Protein AF-0000000079763227 (afdb_homodimer)

Solvent-accessible surface area (backbone atoms only — not comparable to full-atom values): 21590 Å² total; per-residue (Å²): 124,82,73,79,66,69,48,73,65,49,37,42,51,54,31,38,52,52,41,32,70,74,60,30,62,89,70,47,50,62,67,58,30,31,57,68,37,72,52,47,73,67,59,47,52,72,77,31,91,42,64,63,56,58,48,50,49,55,60,50,53,54,25,50,50,51,52,55,45,66,73,66,54,68,85,81,54,50,58,71,56,46,52,52,52,52,50,46,54,51,35,42,47,43,65,75,71,46,59,48,68,58,52,17,48,41,62,21,45,52,36,68,54,89,62,88,42,70,93,70,46,63,82,40,60,55,46,47,51,48,48,53,47,45,40,50,24,40,76,71,60,64,25,35,77,76,54,53,51,68,56,52,48,51,52,53,53,44,50,55,50,29,54,52,49,50,38,28,57,54,67,54,75,61,60,57,35,63,51,46,67,66,48,49,59,64,58,50,47,34,42,47,73,36,122,124,79,75,77,67,70,50,73,65,50,38,41,52,54,29,38,52,53,42,32,70,74,58,31,63,90,72,48,50,63,68,58,30,32,60,68,36,71,53,47,72,68,60,47,53,71,77,32,91,42,64,66,55,57,50,48,47,55,61,51,53,56,27,51,51,50,53,54,45,66,74,67,54,68,86,83,55,50,58,70,55,47,54,52,52,52,48,45,54,52,36,42,48,43,65,75,70,46,58,48,67,57,52,18,49,41,63,22,45,51,38,68,54,88,64,86,44,70,94,68,46,64,82,40,60,53,45,47,52,47,47,53,47,46,41,50,25,40,73,71,60,64,25,34,78,76,52,52,50,68,56,52,48,50,51,53,53,44,50,54,49,28,54,50,48,51,38,26,57,54,66,55,76,61,61,57,35,61,51,46,66,66,49,49,58,63,59,50,47,35,42,46,73,35,121

Nearest PDB structures (foldseek):
  3anp-assembly2_B  TM=7.893E-01  e=2.719E-05  Thermus thermophilus
  5wm9-assembly1_A  TM=7.681E-01  e=1.173E-04  Mycobacterium tuberculosis H37Rv
  3dew-assembly1_A-2  TM=5.745E-01  e=7.986E-04  Geobacter sulfurreducens
  4xk4-assembly2_D  TM=5.635E-01  e=1.320E-03  Escherichia coli K-12
  7w2q-assembly1_B  TM=5.049E-01  e=1.817E-03  Pseudomonas aeruginosa PAO1

pLDDT: mean 93.31, std 8.92, range [34.44, 98.69]

Organism: NCBI:txid410072

Foldseek 3Di:
DPPPPQPLLRLLLVLLVVCCVVPNLVRDAPVSSCVSSVHDPVVCCVNDVTSLRSLLCVLLVLLVLVVVCVVPPDPPDALLVSLLVSLLSSLVCCLPPNQLRSLLVLLVCLVPPPDDRSLPPCPRNVNVVQLVSLQVCPVVLQFDPQDDSVVLSVLSSVVSVVLSNVCSVVRNPDRSNVVCSVPVSVSVVCRNVDD/DPPPPQPLLNLLLVLLVVCCVVPNLVRDAPVSSCVSSVHDPVVCCVNDVGSLRSLLCVLLVLLVLVVVCVVPPDPPDALLVSLLVSLLSSLVCCLPPNQLRSLLVLLVCLVPPPDDRSLPPCPRNVNVVQLVSLQVCPVVLQFDPQDDSVVLSVLSSVVSVVLSNVCSVVRNPDRSNVVCSVCVSVSVVCRNVDD

InterPro domains:
  IPR001647 DNA-binding HTH domain, TetR-type [PF00440] (12-56)
  IPR001647 DNA-binding HTH domain, TetR-type [PR00455] (12-25)
  IPR001647 DNA-binding HTH domain, TetR-type [PR00455] (33-56)
  IPR001647 DNA-binding HTH domain, TetR-type [PS50977] (6-66)
  IPR009057 Homedomain-like superfamily [SSF46689] (2-66)
  IPR036271 Tetracyclin repressor-like, C-terminal domain superfamily [SSF48498] (78-189)
  IPR050624 Nucleoid occlusion factor SlmA/HTH-type transcriptional regulator [PTHR43479] (3-144)

Sequence (390 aa):
MPKKRSSTKSRIIKAAWNLFYKHGYEQTTVDEIISASKTSKGTFYHYFKGKEALLNTLSYLFDEKYEELAGIVDPDLSAYDKLLFFNHELFHMIETSVDVGLLASLYSSQLITKDKRSLLENDRYYFVWLTETISTALKNGEFNGTSTADELLKIYAMYERAVLYDWALCKGKYSLTAYSDKLLPHVLDQFVEGFMPKKRSSTKSRIIKAAWNLFYKHGYEQTTVDEIISASKTSKGTFYHYFKGKEALLNTLSYLFDEKYEELAGIVDPDLSAYDKLLFFNHELFHMIETSVDVGLLASLYSSQLITKDKRSLLENDRYYFVWLTETISTALKNGEFNGTSTADELLKIYAMYERAVLYDWALCKGKYSLTAYSDKLLPHVLDQFVEGF

Structure (mmCIF, N/CA/C/O backbone):
data_AF-0000000079763227-model_v1
#
loop_
_entity.id
_entity.type
_entity.pdbx_description
1 polymer 'TetR/AcrR family transcriptional regulator'
#
loop_
_atom_site.group_PDB
_atom_site.id
_atom_site.type_symbol
_atom_site.label_atom_id
_atom_site.label_alt_id
_atom_site.label_comp_id
_atom_site.label_asym_id
_atom_site.label_entity_id
_atom_site.label_seq_id
_atom_site.pdbx_PDB_ins_code
_atom_site.Cartn_x
_atom_site.Cartn_y
_atom_site.Cartn_z
_atom_site.occupancy
_atom_site.B_iso_or_equiv
_atom_site.auth_seq_id
_atom_site.auth_comp_id
_atom_site.auth_asym_id
_atom_site.auth_atom_id
_atom_site.pdbx_PDB_model_num
ATOM 1 N N . MET A 1 1 ? 8.938 43.875 11.414 1 34.44 1 MET A N 1
ATOM 2 C CA . MET A 1 1 ? 8.617 42.594 12.023 1 34.44 1 MET A CA 1
ATOM 3 C C . MET A 1 1 ? 9.633 41.531 11.617 1 34.44 1 MET A C 1
ATOM 5 O O . MET A 1 1 ? 9.945 41.375 10.43 1 34.44 1 MET A O 1
ATOM 9 N N . PRO A 1 2 ? 10.633 41.125 12.391 1 41.38 2 PRO A N 1
ATOM 10 C CA . PRO A 1 2 ? 11.828 40.438 11.883 1 41.38 2 PRO A CA 1
ATOM 11 C C . PRO A 1 2 ? 11.492 39.281 10.961 1 41.38 2 PRO A C 1
ATOM 13 O O . PRO A 1 2 ? 10.43 38.656 11.094 1 41.38 2 PRO A O 1
ATOM 16 N N . LYS A 1 3 ? 11.625 39.406 9.742 1 45.09 3 LYS A N 1
ATOM 17 C CA . LYS A 1 3 ? 11.43 38.406 8.711 1 45.09 3 LYS A CA 1
ATOM 18 C C . LYS A 1 3 ? 11.719 37 9.25 1 45.09 3 LYS A C 1
ATOM 20 O O . LYS A 1 3 ? 12.836 36.719 9.695 1 45.09 3 LYS A O 1
ATOM 25 N N . LYS A 1 4 ? 10.852 36.344 9.953 1 49.44 4 LYS A N 1
ATOM 26 C CA . LYS A 1 4 ? 10.961 35.062 10.672 1 49.44 4 LYS A CA 1
ATOM 27 C C . LYS A 1 4 ? 11.93 34.125 9.977 1 49.44 4 LYS A C 1
ATOM 29 O O . LYS A 1 4 ? 11.688 33.719 8.836 1 49.44 4 LYS A O 1
ATOM 34 N N . ARG A 1 5 ? 13.18 34.281 10.055 1 51.94 5 ARG A N 1
ATOM 35 C CA . ARG A 1 5 ? 14.336 33.562 9.531 1 51.94 5 ARG A CA 1
ATOM 36 C C . ARG A 1 5 ? 14.078 32.031 9.492 1 51.94 5 ARG A C 1
ATOM 38 O O . ARG A 1 5 ? 13.68 31.453 10.492 1 51.94 5 ARG A O 1
ATOM 45 N N . SER A 1 6 ? 13.734 31.578 8.328 1 64.25 6 SER A N 1
ATOM 46 C CA . SER A 1 6 ? 13.516 30.125 8.219 1 64.25 6 SER A CA 1
ATOM 47 C C . SER A 1 6 ? 14.523 29.359 9.062 1 64.25 6 SER A C 1
ATOM 49 O O . SER A 1 6 ? 15.727 29.625 9 1 64.25 6 SER A O 1
ATOM 51 N N . SER A 1 7 ? 14.031 28.719 10.172 1 83.69 7 SER A N 1
ATOM 52 C CA . SER A 1 7 ? 14.891 27.891 11.023 1 83.69 7 SER A CA 1
ATOM 53 C C . SER A 1 7 ? 15.836 27.047 10.188 1 83.69 7 SER A C 1
ATOM 55 O O . SER A 1 7 ? 15.594 26.828 8.992 1 83.69 7 SER A O 1
ATOM 57 N N . THR A 1 8 ? 17.078 26.953 10.641 1 90.69 8 THR A N 1
ATOM 58 C CA . THR A 1 8 ? 18.047 26.078 10.008 1 90.69 8 THR A CA 1
ATOM 59 C C . THR A 1 8 ? 17.391 24.781 9.547 1 90.69 8 THR A C 1
ATOM 61 O O . THR A 1 8 ? 17.656 24.297 8.453 1 90.69 8 THR A O 1
ATOM 64 N N . LYS A 1 9 ? 16.516 24.406 10.305 1 90.69 9 LYS A N 1
ATOM 65 C CA . LYS A 1 9 ? 15.781 23.203 9.961 1 90.69 9 LYS A CA 1
ATOM 66 C C . LYS A 1 9 ? 14.984 23.391 8.68 1 90.69 9 LYS A C 1
ATOM 68 O O . LYS A 1 9 ? 15.016 22.547 7.785 1 90.69 9 LYS A O 1
ATOM 73 N N . SER A 1 10 ? 14.352 24.516 8.578 1 90 10 SER A N 1
ATOM 74 C CA . SER A 1 10 ? 13.531 24.812 7.41 1 90 10 SER A CA 1
ATOM 75 C C . SER A 1 10 ? 14.391 24.984 6.16 1 90 10 SER A C 1
ATOM 77 O O . SER A 1 10 ? 13.992 24.547 5.07 1 90 10 SER A O 1
ATOM 79 N N . ARG A 1 11 ? 15.461 25.484 6.312 1 91.62 11 ARG A N 1
ATOM 80 C CA . ARG A 1 11 ? 16.375 25.656 5.184 1 91.62 11 ARG A CA 1
ATOM 81 C C . ARG A 1 11 ? 16.844 24.312 4.645 1 91.62 11 ARG A C 1
ATOM 83 O O . ARG A 1 11 ? 16.922 24.125 3.43 1 91.62 11 ARG A O 1
ATOM 90 N N . ILE A 1 12 ? 17.125 23.453 5.559 1 93.81 12 ILE A N 1
ATOM 91 C CA . ILE A 1 12 ? 17.562 22.125 5.16 1 93.81 12 ILE A CA 1
ATOM 92 C C . ILE A 1 12 ? 16.438 21.422 4.402 1 93.81 12 ILE A C 1
ATOM 94 O O . ILE A 1 12 ? 16.656 20.859 3.334 1 93.81 12 ILE A O 1
ATOM 98 N N . ILE A 1 13 ? 15.266 21.562 4.91 1 91.69 13 ILE A N 1
ATOM 99 C CA . ILE A 1 13 ? 14.109 20.922 4.297 1 91.69 13 ILE A CA 1
ATOM 100 C C . ILE A 1 13 ? 13.875 21.5 2.902 1 91.69 13 ILE A C 1
ATOM 102 O O . ILE A 1 13 ? 13.719 20.75 1.933 1 91.69 13 ILE A O 1
ATOM 106 N N . LYS A 1 14 ? 13.898 22.781 2.771 1 90.69 14 LYS A N 1
ATOM 107 C CA . LYS A 1 14 ? 13.672 23.453 1.49 1 90.69 14 LYS A CA 1
ATOM 108 C C . LYS A 1 14 ? 14.734 23.047 0.469 1 90.69 14 LYS A C 1
ATOM 110 O O . LYS A 1 14 ? 14.414 22.75 -0.684 1 90.69 14 LYS A O 1
ATOM 115 N N . ALA A 1 15 ? 15.945 23.031 0.908 1 93.69 15 ALA A N 1
ATOM 116 C CA . ALA A 1 15 ? 17.031 22.641 0.024 1 93.69 15 ALA A CA 1
ATOM 117 C C . ALA A 1 15 ? 16.859 21.203 -0.453 1 93.69 15 ALA A C 1
ATOM 119 O O . ALA A 1 15 ? 17.031 20.906 -1.639 1 93.69 15 ALA A O 1
ATOM 120 N N . ALA A 1 16 ? 16.594 20.328 0.479 1 93.25 16 ALA A N 1
ATOM 121 C CA . ALA A 1 16 ? 16.391 18.922 0.148 1 93.25 16 ALA A CA 1
ATOM 122 C C . ALA A 1 16 ? 15.289 18.75 -0.884 1 93.25 16 ALA A C 1
ATOM 124 O O . ALA A 1 16 ? 15.477 18.094 -1.907 1 93.25 16 ALA A O 1
ATOM 125 N N . TRP A 1 17 ? 14.211 19.359 -0.686 1 90.12 17 TRP A N 1
ATOM 126 C CA . TRP A 1 17 ? 13.047 19.203 -1.557 1 90.12 17 TRP A CA 1
ATOM 127 C C . TRP A 1 17 ? 13.32 19.781 -2.938 1 90.12 17 TRP A C 1
ATOM 129 O O . TRP A 1 17 ? 12.898 19.219 -3.951 1 90.12 17 TRP A O 1
ATOM 139 N N . ASN A 1 18 ? 14.008 20.891 -2.967 1 91.69 18 ASN A N 1
ATOM 140 C CA . ASN A 1 18 ? 14.422 21.438 -4.254 1 91.69 18 ASN A CA 1
ATOM 141 C C . ASN A 1 18 ? 15.289 20.438 -5.031 1 91.69 18 ASN A C 1
ATOM 143 O O . ASN A 1 18 ? 15.094 20.25 -6.23 1 91.69 18 ASN A O 1
ATOM 147 N N . LEU A 1 19 ? 16.203 19.859 -4.359 1 94.38 19 LEU A N 1
ATOM 148 C CA . LEU A 1 19 ? 17.094 18.891 -4.984 1 94.38 19 LEU A CA 1
ATOM 149 C C . LEU A 1 19 ? 16.328 17.641 -5.395 1 94.38 19 LEU A C 1
ATOM 151 O O . LEU A 1 19 ? 16.562 17.094 -6.477 1 94.38 19 LEU A O 1
ATOM 155 N N . PHE A 1 20 ? 15.414 17.141 -4.469 1 92.81 20 PHE A N 1
ATOM 156 C CA . PHE A 1 20 ? 14.586 15.992 -4.801 1 92.81 20 PHE A CA 1
ATOM 157 C C . PHE A 1 20 ? 13.781 16.25 -6.07 1 92.81 20 PHE A C 1
ATOM 159 O O . PHE A 1 20 ? 13.664 15.367 -6.926 1 92.81 20 PHE A O 1
ATOM 166 N N . TYR A 1 21 ? 13.297 17.422 -6.164 1 89.06 21 TYR A N 1
ATOM 167 C CA . TYR A 1 21 ? 12.484 17.781 -7.32 1 89.06 21 TYR A CA 1
ATOM 168 C C . TYR A 1 21 ? 13.32 17.812 -8.594 1 89.06 21 TYR A C 1
ATOM 170 O O . TYR A 1 21 ? 12.891 17.328 -9.641 1 89.06 21 TYR A O 1
ATOM 178 N N . LYS A 1 22 ? 14.5 18.297 -8.508 1 90.94 22 LYS A N 1
ATOM 179 C CA . LYS A 1 22 ? 15.352 18.516 -9.68 1 90.94 22 LYS A CA 1
ATOM 180 C C . LYS A 1 22 ? 16.047 17.234 -10.102 1 90.94 22 LYS A C 1
ATOM 182 O O . LYS A 1 22 ? 16.125 16.922 -11.289 1 90.94 22 LYS A O 1
ATOM 187 N N . HIS A 1 23 ? 16.547 16.453 -9.133 1 91.69 23 HIS A N 1
ATOM 188 C CA . HIS A 1 23 ? 17.453 15.344 -9.453 1 91.69 23 HIS A CA 1
ATOM 189 C C . HIS A 1 23 ? 16.812 14 -9.094 1 91.69 23 HIS A C 1
ATOM 191 O O . HIS A 1 23 ? 17.344 12.945 -9.445 1 91.69 23 HIS A O 1
ATOM 197 N N . GLY A 1 24 ? 15.719 14.102 -8.398 1 88.81 24 GLY A N 1
ATOM 198 C CA . GLY A 1 24 ? 15.164 12.875 -7.859 1 88.81 24 GLY A CA 1
ATOM 199 C C . GLY A 1 24 ? 15.734 12.508 -6.496 1 88.81 24 GLY A C 1
ATOM 200 O O . GLY A 1 24 ? 16.812 12.961 -6.129 1 88.81 24 GLY A O 1
ATOM 201 N N . TYR A 1 25 ? 15.078 11.734 -5.793 1 91 25 TYR A N 1
ATOM 202 C CA . TYR A 1 25 ? 15.461 11.359 -4.438 1 91 25 TYR A CA 1
ATOM 203 C C . TYR A 1 25 ? 16.719 10.5 -4.445 1 91 25 TYR A C 1
ATOM 205 O O . TYR A 1 25 ? 17.672 10.789 -3.723 1 91 25 TYR A O 1
ATOM 213 N N . GLU A 1 26 ? 16.719 9.484 -5.289 1 86 26 GLU A N 1
ATOM 214 C CA . GLU A 1 26 ? 17.812 8.516 -5.297 1 86 26 GLU A CA 1
ATOM 215 C C . GLU A 1 26 ? 19.125 9.164 -5.715 1 86 26 GLU A C 1
ATOM 217 O O . GLU A 1 26 ? 20.188 8.828 -5.188 1 86 26 GLU A O 1
ATOM 222 N N . GLN A 1 27 ? 19.078 10.141 -6.496 1 90.19 27 GLN A N 1
ATOM 223 C CA . GLN A 1 27 ? 20.281 10.742 -7.062 1 90.19 27 GLN A CA 1
ATOM 224 C C . GLN A 1 27 ? 20.781 11.898 -6.199 1 90.19 27 GLN A C 1
ATOM 226 O O . GLN A 1 27 ? 21.859 12.438 -6.445 1 90.19 27 GLN A O 1
ATOM 231 N N . THR A 1 28 ? 20 12.273 -5.262 1 95.31 28 THR A N 1
ATOM 232 C CA . THR A 1 28 ? 20.391 13.367 -4.383 1 95.31 28 THR A CA 1
ATOM 233 C C . THR A 1 28 ? 21.141 12.836 -3.16 1 95.31 28 THR A C 1
ATOM 235 O O . THR A 1 28 ? 20.703 11.867 -2.533 1 95.31 28 THR A O 1
ATOM 238 N N . THR A 1 29 ? 22.266 13.469 -2.836 1 95.38 29 THR A N 1
ATOM 239 C CA . THR A 1 29 ? 23.047 13.008 -1.695 1 95.38 29 THR A CA 1
ATOM 240 C C . THR A 1 29 ? 22.922 13.984 -0.525 1 95.38 29 THR A C 1
ATOM 242 O O . THR A 1 29 ? 22.531 15.133 -0.709 1 95.38 29 THR A O 1
ATOM 245 N N . VAL A 1 30 ? 23.281 13.438 0.667 1 95.62 30 VAL A N 1
ATOM 246 C CA . VAL A 1 30 ? 23.281 14.266 1.869 1 95.62 30 VAL A CA 1
ATOM 247 C C . VAL A 1 30 ? 24.266 15.414 1.707 1 95.62 30 VAL A C 1
ATOM 249 O O . VAL A 1 30 ? 23.984 16.547 2.074 1 95.62 30 VAL A O 1
ATOM 252 N N . ASP A 1 31 ? 25.375 15.133 1.118 1 96.56 31 ASP A N 1
ATOM 253 C CA . ASP A 1 31 ? 26.391 16.156 0.915 1 96.56 31 ASP A CA 1
ATOM 254 C C . ASP A 1 31 ? 25.859 17.297 0.055 1 96.56 31 ASP A C 1
ATOM 256 O O . ASP A 1 31 ? 26.125 18.469 0.333 1 96.56 31 ASP A O 1
ATOM 260 N N . GLU A 1 32 ? 25.156 17 -0.952 1 97.19 32 GLU A N 1
ATOM 261 C CA . GLU A 1 32 ? 24.547 18.031 -1.806 1 97.19 32 GLU A CA 1
ATOM 262 C C . GLU A 1 32 ? 23.547 18.875 -1.024 1 97.19 32 GLU A C 1
ATOM 264 O O . GLU A 1 32 ? 23.469 20.094 -1.221 1 97.19 32 GLU A O 1
ATOM 269 N N . ILE A 1 33 ? 22.766 18.234 -0.193 1 96.75 33 ILE A N 1
ATOM 270 C CA . ILE A 1 33 ? 21.766 18.938 0.604 1 96.75 33 ILE A CA 1
ATOM 271 C C . ILE A 1 33 ? 22.453 19.891 1.581 1 96.75 33 ILE A C 1
ATOM 273 O O . ILE A 1 33 ? 22.047 21.047 1.729 1 96.75 33 ILE A O 1
ATOM 277 N N . ILE A 1 34 ? 23.469 19.375 2.229 1 96.81 34 ILE A N 1
ATOM 278 C CA . ILE A 1 34 ? 24.234 20.188 3.172 1 96.81 34 ILE A CA 1
ATOM 279 C C . ILE A 1 34 ? 24.797 21.406 2.459 1 96.81 34 ILE A C 1
ATOM 281 O O . ILE A 1 34 ? 24.672 22.531 2.951 1 96.81 34 ILE A O 1
ATOM 285 N N . SER A 1 35 ? 25.359 21.203 1.336 1 97.31 35 SER A N 1
ATOM 286 C CA . SER A 1 35 ? 25.922 22.297 0.547 1 97.31 35 SER A CA 1
ATOM 287 C C . SER A 1 35 ? 24.859 23.297 0.133 1 97.31 35 SER A C 1
ATOM 289 O O . SER A 1 35 ? 25.031 24.516 0.309 1 97.31 35 SER A O 1
ATOM 291 N N . ALA A 1 36 ? 23.812 22.891 -0.334 1 95.81 36 ALA A N 1
ATOM 292 C CA . ALA A 1 36 ? 22.75 23.75 -0.851 1 95.81 36 ALA A CA 1
ATOM 293 C C . ALA A 1 36 ? 22.078 24.531 0.275 1 95.81 36 ALA A C 1
ATOM 295 O O . ALA A 1 36 ? 21.594 25.641 0.063 1 95.81 36 ALA A O 1
ATOM 296 N N . SER A 1 37 ? 21.984 23.938 1.373 1 95.31 37 SER A N 1
ATOM 297 C CA . SER A 1 37 ? 21.344 24.594 2.51 1 95.31 37 SER A CA 1
ATOM 298 C C . SER A 1 37 ? 22.312 25.5 3.244 1 95.31 37 SER A C 1
ATOM 300 O O . SER A 1 37 ? 21.922 26.203 4.18 1 95.31 37 SER A O 1
ATOM 302 N N . LYS A 1 38 ? 23.516 25.469 2.873 1 95.25 38 LYS A N 1
ATOM 303 C CA . LYS A 1 38 ? 24.562 26.266 3.496 1 95.25 38 LYS A CA 1
ATOM 304 C C . LYS A 1 38 ? 24.656 25.984 4.992 1 95.25 38 LYS A C 1
ATOM 306 O O . LYS A 1 38 ? 24.688 26.906 5.805 1 95.25 38 LYS A O 1
ATOM 311 N N . THR A 1 39 ? 24.625 24.719 5.281 1 95 39 THR A N 1
ATOM 312 C CA . THR A 1 39 ? 24.781 24.266 6.66 1 95 39 THR A CA 1
ATOM 313 C C . THR A 1 39 ? 25.969 23.328 6.789 1 95 39 THR A C 1
ATOM 315 O O . THR A 1 39 ? 26.641 23.031 5.801 1 95 39 THR A O 1
ATOM 318 N N . SER A 1 40 ? 26.25 23 8.055 1 95.12 40 SER A N 1
ATOM 319 C CA . SER A 1 40 ? 27.344 22.078 8.297 1 95.12 40 SER A CA 1
ATOM 320 C C . SER A 1 40 ? 26.828 20.641 8.469 1 95.12 40 SER A C 1
ATOM 322 O O . SER A 1 40 ? 25.625 20.438 8.711 1 95.12 40 SER A O 1
ATOM 324 N N . LYS A 1 41 ? 27.781 19.672 8.289 1 95.38 41 LYS A N 1
ATOM 325 C CA . LYS A 1 41 ? 27.453 18.266 8.508 1 95.38 41 LYS A CA 1
ATOM 326 C C . LYS A 1 41 ? 26.906 18.047 9.914 1 95.38 41 LYS A C 1
ATOM 328 O O . LYS A 1 41 ? 25.891 17.375 10.094 1 95.38 41 LYS A O 1
ATOM 333 N N . GLY A 1 42 ? 27.531 18.641 10.898 1 95.44 42 GLY A N 1
ATOM 334 C CA . GLY A 1 42 ? 27.094 18.531 12.281 1 95.44 42 GLY A CA 1
ATOM 335 C C . GLY A 1 42 ? 25.688 19.062 12.5 1 95.44 42 GLY A C 1
ATOM 336 O O . GLY A 1 42 ? 24.875 18.391 13.141 1 95.44 42 GLY A O 1
ATOM 337 N N . THR A 1 43 ? 25.5 20.203 11.93 1 94.69 43 THR A N 1
ATOM 338 C CA . THR A 1 43 ? 24.172 20.812 12.047 1 94.69 43 THR A CA 1
ATOM 339 C C . THR A 1 43 ? 23.109 19.953 11.367 1 94.69 43 THR A C 1
ATOM 341 O O . THR A 1 43 ? 22.031 19.75 11.906 1 94.69 43 THR A O 1
ATOM 344 N N . PHE A 1 44 ? 23.406 19.5 10.148 1 95.81 44 PHE A N 1
ATOM 345 C CA . PHE A 1 44 ? 22.484 18.625 9.438 1 95.81 44 PHE A CA 1
ATOM 346 C C . PHE A 1 44 ? 22.078 17.438 10.297 1 95.81 44 PHE A C 1
ATOM 348 O O . PHE A 1 44 ? 20.891 17.172 10.477 1 95.81 44 PHE A O 1
ATOM 355 N N . TYR A 1 45 ? 23.047 16.797 10.875 1 94.69 45 TYR A N 1
ATOM 356 C CA . TYR A 1 45 ? 22.797 15.539 11.594 1 94.69 45 TYR A CA 1
ATOM 357 C C . TYR A 1 45 ? 22.188 15.812 12.961 1 94.69 45 TYR A C 1
ATOM 359 O O . TYR A 1 45 ? 21.688 14.891 13.609 1 94.69 45 TYR A O 1
ATOM 367 N N . HIS A 1 46 ? 22.328 17.016 13.383 1 94.19 46 HIS A N 1
ATOM 368 C CA . HIS A 1 46 ? 21.578 17.422 14.57 1 94.19 46 HIS A CA 1
ATOM 369 C C . HIS A 1 46 ? 20.078 17.344 14.328 1 94.19 46 HIS A C 1
ATOM 371 O O . HIS A 1 46 ? 19.312 16.922 15.211 1 94.19 46 HIS A O 1
ATOM 377 N N . TYR A 1 47 ? 19.688 17.656 13.078 1 91.31 47 TYR A N 1
ATOM 378 C CA . TYR A 1 47 ? 18.266 17.734 12.766 1 91.31 47 TYR A CA 1
ATOM 379 C C . TYR A 1 47 ? 17.797 16.453 12.078 1 91.31 47 TYR A C 1
ATOM 381 O O . TYR A 1 47 ? 16.672 16.016 12.273 1 91.31 47 TYR A O 1
ATOM 389 N N . PHE A 1 48 ? 18.625 15.875 11.227 1 92.62 48 PHE A N 1
ATOM 390 C CA . PHE A 1 48 ? 18.203 14.75 10.391 1 92.62 48 PHE A CA 1
ATOM 391 C C . PHE A 1 48 ? 19.266 13.656 10.391 1 92.62 48 PHE A C 1
ATOM 393 O O . PHE A 1 48 ? 20.438 13.922 10.109 1 92.62 48 PHE A O 1
ATOM 400 N N . LYS A 1 49 ? 18.828 12.438 10.609 1 89.25 49 LYS A N 1
ATOM 401 C CA . LYS A 1 49 ? 19.766 11.32 10.664 1 89.25 49 LYS A CA 1
ATOM 402 C C . LYS A 1 49 ? 20.109 10.82 9.258 1 89.25 49 LYS A C 1
ATOM 404 O O . LYS A 1 49 ? 20.922 9.906 9.102 1 89.25 49 LYS A O 1
ATOM 409 N N . GLY A 1 50 ? 19.562 11.531 8.211 1 89.75 50 GLY A N 1
ATOM 410 C CA . GLY A 1 50 ? 19.781 11.156 6.824 1 89.75 50 GLY A CA 1
ATOM 411 C C . GLY A 1 50 ? 18.719 11.688 5.883 1 89.75 50 GLY A C 1
ATOM 412 O O . GLY A 1 50 ? 17.781 12.359 6.316 1 89.75 50 GLY A O 1
ATOM 413 N N . LYS A 1 51 ? 18.953 11.352 4.625 1 90.19 51 LYS A N 1
ATOM 414 C CA . LYS A 1 51 ? 18.031 11.898 3.633 1 90.19 51 LYS A CA 1
ATOM 415 C C . LYS A 1 51 ? 16.641 11.305 3.795 1 90.19 51 LYS A C 1
ATOM 417 O O . LYS A 1 51 ? 15.641 11.938 3.434 1 90.19 51 LYS A O 1
ATOM 422 N N . GLU A 1 52 ? 16.562 10.109 4.379 1 89.31 52 GLU A N 1
ATOM 423 C CA . GLU A 1 52 ? 15.258 9.492 4.609 1 89.31 52 GLU A CA 1
ATOM 424 C C . GLU A 1 52 ? 14.406 10.336 5.555 1 89.31 52 GLU A C 1
ATOM 426 O O . GLU A 1 52 ? 13.195 10.461 5.359 1 89.31 52 GLU A O 1
ATOM 431 N N . ALA A 1 53 ? 15.023 10.828 6.523 1 89.25 53 ALA A N 1
ATOM 432 C CA . ALA A 1 53 ? 14.312 11.68 7.473 1 89.25 53 ALA A CA 1
ATOM 433 C C . ALA A 1 53 ? 13.703 12.891 6.773 1 89.25 53 ALA A C 1
ATOM 435 O O . ALA A 1 53 ? 12.633 13.367 7.156 1 89.25 53 ALA A O 1
ATOM 436 N N . LEU A 1 54 ? 14.414 13.336 5.766 1 91.12 54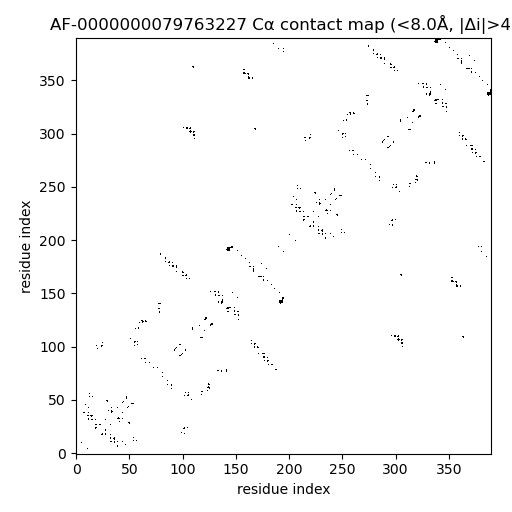 LEU A N 1
ATOM 437 C CA . LEU A 1 54 ? 13.906 14.461 4.984 1 91.12 54 LEU A CA 1
ATOM 438 C C . LEU A 1 54 ? 12.711 14.047 4.141 1 91.12 54 LEU A C 1
ATOM 440 O O . LEU A 1 54 ? 11.742 14.797 4.016 1 91.12 54 LEU A O 1
ATOM 444 N N . LEU A 1 55 ? 12.812 12.852 3.641 1 90.12 55 LEU A N 1
ATOM 445 C CA . LEU A 1 55 ? 11.703 12.32 2.865 1 90.12 55 LEU A CA 1
ATOM 446 C C . LEU A 1 55 ? 10.453 12.18 3.732 1 90.12 55 LEU A C 1
ATOM 448 O O . LEU A 1 55 ? 9.344 12.461 3.275 1 90.12 55 LEU A O 1
ATOM 452 N N . ASN A 1 56 ? 10.602 11.867 4.965 1 89.88 56 ASN A N 1
ATOM 453 C CA . ASN A 1 56 ? 9.508 11.703 5.918 1 89.88 56 ASN A CA 1
ATOM 454 C C . ASN A 1 56 ? 8.758 13.008 6.145 1 89.88 56 ASN A C 1
ATOM 456 O O . ASN A 1 56 ? 7.605 13 6.586 1 89.88 56 ASN A O 1
ATOM 460 N N . THR A 1 57 ? 9.375 14.062 5.832 1 87.88 57 THR A N 1
ATOM 461 C CA . THR A 1 57 ? 8.719 15.352 6.016 1 87.88 57 THR A CA 1
ATOM 462 C C . THR A 1 57 ? 7.52 15.492 5.074 1 87.88 57 THR A C 1
ATOM 464 O O . THR A 1 57 ? 6.645 16.328 5.293 1 87.88 57 THR A O 1
ATOM 467 N N . LEU A 1 58 ? 7.414 14.656 4.059 1 89.81 58 LEU A N 1
ATOM 468 C CA . LEU A 1 58 ? 6.254 14.648 3.176 1 89.81 58 LEU A CA 1
ATOM 469 C C . LEU A 1 58 ? 4.984 14.312 3.947 1 89.81 58 LEU A C 1
ATOM 471 O O . LEU A 1 58 ? 3.928 14.898 3.705 1 89.81 58 LEU A O 1
ATOM 475 N N . SER A 1 59 ? 5.059 13.391 4.887 1 90.94 59 SER A N 1
ATOM 476 C CA . SER A 1 59 ? 3.908 13.039 5.711 1 90.94 59 SER A CA 1
ATOM 477 C C . SER A 1 59 ? 3.416 14.234 6.52 1 90.94 59 SER A C 1
ATOM 479 O O . SER A 1 59 ? 2.217 14.375 6.762 1 90.94 59 SER A O 1
ATOM 481 N N . TYR A 1 60 ? 4.289 15.125 6.902 1 87.12 60 TYR A N 1
ATOM 482 C CA . TYR A 1 60 ? 3.904 16.312 7.664 1 87.12 60 TYR A CA 1
ATOM 483 C C . TYR A 1 60 ? 3.197 17.328 6.773 1 87.12 60 TYR A C 1
ATOM 485 O O . TYR A 1 60 ? 2.338 18.078 7.242 1 87.12 60 TYR A O 1
ATOM 493 N N . LEU A 1 61 ? 3.586 17.297 5.512 1 87.62 61 LEU A N 1
ATOM 494 C CA . LEU A 1 61 ? 2.842 18.109 4.562 1 87.62 61 LEU A CA 1
ATOM 495 C C . LEU A 1 61 ? 1.381 17.672 4.5 1 87.62 61 LEU A C 1
ATOM 497 O O . LEU A 1 61 ? 0.484 18.516 4.395 1 87.62 61 LEU A O 1
ATOM 501 N N . PHE A 1 62 ? 1.159 16.359 4.566 1 92.44 62 PHE A N 1
ATOM 502 C CA . PHE A 1 62 ? -0.203 15.844 4.59 1 92.44 62 PHE A CA 1
ATOM 503 C C . PHE A 1 62 ? -0.926 16.281 5.859 1 92.44 62 PHE A C 1
ATOM 505 O O . PHE A 1 62 ? -2.096 16.672 5.812 1 92.44 62 PHE A O 1
ATOM 512 N N . ASP A 1 63 ? -0.204 16.312 6.93 1 94.88 63 ASP A N 1
ATOM 513 C CA . ASP A 1 63 ? -0.763 16.766 8.195 1 94.88 63 ASP A CA 1
ATOM 514 C C . ASP A 1 63 ? -1.154 18.25 8.125 1 94.88 63 ASP A C 1
ATOM 516 O O . ASP A 1 63 ? -2.203 18.641 8.633 1 94.88 63 ASP A O 1
ATOM 520 N N . GLU A 1 64 ? -0.286 19.016 7.547 1 93.19 64 GLU A N 1
ATOM 521 C CA . GLU A 1 64 ? -0.565 20.438 7.406 1 93.19 64 GLU A CA 1
ATOM 522 C C . GLU A 1 64 ? -1.852 20.672 6.621 1 93.19 64 GLU A C 1
ATOM 524 O O . GLU A 1 64 ? -2.625 21.578 6.941 1 93.19 64 GLU A O 1
ATOM 529 N N . LYS A 1 65 ? -2.035 19.906 5.617 1 95.56 65 LYS A N 1
ATOM 530 C CA . LYS A 1 65 ? -3.268 20.047 4.844 1 95.56 65 LYS A CA 1
ATOM 531 C C . LYS A 1 65 ? -4.488 19.703 5.691 1 95.56 65 LYS A C 1
ATOM 533 O O . LYS A 1 65 ? -5.5 20.406 5.648 1 95.56 65 LYS A O 1
ATOM 538 N N . TYR A 1 66 ? -4.426 18.609 6.449 1 96.44 66 TYR A N 1
ATOM 539 C CA . TYR A 1 66 ? -5.516 18.25 7.352 1 96.44 66 TYR A CA 1
ATOM 540 C C . TYR A 1 66 ? -5.781 19.359 8.352 1 96.44 66 TYR A C 1
ATOM 542 O O . TYR A 1 66 ? -6.938 19.688 8.648 1 96.44 66 TYR A O 1
ATOM 550 N N . GLU A 1 67 ? -4.746 19.953 8.883 1 95.81 67 GLU A N 1
ATOM 551 C CA . GLU A 1 67 ? -4.883 21.047 9.836 1 95.81 67 GLU A CA 1
ATOM 552 C C . GLU A 1 67 ? -5.57 22.25 9.195 1 95.81 67 GLU A C 1
ATOM 554 O O . GLU A 1 67 ? -6.457 22.859 9.797 1 95.81 67 GLU A O 1
ATOM 559 N N . GLU A 1 68 ? -5.121 22.578 8.055 1 96.62 68 GLU A N 1
ATOM 560 C CA . GLU A 1 68 ? -5.746 23.656 7.301 1 96.62 68 GLU A CA 1
ATOM 561 C C . GLU A 1 68 ? -7.238 23.406 7.105 1 96.62 68 GLU A C 1
ATOM 563 O O . GLU A 1 68 ? -8.062 24.297 7.352 1 96.62 68 GLU A O 1
ATOM 568 N N . LEU A 1 69 ? -7.574 22.203 6.668 1 97.62 69 LEU A N 1
ATOM 569 C CA . LEU A 1 69 ? -8.961 21.844 6.391 1 97.62 69 LEU A CA 1
ATOM 570 C C . LEU A 1 69 ? -9.789 21.859 7.668 1 97.62 69 LEU A C 1
ATOM 572 O O . LEU A 1 69 ? -10.969 22.25 7.648 1 97.62 69 LEU A O 1
ATOM 576 N N . ALA A 1 70 ? -9.203 21.422 8.758 1 96.38 70 ALA A N 1
ATOM 577 C CA . ALA A 1 70 ? -9.891 21.406 10.047 1 96.3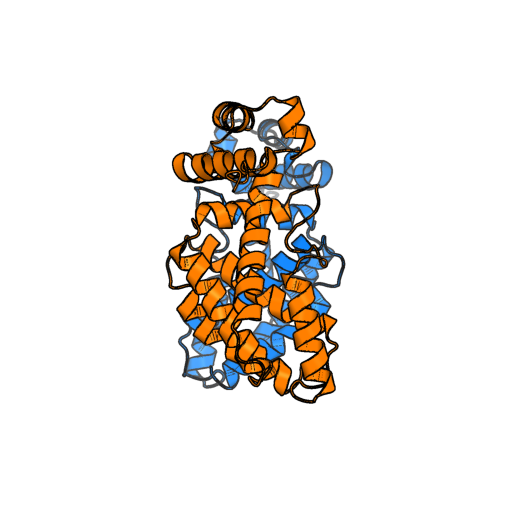8 70 ALA A CA 1
ATOM 578 C C . ALA A 1 70 ? -10.305 22.828 10.453 1 96.38 70 ALA A C 1
ATOM 580 O O . ALA A 1 70 ? -11.312 23.016 11.133 1 96.38 70 ALA A O 1
ATOM 581 N N . GLY A 1 71 ? -9.539 23.797 10.016 1 95.88 71 GLY A N 1
ATOM 582 C CA . GLY A 1 71 ? -9.805 25.172 10.352 1 95.88 71 GLY A CA 1
ATOM 583 C C . GLY A 1 71 ? -10.906 25.797 9.516 1 95.88 71 GLY A C 1
ATOM 584 O O . GLY A 1 71 ? -11.469 26.828 9.883 1 95.88 71 GLY A O 1
ATOM 585 N N . ILE A 1 72 ? -11.258 25.141 8.406 1 96.31 72 ILE A N 1
ATOM 586 C CA . ILE A 1 72 ? -12.195 25.812 7.508 1 96.31 72 ILE A CA 1
ATOM 587 C C . ILE A 1 72 ? -13.438 24.938 7.328 1 96.31 72 ILE A C 1
ATOM 589 O O . ILE A 1 72 ? -14.461 25.406 6.816 1 96.31 72 ILE A O 1
ATOM 593 N N . VAL A 1 73 ? -13.367 23.672 7.656 1 96.69 73 VAL A N 1
ATOM 594 C CA . VAL A 1 73 ? -14.469 22.75 7.426 1 96.69 73 VAL A CA 1
ATOM 595 C C . VAL A 1 73 ? -15.695 23.203 8.211 1 96.69 73 VAL A C 1
ATOM 597 O O . VAL A 1 73 ? -15.578 23.719 9.32 1 96.69 73 VAL A O 1
ATOM 600 N N . ASP A 1 74 ? -16.891 23.047 7.609 1 96 74 ASP A N 1
ATOM 601 C CA . ASP A 1 74 ? -18.172 23.281 8.297 1 96 74 ASP A CA 1
ATOM 602 C C . ASP A 1 74 ? -18.312 22.359 9.5 1 96 74 ASP A C 1
ATOM 604 O O . ASP A 1 74 ? -18.359 21.125 9.352 1 96 74 ASP A O 1
ATOM 608 N N . PRO A 1 75 ? -18.359 22.953 10.688 1 93.12 75 PRO A N 1
ATOM 609 C CA . PRO A 1 75 ? -18.422 22.109 11.891 1 93.12 75 PRO A CA 1
ATOM 610 C C . PRO A 1 75 ? -19.703 21.281 11.969 1 93.12 75 PRO A C 1
ATOM 612 O O . PRO A 1 75 ? -19.766 20.297 12.695 1 93.12 75 PRO A O 1
ATOM 615 N N . ASP A 1 76 ? -20.688 21.578 11.203 1 95.19 76 ASP A N 1
ATOM 616 C CA . ASP A 1 76 ? -21.969 20.906 11.289 1 95.19 76 ASP A CA 1
ATOM 617 C C . ASP A 1 76 ? -22.062 19.75 10.297 1 95.19 76 ASP A C 1
ATOM 619 O O . ASP A 1 76 ? -23.031 19 10.297 1 95.19 76 ASP A O 1
ATOM 623 N N . LEU A 1 77 ? -21.047 19.562 9.484 1 97.12 77 LEU A N 1
ATOM 624 C CA . LEU A 1 77 ? -21.031 18.438 8.578 1 97.12 77 LEU A CA 1
ATOM 625 C C . LEU A 1 77 ? -20.969 17.109 9.352 1 97.12 77 LEU A C 1
ATOM 627 O O . LEU A 1 77 ? -20.359 17.047 10.422 1 97.12 77 LEU A O 1
ATOM 631 N N . SER A 1 78 ? -21.562 16.094 8.812 1 98.06 78 SER A N 1
ATOM 632 C CA . SER A 1 78 ? -21.438 14.766 9.406 1 98.06 78 SER A CA 1
ATOM 633 C C . SER A 1 78 ? -20 14.258 9.328 1 98.06 78 SER A C 1
ATOM 635 O O . SER A 1 78 ? -19.219 14.719 8.492 1 98.06 78 SER A O 1
ATOM 637 N N . ALA A 1 79 ? -19.641 13.344 10.164 1 98.25 79 ALA A N 1
ATOM 638 C CA . ALA A 1 79 ? -18.328 12.719 10.094 1 98.25 79 ALA A CA 1
ATOM 639 C C . ALA A 1 79 ? -18.078 12.109 8.719 1 98.25 79 ALA A C 1
ATOM 641 O O . ALA A 1 79 ? -16.984 12.227 8.172 1 98.25 79 ALA A O 1
ATOM 642 N N . TYR A 1 80 ? -19.109 11.484 8.164 1 98.5 80 TYR A N 1
ATOM 643 C CA . TYR A 1 80 ? -19.062 10.914 6.824 1 98.5 80 TYR A CA 1
ATOM 644 C C . TYR A 1 80 ? -18.656 11.961 5.797 1 98.5 80 TYR A C 1
ATOM 646 O O . TYR A 1 80 ? -17.688 11.766 5.055 1 98.5 80 TYR A O 1
ATOM 654 N N . ASP A 1 81 ? -19.297 13.094 5.82 1 98.56 81 ASP A N 1
ATOM 655 C CA . ASP A 1 81 ? -19.047 14.148 4.844 1 98.56 81 ASP A CA 1
ATOM 656 C C . ASP A 1 81 ? -17.703 14.82 5.09 1 98.56 81 ASP A C 1
ATOM 658 O O . ASP A 1 81 ? -17.016 15.219 4.141 1 98.56 81 ASP A O 1
ATOM 662 N N . LYS A 1 82 ? -17.328 14.969 6.332 1 98.5 82 LYS A N 1
ATOM 663 C CA . LYS A 1 82 ? -16.016 15.516 6.648 1 98.5 82 LYS A CA 1
ATOM 664 C C . LYS A 1 82 ? -14.906 14.641 6.078 1 98.5 82 LYS A C 1
ATOM 666 O O . LYS A 1 82 ? -13.969 15.141 5.457 1 98.5 82 LYS A O 1
ATOM 671 N N . LEU A 1 83 ? -14.992 13.32 6.297 1 98.62 83 LEU A N 1
ATOM 672 C CA . LEU A 1 83 ? -13.977 12.406 5.809 1 98.62 83 LEU A CA 1
ATOM 673 C C . LEU A 1 83 ? -13.891 12.438 4.289 1 98.62 83 LEU A C 1
ATOM 675 O O . LEU A 1 83 ? -12.797 12.406 3.719 1 98.62 83 LEU A O 1
ATOM 679 N N . LEU A 1 84 ? -15.055 12.539 3.631 1 98.62 84 LEU A N 1
ATOM 680 C CA . LEU A 1 84 ? -15.07 12.664 2.178 1 98.62 84 LEU A CA 1
ATOM 681 C C . LEU A 1 84 ? -14.367 13.945 1.735 1 98.62 84 LEU A C 1
ATOM 683 O O . LEU A 1 84 ? -13.531 13.922 0.827 1 98.62 84 LEU A O 1
ATOM 687 N N . PHE A 1 85 ? -14.727 15.016 2.383 1 98.56 85 PHE A N 1
ATOM 688 C CA . PHE A 1 85 ? -14.195 16.328 2.031 1 98.56 85 PHE A CA 1
ATOM 689 C C . PHE A 1 85 ? -12.688 16.359 2.248 1 98.56 85 PHE A C 1
ATOM 691 O O . PHE A 1 85 ? -11.938 16.812 1.377 1 98.56 85 PHE A O 1
ATOM 698 N N . PHE A 1 86 ? -12.164 15.898 3.395 1 98.5 86 PHE A N 1
ATOM 699 C CA . PHE A 1 86 ? -10.742 15.883 3.717 1 98.5 86 PHE A CA 1
ATOM 700 C C . PHE A 1 86 ? -9.969 15.023 2.725 1 98.5 86 PHE A C 1
ATOM 702 O O . PHE A 1 86 ? -8.922 15.438 2.223 1 98.5 86 PHE A O 1
ATOM 709 N N . ASN A 1 87 ? -10.477 13.844 2.482 1 98.62 87 ASN A N 1
ATOM 710 C CA . ASN A 1 87 ? -9.828 12.953 1.529 1 98.62 87 ASN A CA 1
ATOM 711 C C . ASN A 1 87 ? -9.719 13.586 0.148 1 98.62 87 ASN A C 1
ATOM 713 O O . ASN A 1 87 ? -8.648 13.57 -0.467 1 98.62 87 ASN A O 1
ATOM 717 N N . HIS A 1 88 ? -10.836 14.164 -0.304 1 98.69 88 HIS A N 1
ATOM 718 C CA . HIS A 1 88 ? -10.859 14.805 -1.612 1 98.69 88 HIS A CA 1
ATOM 719 C C . HIS A 1 88 ? -9.797 15.898 -1.71 1 98.69 88 HIS A C 1
ATOM 721 O O . HIS A 1 88 ? -9.016 15.93 -2.662 1 98.69 88 HIS A O 1
ATOM 727 N N . GLU A 1 89 ? -9.742 16.766 -0.766 1 98.31 89 GLU A N 1
ATOM 728 C CA . GLU A 1 89 ? -8.82 17.906 -0.796 1 98.31 89 GLU A CA 1
ATOM 729 C C . GLU A 1 89 ? -7.371 17.438 -0.677 1 98.31 89 GLU A C 1
ATOM 731 O O . GLU A 1 89 ? -6.492 17.953 -1.371 1 98.31 89 GLU A O 1
ATOM 736 N N . LEU A 1 90 ? -7.129 16.516 0.199 1 97.94 90 LEU A N 1
ATOM 737 C CA . LEU A 1 90 ? -5.777 16 0.354 1 97.94 90 LEU A CA 1
ATOM 738 C C . LEU A 1 90 ? -5.305 15.32 -0.93 1 97.94 90 LEU A C 1
ATOM 740 O O . LEU A 1 90 ? -4.211 15.609 -1.421 1 97.94 90 LEU A O 1
ATOM 744 N N . PHE A 1 91 ? -6.133 14.406 -1.477 1 98.56 91 PHE A N 1
ATOM 745 C CA . PHE A 1 91 ? -5.754 13.656 -2.668 1 98.56 91 PHE A CA 1
ATOM 746 C C . PHE A 1 91 ? -5.59 14.586 -3.863 1 98.56 91 PHE A C 1
ATOM 748 O O . PHE A 1 91 ? -4.715 14.375 -4.707 1 98.56 91 PHE A O 1
ATOM 755 N N . HIS A 1 92 ? -6.438 15.617 -3.904 1 98.38 92 HIS A N 1
ATOM 756 C CA . HIS A 1 92 ? -6.27 16.625 -4.953 1 98.38 92 HIS A CA 1
ATOM 757 C C . HIS A 1 92 ? -4.926 17.328 -4.832 1 98.38 92 HIS A C 1
ATOM 759 O O . HIS A 1 92 ? -4.223 17.516 -5.828 1 98.38 92 HIS A O 1
ATOM 765 N N . MET A 1 93 ? -4.574 17.766 -3.695 1 97.19 93 MET A N 1
ATOM 766 C CA . MET A 1 93 ? -3.285 18.406 -3.467 1 97.19 93 MET A CA 1
ATOM 767 C C . MET A 1 93 ? -2.137 17.484 -3.844 1 97.19 93 MET A C 1
ATOM 769 O O . MET A 1 93 ? -1.193 17.891 -4.52 1 97.19 93 MET A O 1
ATOM 773 N N . ILE A 1 94 ? -2.207 16.203 -3.438 1 97 94 ILE A N 1
ATOM 774 C CA . ILE A 1 94 ? -1.16 15.234 -3.754 1 97 94 ILE A CA 1
ATOM 775 C C . ILE A 1 94 ? -1.063 15.055 -5.266 1 97 94 ILE A C 1
ATOM 777 O O . ILE A 1 94 ? 0.028 15.125 -5.836 1 97 94 ILE A O 1
ATOM 781 N N . GLU A 1 95 ? -2.164 14.891 -5.906 1 97.75 95 GLU A N 1
ATOM 782 C CA . GLU A 1 95 ? -2.242 14.672 -7.344 1 97.75 95 GLU A CA 1
ATOM 783 C C . GLU A 1 95 ? -1.621 15.836 -8.117 1 97.75 95 GLU A C 1
ATOM 785 O O . GLU A 1 95 ? -0.95 15.633 -9.125 1 97.75 95 GLU A O 1
ATOM 790 N N . THR A 1 96 ? -1.8 17.031 -7.621 1 96.31 96 THR A N 1
ATOM 791 C CA . THR A 1 96 ? -1.461 18.188 -8.422 1 96.31 96 THR A CA 1
ATOM 792 C C . THR A 1 96 ? -0.127 18.781 -7.98 1 96.31 96 THR A C 1
ATOM 794 O O . THR A 1 96 ? 0.509 19.531 -8.727 1 96.31 96 THR A O 1
ATOM 797 N N . SER A 1 97 ? 0.308 18.469 -6.738 1 92.44 97 SER A N 1
ATOM 798 C CA . SER A 1 97 ? 1.42 19.25 -6.211 1 92.44 97 SER A CA 1
ATOM 799 C C . SER A 1 97 ? 2.568 18.344 -5.762 1 92.44 97 SER A C 1
ATOM 801 O O . SER A 1 97 ? 3.676 18.828 -5.508 1 92.44 97 SER A O 1
ATOM 803 N N . VAL A 1 98 ? 2.301 17.094 -5.617 1 93.06 98 VAL A N 1
ATOM 804 C CA . VAL A 1 98 ? 3.346 16.203 -5.133 1 93.06 98 VAL A CA 1
ATOM 805 C C . VAL A 1 98 ? 3.879 15.359 -6.285 1 93.06 98 VAL A C 1
ATOM 807 O O . VAL A 1 98 ? 3.104 14.773 -7.047 1 93.06 98 VAL A O 1
ATOM 810 N N . ASP A 1 99 ? 5.188 15.32 -6.422 1 93.38 99 ASP A N 1
ATOM 811 C CA . ASP A 1 99 ? 5.809 14.453 -7.414 1 93.38 99 ASP A CA 1
ATOM 812 C C . ASP A 1 99 ? 5.551 12.984 -7.094 1 93.38 99 ASP A C 1
ATOM 814 O O . ASP A 1 99 ? 5.785 12.539 -5.969 1 93.38 99 ASP A O 1
ATOM 818 N N . VAL A 1 100 ? 5.137 12.258 -8.078 1 95.25 100 VAL A N 1
ATOM 819 C CA . VAL A 1 100 ? 4.742 10.875 -7.867 1 95.25 100 VAL A CA 1
ATOM 820 C C . VAL A 1 100 ? 5.961 10.039 -7.488 1 95.25 100 VAL A C 1
ATOM 822 O O . VAL A 1 100 ? 5.859 9.094 -6.699 1 95.25 100 VAL A O 1
ATOM 825 N N . GLY A 1 101 ? 7.109 10.352 -8.023 1 94.06 101 GLY A N 1
ATOM 826 C CA . GLY A 1 101 ? 8.336 9.656 -7.664 1 94.06 101 GLY A CA 1
ATOM 827 C C . GLY A 1 101 ? 8.734 9.852 -6.215 1 94.06 101 GLY A C 1
ATOM 828 O O . GLY A 1 101 ? 9.242 8.938 -5.574 1 94.06 101 GLY A O 1
ATOM 829 N N . LEU A 1 102 ? 8.531 11.039 -5.715 1 93.69 102 LEU A N 1
ATOM 830 C CA . LEU A 1 102 ? 8.836 11.32 -4.312 1 93.69 102 LEU A CA 1
ATOM 831 C C . LEU A 1 102 ? 7.867 10.586 -3.389 1 93.69 102 LEU A C 1
ATOM 833 O O . LEU A 1 102 ? 8.273 10.07 -2.348 1 93.69 102 LEU A O 1
ATOM 837 N N . LEU A 1 103 ? 6.605 10.562 -3.812 1 96 103 LEU A N 1
ATOM 838 C CA . LEU A 1 103 ? 5.641 9.773 -3.053 1 96 103 LEU A CA 1
ATOM 839 C C . LEU A 1 103 ? 6.035 8.305 -3.025 1 96 103 LEU A C 1
ATOM 841 O O . LEU A 1 103 ? 6.016 7.672 -1.966 1 96 103 LEU A O 1
ATOM 845 N N . ALA A 1 104 ? 6.391 7.781 -4.195 1 96.12 104 ALA A N 1
ATOM 846 C CA . ALA A 1 104 ? 6.836 6.391 -4.293 1 96.12 104 ALA A CA 1
ATOM 847 C C . ALA A 1 104 ? 8.016 6.129 -3.365 1 96.12 104 ALA A C 1
ATOM 849 O O . ALA A 1 104 ? 8.055 5.109 -2.674 1 96.12 104 ALA A O 1
ATOM 850 N N . SER A 1 105 ? 8.945 7.059 -3.314 1 94.69 105 SER A N 1
ATOM 851 C CA . SER A 1 105 ? 10.125 6.918 -2.463 1 94.69 105 SER A CA 1
ATOM 852 C C . SER A 1 105 ? 9.742 6.91 -0.987 1 94.69 105 SER A C 1
ATOM 854 O O . SER A 1 105 ? 10.281 6.129 -0.204 1 94.69 105 SER A O 1
ATOM 856 N N . LEU A 1 106 ? 8.852 7.758 -0.633 1 94.44 106 LEU A N 1
ATOM 857 C CA . LEU A 1 106 ? 8.391 7.777 0.751 1 94.44 106 LEU A CA 1
ATOM 858 C C . LEU A 1 106 ? 7.781 6.434 1.139 1 94.44 106 LEU A C 1
ATOM 860 O O . LEU A 1 106 ? 8.211 5.809 2.109 1 94.44 106 LEU A O 1
ATOM 864 N N . TYR A 1 107 ? 6.824 5.953 0.353 1 96.75 107 TYR A N 1
ATOM 865 C CA . TYR A 1 107 ? 6.129 4.707 0.659 1 96.75 107 TYR A CA 1
ATOM 866 C C . TYR A 1 107 ? 7.09 3.527 0.641 1 96.75 107 TYR A C 1
ATOM 868 O O . TYR A 1 107 ? 6.965 2.604 1.448 1 96.75 107 TYR A O 1
ATOM 876 N N . SER A 1 108 ? 8.008 3.592 -0.254 1 95.5 108 SER A N 1
ATOM 877 C CA . SER A 1 108 ? 9.023 2.553 -0.311 1 95.5 108 SER A CA 1
ATOM 878 C C . SER A 1 108 ? 9.883 2.547 0.954 1 95.5 108 SER A C 1
ATOM 880 O O . SER A 1 108 ? 10.055 1.504 1.587 1 95.5 108 SER A O 1
ATOM 882 N N . SER A 1 109 ? 10.336 3.68 1.402 1 93.69 109 SER A N 1
ATOM 883 C CA . SER A 1 109 ? 11.258 3.793 2.527 1 93.69 109 SER A CA 1
ATOM 884 C C . SER A 1 109 ? 10.609 3.326 3.824 1 93.69 109 SER A C 1
ATOM 886 O O . SER A 1 109 ? 11.281 2.752 4.688 1 93.69 109 SER A O 1
ATOM 888 N N . GLN A 1 110 ? 9.328 3.521 3.936 1 95.06 110 GLN A N 1
ATOM 889 C CA . GLN A 1 110 ? 8.625 3.201 5.172 1 95.06 110 GLN A CA 1
ATOM 890 C C . GLN A 1 110 ? 8.594 1.694 5.414 1 95.06 110 GLN A C 1
ATOM 892 O O . GLN A 1 110 ? 8.383 1.244 6.543 1 95.06 110 GLN A O 1
ATOM 897 N N . LEU A 1 111 ? 8.797 0.904 4.414 1 95.19 111 LEU A N 1
ATOM 898 C CA . LEU A 1 111 ? 8.734 -0.55 4.516 1 95.19 111 LEU A CA 1
ATOM 899 C C . LEU A 1 111 ? 10.086 -1.122 4.938 1 95.19 111 LEU A C 1
ATOM 901 O O . LEU A 1 111 ? 10.156 -2.219 5.496 1 95.19 111 LEU A O 1
ATOM 905 N N . ILE A 1 112 ? 11.164 -0.363 4.699 1 90.12 112 ILE A N 1
ATOM 906 C CA . ILE A 1 112 ? 12.469 -0.982 4.891 1 90.12 112 ILE A CA 1
ATOM 907 C C . ILE A 1 112 ? 13.273 -0.182 5.91 1 90.12 112 ILE A C 1
ATOM 909 O O . ILE A 1 112 ? 14.312 -0.643 6.391 1 90.12 112 ILE A O 1
ATOM 913 N N . THR A 1 113 ? 12.805 0.942 6.328 1 86.44 113 THR A N 1
ATOM 914 C CA . THR A 1 113 ? 13.531 1.786 7.27 1 86.44 113 THR A CA 1
ATOM 915 C C . THR A 1 113 ? 13.68 1.091 8.617 1 86.44 113 THR A C 1
ATOM 917 O O . THR A 1 113 ? 12.812 0.31 9.016 1 86.44 113 THR A O 1
ATOM 920 N N . LYS A 1 114 ? 14.781 1.372 9.188 1 82.06 114 LYS A N 1
ATOM 921 C CA . LYS A 1 114 ? 15 0.897 10.555 1 82.06 114 LYS A CA 1
ATOM 922 C C . LYS A 1 114 ? 14.578 1.95 11.578 1 82.06 114 LYS A C 1
ATOM 924 O O . LYS A 1 114 ? 14.547 1.676 12.773 1 82.06 114 LYS A O 1
ATOM 929 N N . ASP A 1 115 ? 14.242 3.119 11.117 1 80.88 115 ASP A N 1
ATOM 930 C CA . ASP A 1 115 ? 13.82 4.234 11.961 1 80.88 115 ASP A CA 1
ATOM 931 C C . ASP A 1 115 ? 12.305 4.25 12.141 1 80.88 115 ASP A C 1
ATOM 933 O O . ASP A 1 115 ? 11.633 3.266 11.844 1 80.88 115 ASP A O 1
ATOM 937 N N . LYS A 1 116 ? 11.898 5.312 12.797 1 82.38 116 LYS A N 1
ATOM 938 C CA . LYS A 1 116 ? 10.461 5.488 12.961 1 82.38 116 LYS A CA 1
ATOM 939 C C . LYS A 1 116 ? 9.758 5.625 11.617 1 82.38 116 LYS A C 1
ATOM 941 O O . LYS A 1 116 ? 10.273 6.285 10.703 1 82.38 116 LYS A O 1
ATOM 946 N N . ARG A 1 117 ? 8.641 4.961 11.602 1 88.88 117 ARG A N 1
ATOM 947 C CA . ARG A 1 117 ? 7.816 5.039 10.398 1 88.88 117 ARG A CA 1
ATOM 948 C C . ARG A 1 117 ? 6.762 6.133 10.523 1 88.88 117 ARG A C 1
ATOM 950 O O . ARG A 1 117 ? 5.812 6.004 11.297 1 88.88 117 ARG A O 1
ATOM 957 N N . SER A 1 118 ? 6.977 7.129 9.742 1 89.12 118 SER A N 1
ATOM 958 C CA . SER A 1 118 ? 6.098 8.289 9.844 1 89.12 118 SER A CA 1
ATOM 959 C C . SER A 1 118 ? 4.652 7.918 9.531 1 89.12 118 SER A C 1
ATOM 961 O O . SER A 1 118 ? 3.721 8.508 10.086 1 89.12 118 SER A O 1
ATOM 963 N N . LEU A 1 119 ? 4.391 6.883 8.719 1 92.62 119 LEU A N 1
ATOM 964 C CA . LEU A 1 119 ? 3.049 6.492 8.305 1 92.62 119 LEU A CA 1
ATOM 965 C C . LEU A 1 119 ? 2.305 5.809 9.445 1 92.62 119 LEU A C 1
ATOM 967 O O . LEU A 1 119 ? 1.09 5.613 9.367 1 92.62 119 LEU A O 1
ATOM 971 N N . LEU A 1 120 ? 3.02 5.523 10.523 1 92.62 120 LEU A N 1
ATOM 972 C CA . LEU A 1 120 ? 2.391 4.852 11.656 1 92.62 120 LEU A CA 1
ATOM 973 C C . LEU A 1 120 ? 2.479 5.711 12.914 1 92.62 120 LEU A C 1
ATOM 975 O O . LEU A 1 120 ? 2.021 5.305 13.984 1 92.62 120 LEU A O 1
ATOM 979 N N . GLU A 1 121 ? 3.102 6.836 12.836 1 91.62 121 GLU A N 1
ATOM 980 C CA . GLU A 1 121 ? 3.264 7.691 14.008 1 91.62 121 GLU A CA 1
ATOM 981 C C . GLU A 1 121 ? 1.927 8.273 14.461 1 91.62 121 GLU A C 1
ATOM 983 O O . GLU A 1 121 ? 1.448 9.25 13.883 1 91.62 121 GLU A O 1
ATOM 988 N N . ASN A 1 122 ? 1.449 7.766 15.508 1 91.5 122 ASN A N 1
ATOM 989 C CA . ASN A 1 122 ? 0.064 8.008 15.898 1 91.5 122 ASN A CA 1
ATOM 990 C C . ASN A 1 122 ? -0.108 9.375 16.547 1 91.5 122 ASN A C 1
ATOM 992 O O . ASN A 1 122 ? -1.232 9.82 16.797 1 91.5 122 ASN A O 1
ATOM 996 N N . ASP A 1 123 ? 0.984 10.086 16.797 1 92 123 ASP A N 1
ATOM 997 C CA . ASP A 1 123 ? 0.873 11.414 17.406 1 92 123 ASP A CA 1
ATOM 998 C C . ASP A 1 123 ? 0.833 12.5 16.344 1 92 123 ASP A C 1
ATOM 1000 O O . ASP A 1 123 ? 0.669 13.68 16.656 1 92 123 ASP A O 1
ATOM 1004 N N . ARG A 1 124 ? 0.976 12.125 15.156 1 92.62 124 ARG A N 1
ATOM 1005 C CA . ARG A 1 124 ? 0.799 13.086 14.078 1 92.62 124 ARG A CA 1
ATOM 1006 C C . ARG A 1 124 ? -0.617 13.648 14.07 1 92.62 124 ARG A C 1
ATOM 1008 O O . ARG A 1 124 ? -1.564 12.969 14.469 1 92.62 124 ARG A O 1
ATOM 1015 N N . TYR A 1 125 ? -0.74 14.844 13.562 1 95.12 125 TYR A N 1
ATOM 1016 C CA . TYR A 1 125 ? -2.033 15.516 13.531 1 95.12 125 TYR A CA 1
ATOM 1017 C C . TYR A 1 125 ? -3.061 14.688 12.773 1 95.12 125 TYR A C 1
ATOM 1019 O O . TYR A 1 125 ? -4.227 14.625 13.164 1 95.12 125 TYR A O 1
ATOM 1027 N N . TYR A 1 126 ? -2.717 14.086 11.734 1 95.75 126 TYR A N 1
ATOM 1028 C CA . TYR A 1 126 ? -3.553 13.219 10.914 1 95.75 126 TYR A CA 1
ATOM 1029 C C . TYR A 1 126 ? -4.266 12.18 11.781 1 95.75 126 TYR A C 1
ATOM 1031 O O . TYR A 1 126 ? -5.496 12.102 11.773 1 95.75 126 TYR A O 1
ATOM 1039 N N . PHE A 1 127 ? -3.578 11.492 12.547 1 96.19 127 PHE A N 1
ATOM 1040 C CA . PHE A 1 127 ? -4.141 10.422 13.367 1 96.19 127 PHE A CA 1
ATOM 1041 C C . PHE A 1 127 ? -4.965 11 14.508 1 96.19 127 PHE A C 1
ATOM 1043 O O . PHE A 1 127 ? -6.02 10.461 14.859 1 96.19 127 PHE A O 1
ATOM 1050 N N . VAL A 1 128 ? -4.488 12.039 15.094 1 96.56 128 VAL A N 1
ATOM 1051 C CA . VAL A 1 128 ? -5.207 12.664 16.203 1 96.56 128 VAL A CA 1
ATOM 1052 C C . VAL A 1 128 ? -6.57 13.156 15.727 1 96.56 128 VAL A C 1
ATOM 1054 O O . VAL A 1 128 ? -7.594 12.875 16.359 1 96.56 128 VAL A O 1
ATOM 1057 N N . TRP A 1 129 ? -6.547 13.828 14.617 1 97 129 TRP A N 1
ATOM 1058 C CA . TRP A 1 129 ? -7.789 14.352 14.07 1 97 129 TRP A CA 1
ATOM 1059 C C . TRP A 1 129 ? -8.75 13.227 13.711 1 97 129 TRP A C 1
ATOM 1061 O O . TRP A 1 129 ? -9.945 13.297 14.023 1 97 129 TRP A O 1
ATOM 1071 N N . LEU A 1 130 ? -8.273 12.203 13.031 1 97.31 130 LEU A N 1
ATOM 1072 C CA . LEU A 1 130 ? -9.094 11.062 12.648 1 97.31 130 LEU A CA 1
ATOM 1073 C C . LEU A 1 130 ? -9.695 10.391 13.883 1 97.31 130 LEU A C 1
ATOM 1075 O O . LEU A 1 130 ? -10.883 10.047 13.898 1 97.31 130 LEU A O 1
ATOM 1079 N N . THR A 1 131 ? -8.844 10.164 14.875 1 97.44 131 THR A N 1
ATOM 1080 C CA . THR A 1 131 ? -9.312 9.531 16.109 1 97.44 131 THR A CA 1
ATOM 1081 C C . THR A 1 131 ? -10.453 10.328 16.734 1 97.44 131 THR A C 1
ATOM 1083 O O . THR A 1 131 ? -11.484 9.766 17.094 1 97.44 131 THR A O 1
ATOM 1086 N N . GLU A 1 132 ? -10.266 11.586 16.844 1 97.12 132 GLU A N 1
ATOM 1087 C CA . GLU A 1 132 ? -11.289 12.445 17.438 1 97.12 132 GLU A CA 1
ATOM 1088 C C . GLU A 1 132 ? -12.578 12.414 16.609 1 97.12 132 GLU A C 1
ATOM 1090 O O . GLU A 1 132 ? -13.672 12.266 17.172 1 97.12 132 GLU A O 1
ATOM 1095 N N . THR A 1 133 ? -12.461 12.562 15.297 1 97.94 133 THR A N 1
ATOM 1096 C CA . THR A 1 133 ? -13.602 12.609 14.391 1 97.94 133 THR A CA 1
ATOM 1097 C C . THR A 1 133 ? -14.383 11.297 14.438 1 97.94 133 THR A C 1
ATOM 1099 O O . THR A 1 133 ? -15.602 11.297 14.594 1 97.94 133 THR A O 1
ATOM 1102 N N . ILE A 1 134 ? -13.695 10.164 14.406 1 98.31 134 ILE A N 1
ATOM 1103 C CA . ILE A 1 134 ? -14.32 8.844 14.367 1 98.31 134 ILE A CA 1
ATOM 1104 C C . ILE A 1 134 ? -14.922 8.516 15.734 1 98.31 134 ILE A C 1
ATOM 1106 O O . ILE A 1 134 ? -16.031 8 15.82 1 98.31 134 ILE A O 1
ATOM 1110 N N . SER A 1 135 ? -14.18 8.828 16.812 1 98.25 135 SER A N 1
ATOM 1111 C CA . SER A 1 135 ? -14.688 8.594 18.156 1 98.25 135 SER A CA 1
ATOM 1112 C C . SER A 1 135 ? -15.977 9.367 18.406 1 98.25 135 SER A C 1
ATOM 1114 O O . SER A 1 135 ? -16.938 8.828 18.969 1 98.25 135 SER A O 1
ATOM 1116 N N . THR A 1 136 ? -16 10.609 18.016 1 97.81 136 THR A N 1
ATOM 1117 C CA . THR A 1 136 ? -17.203 11.438 18.172 1 97.81 136 THR A CA 1
ATOM 1118 C C . THR A 1 136 ? -18.359 10.875 17.359 1 97.81 136 THR A C 1
ATOM 1120 O O . THR A 1 136 ? -19.5 10.828 17.828 1 97.81 136 THR A O 1
ATOM 1123 N N . ALA A 1 137 ? -18.109 10.438 16.125 1 98.31 137 ALA A N 1
ATOM 1124 C CA . ALA A 1 137 ? -19.125 9.859 15.258 1 98.31 137 ALA A CA 1
ATOM 1125 C C . ALA A 1 137 ? -19.734 8.602 15.883 1 98.31 137 ALA A C 1
ATOM 1127 O O . ALA A 1 137 ? -20.938 8.367 15.766 1 98.31 137 ALA A O 1
ATOM 1128 N N . LEU A 1 138 ? -18.891 7.805 16.516 1 98.19 138 LEU A N 1
ATOM 1129 C CA . LEU A 1 138 ? -19.375 6.609 17.203 1 98.19 138 LEU A CA 1
ATOM 1130 C C . LEU A 1 138 ? -20.234 6.984 18.406 1 98.19 138 LEU A C 1
ATOM 1132 O O . LEU A 1 138 ? -21.312 6.418 18.594 1 98.19 138 LEU A O 1
ATOM 1136 N N . LYS A 1 139 ? -19.766 7.918 19.156 1 97.5 139 LYS A N 1
ATOM 1137 C CA . LYS A 1 139 ? -20.484 8.375 20.344 1 97.5 139 LYS A CA 1
ATOM 1138 C C . LYS A 1 139 ? -21.859 8.93 19.969 1 97.5 139 LYS A C 1
ATOM 1140 O O . LYS A 1 139 ? -22.844 8.695 20.672 1 97.5 139 LYS A O 1
ATOM 1145 N N . ASN A 1 140 ? -21.953 9.641 18.844 1 97 140 ASN A N 1
ATOM 1146 C CA . ASN A 1 140 ? -23.172 10.305 18.422 1 97 140 ASN A CA 1
ATOM 1147 C C . ASN A 1 140 ? -24.062 9.367 17.594 1 97 140 ASN A C 1
ATOM 1149 O O . ASN A 1 140 ? -25.141 9.758 17.156 1 97 140 ASN A O 1
ATOM 1153 N N . GLY A 1 141 ? -23.578 8.25 17.281 1 97.12 141 GLY A N 1
ATOM 1154 C CA . GLY A 1 141 ? -24.375 7.258 16.578 1 97.12 141 GLY A CA 1
ATOM 1155 C C . GLY A 1 141 ? -24.344 7.43 15.062 1 97.12 141 GLY A C 1
ATOM 1156 O O . GLY A 1 141 ? -25.125 6.812 14.344 1 97.12 141 GLY A O 1
ATOM 1157 N N . GLU A 1 142 ? -23.469 8.281 14.578 1 98 142 GLU A N 1
ATOM 1158 C CA . GLU A 1 142 ? -23.297 8.43 13.133 1 98 142 GLU A CA 1
ATOM 1159 C C . GLU A 1 142 ? -22.672 7.176 12.523 1 98 142 GLU A C 1
ATOM 1161 O O . GLU A 1 142 ? -22.984 6.812 11.391 1 98 142 GLU A O 1
ATOM 1166 N N . PHE A 1 143 ? -21.672 6.594 13.164 1 98.19 143 PHE A N 1
ATOM 1167 C CA . PHE A 1 143 ? -21.062 5.332 12.773 1 98.19 143 PHE A CA 1
ATOM 1168 C C . PHE A 1 143 ? -21.516 4.199 13.68 1 98.19 143 PHE A C 1
ATOM 1170 O O . PHE A 1 143 ? -21.797 4.414 14.859 1 98.19 143 PHE A O 1
ATOM 1177 N N . ASN A 1 144 ? -21.531 3.041 13.102 1 96.31 144 ASN A N 1
ATOM 1178 C CA . ASN A 1 144 ? -22.047 1.873 13.805 1 96.31 144 ASN A CA 1
ATOM 1179 C C . ASN A 1 144 ? -21.078 1.377 14.875 1 96.31 144 ASN A C 1
ATOM 1181 O O . ASN A 1 144 ? -19.875 1.296 14.633 1 96.31 144 ASN A O 1
ATOM 1185 N N . GLY A 1 145 ? -21.562 0.935 16.016 1 91.94 145 GLY A N 1
ATOM 1186 C CA . GLY A 1 145 ? -20.766 0.59 17.172 1 91.94 145 GLY A CA 1
ATOM 1187 C C . GLY A 1 145 ? -20.203 -0.82 17.125 1 91.94 145 GLY A C 1
ATOM 1188 O O . GLY A 1 145 ? -19.672 -1.318 18.109 1 91.94 145 GLY A O 1
ATOM 1189 N N . THR A 1 146 ? -20.266 -1.455 16.047 1 93.88 146 THR A N 1
ATOM 1190 C CA . THR A 1 146 ? -19.766 -2.82 15.93 1 93.88 146 THR A CA 1
ATOM 1191 C C . THR A 1 146 ? -18.25 -2.83 15.867 1 93.88 146 THR A C 1
ATOM 1193 O O . THR A 1 146 ? -17.625 -3.891 15.961 1 93.88 146 THR A O 1
ATOM 1196 N N . SER A 1 147 ? -17.656 -1.664 15.688 1 94.81 147 SER A N 1
ATOM 1197 C CA . SER A 1 147 ? -16.203 -1.522 15.648 1 94.81 147 SER A CA 1
ATOM 1198 C C . SER A 1 147 ? -15.727 -0.421 16.594 1 94.81 147 SER A C 1
ATOM 1200 O O . SER A 1 147 ? -16.484 0.507 16.906 1 94.81 147 SER A O 1
ATOM 1202 N N . THR A 1 148 ? -14.547 -0.583 16.984 1 96.44 148 THR A N 1
ATOM 1203 C CA . THR A 1 148 ? -13.945 0.455 17.812 1 96.44 148 THR A CA 1
ATOM 1204 C C . THR A 1 148 ? -13.422 1.602 16.953 1 96.44 148 THR A C 1
ATOM 1206 O O . THR A 1 148 ? -13.281 1.459 15.742 1 96.44 148 THR A O 1
ATOM 1209 N N . ALA A 1 149 ? -13.141 2.715 17.594 1 97.19 149 ALA A N 1
ATOM 1210 C CA . ALA A 1 149 ? -12.547 3.854 16.891 1 97.19 149 ALA A CA 1
ATOM 1211 C C . ALA A 1 149 ? -11.211 3.482 16.266 1 97.19 149 ALA A C 1
ATOM 1213 O O . ALA A 1 149 ? -10.914 3.871 15.133 1 97.19 149 ALA A O 1
ATOM 1214 N N . ASP A 1 150 ? -10.438 2.703 17 1 96.62 150 ASP A N 1
ATOM 1215 C CA . ASP A 1 150 ? -9.125 2.279 16.516 1 96.62 150 ASP A CA 1
ATOM 1216 C C . ASP A 1 150 ? -9.25 1.416 15.258 1 96.62 150 ASP A C 1
ATOM 1218 O O . ASP A 1 150 ? -8.469 1.552 14.32 1 96.62 150 ASP A O 1
ATOM 1222 N N . GLU A 1 151 ? -10.219 0.597 15.25 1 96.12 151 GLU A N 1
ATOM 1223 C CA . GLU A 1 151 ? -10.438 -0.266 14.094 1 96.12 151 GLU A CA 1
ATOM 1224 C C . GLU A 1 151 ? -10.844 0.547 12.867 1 96.12 151 GLU A C 1
ATOM 1226 O O . GLU A 1 151 ? -10.328 0.325 11.773 1 96.12 151 GLU A O 1
ATOM 1231 N N . LEU A 1 152 ? -11.742 1.459 13.078 1 97.88 152 LEU A N 1
ATOM 1232 C CA . LEU A 1 152 ? -12.203 2.281 11.969 1 97.88 152 LEU A CA 1
ATOM 1233 C C . LEU A 1 152 ? -11.094 3.189 11.461 1 97.88 152 LEU A C 1
ATOM 1235 O O . LEU A 1 152 ? -10.953 3.398 10.25 1 97.88 152 LEU A O 1
ATOM 1239 N N . LEU A 1 153 ? -10.305 3.717 12.383 1 97.62 153 LEU A N 1
ATOM 1240 C CA . LEU A 1 153 ? -9.141 4.516 12 1 97.62 153 LEU A CA 1
ATOM 1241 C C . LEU A 1 153 ? -8.188 3.707 11.133 1 97.62 153 LEU A C 1
ATOM 1243 O O . LEU A 1 153 ? -7.715 4.191 10.102 1 97.62 153 LEU A O 1
ATOM 1247 N N . LYS A 1 154 ? -7.902 2.518 11.508 1 96.56 154 LYS A N 1
ATOM 1248 C CA . LYS A 1 154 ? -6.996 1.647 10.766 1 96.56 154 LYS A CA 1
ATOM 1249 C C . LYS A 1 154 ? -7.52 1.377 9.359 1 96.56 154 LYS A C 1
ATOM 1251 O O . LYS A 1 154 ? -6.758 1.399 8.391 1 96.56 154 LYS A O 1
ATOM 1256 N N . ILE A 1 155 ? -8.781 1.13 9.297 1 97.25 155 ILE A N 1
ATOM 1257 C CA . ILE A 1 155 ? -9.391 0.845 8 1 97.25 155 ILE A CA 1
ATOM 1258 C C . ILE A 1 155 ? -9.289 2.076 7.098 1 97.25 155 ILE A C 1
ATOM 1260 O O . ILE A 1 155 ? -8.898 1.971 5.934 1 97.25 155 ILE A O 1
ATOM 1264 N N . TYR A 1 156 ? -9.602 3.262 7.629 1 98.12 156 TYR A N 1
ATOM 1265 C CA . TYR A 1 156 ? -9.539 4.488 6.844 1 98.12 156 TYR A CA 1
ATOM 1266 C C . TYR A 1 156 ? -8.109 4.781 6.398 1 98.12 156 TYR A C 1
ATOM 1268 O O . TYR A 1 156 ? -7.871 5.102 5.234 1 98.12 156 TYR A O 1
ATOM 1276 N N . ALA A 1 157 ? -7.215 4.668 7.293 1 97.44 157 ALA A N 1
ATOM 1277 C CA . ALA A 1 157 ? -5.812 4.918 6.984 1 97.44 157 ALA A CA 1
ATOM 1278 C C . ALA A 1 157 ? -5.285 3.914 5.961 1 97.44 157 ALA A C 1
ATOM 1280 O O . ALA A 1 157 ? -4.535 4.277 5.055 1 97.44 157 ALA A O 1
ATOM 1281 N N . MET A 1 158 ? -5.641 2.668 6.121 1 97.25 158 MET A N 1
ATOM 1282 C CA . MET A 1 158 ? -5.23 1.637 5.172 1 97.25 158 MET A CA 1
ATOM 1283 C C . MET A 1 158 ? -5.797 1.92 3.785 1 97.25 158 MET A C 1
ATOM 1285 O O . MET A 1 158 ? -5.113 1.732 2.779 1 97.25 158 MET A O 1
ATOM 1289 N N . TYR A 1 159 ? -7.039 2.354 3.746 1 97.38 159 TYR A N 1
ATOM 1290 C CA . TYR A 1 159 ? -7.645 2.723 2.471 1 97.38 159 TYR A CA 1
ATOM 1291 C C . TYR A 1 159 ? -6.836 3.814 1.778 1 97.38 159 TYR A C 1
ATOM 1293 O O . TYR A 1 159 ? -6.516 3.699 0.594 1 97.38 159 TYR A O 1
ATOM 1301 N N . GLU A 1 160 ? -6.555 4.891 2.492 1 98 160 GLU A N 1
ATOM 1302 C CA . GLU A 1 160 ? -5.809 5.988 1.888 1 98 160 GLU A CA 1
ATOM 1303 C C . GLU A 1 160 ? -4.438 5.523 1.405 1 98 160 GLU A C 1
ATOM 1305 O O . GLU A 1 160 ? -4.012 5.867 0.3 1 98 160 GLU A O 1
ATOM 1310 N N . ARG A 1 161 ? -3.805 4.762 2.246 1 97.12 161 ARG A N 1
ATOM 1311 C CA . ARG A 1 161 ? -2.488 4.258 1.87 1 97.12 161 ARG A CA 1
ATOM 1312 C C . ARG A 1 161 ? -2.576 3.357 0.643 1 97.12 161 ARG A C 1
ATOM 1314 O O . ARG A 1 161 ? -1.675 3.355 -0.198 1 97.12 161 ARG A O 1
ATOM 1321 N N . ALA A 1 162 ? -3.625 2.58 0.545 1 97.56 162 ALA A N 1
ATOM 1322 C CA . ALA A 1 162 ? -3.818 1.666 -0.577 1 97.56 162 ALA A CA 1
ATOM 1323 C C . ALA A 1 162 ? -3.9 2.428 -1.897 1 97.56 162 ALA A C 1
ATOM 1325 O O . ALA A 1 162 ? -3.217 2.08 -2.863 1 97.56 162 ALA A O 1
ATOM 1326 N N . VAL A 1 163 ? -4.703 3.445 -1.906 1 98.44 163 VAL A N 1
ATOM 1327 C CA . VAL A 1 163 ? -4.926 4.199 -3.135 1 98.44 163 VAL A CA 1
ATOM 1328 C C . VAL A 1 163 ? -3.656 4.961 -3.512 1 98.44 163 VAL A C 1
ATOM 1330 O O . VAL A 1 163 ? -3.273 5 -4.684 1 98.44 163 VAL A O 1
ATOM 1333 N N . LEU A 1 164 ? -2.986 5.473 -2.535 1 98.44 164 LEU A N 1
ATOM 1334 C CA . LEU A 1 164 ? -1.75 6.203 -2.797 1 98.44 164 LEU A CA 1
ATOM 1335 C C . LEU A 1 164 ? -0.658 5.262 -3.291 1 98.44 164 LEU A C 1
ATOM 1337 O O . LEU A 1 164 ? 0.093 5.602 -4.207 1 98.44 164 LEU A O 1
ATOM 1341 N N . TYR A 1 165 ? -0.539 4.133 -2.662 1 98.31 165 TYR A N 1
ATOM 1342 C CA . TYR A 1 165 ? 0.431 3.143 -3.119 1 98.31 165 TYR A CA 1
ATOM 1343 C C . TYR A 1 165 ? 0.164 2.746 -4.566 1 98.31 165 TYR A C 1
ATOM 1345 O O . TYR A 1 165 ? 1.082 2.721 -5.387 1 98.31 165 TYR A O 1
ATOM 1353 N N . ASP A 1 166 ? -1.056 2.426 -4.82 1 98.06 166 ASP A N 1
ATOM 1354 C CA . ASP A 1 166 ? -1.424 2.006 -6.172 1 98.06 166 ASP A CA 1
ATOM 1355 C C . ASP A 1 166 ? -1.146 3.113 -7.184 1 98.06 166 ASP A C 1
ATOM 1357 O O . ASP A 1 166 ? -0.667 2.846 -8.289 1 98.06 166 ASP A O 1
ATOM 1361 N N . TRP A 1 167 ? -1.493 4.328 -6.824 1 98.31 167 TRP A N 1
ATOM 1362 C CA . TRP A 1 167 ? -1.264 5.473 -7.699 1 98.31 167 TRP A CA 1
ATOM 1363 C C . TRP A 1 167 ? 0.222 5.641 -8 1 98.31 167 TRP A C 1
ATOM 1365 O O . TRP A 1 167 ? 0.606 5.871 -9.148 1 98.31 167 TRP A O 1
ATOM 1375 N N . ALA A 1 168 ? 1.039 5.492 -7.016 1 97.44 168 ALA A N 1
ATOM 1376 C CA . ALA A 1 168 ? 2.488 5.559 -7.191 1 97.44 168 ALA A CA 1
ATOM 1377 C C . ALA A 1 168 ? 2.992 4.383 -8.023 1 97.44 168 ALA A C 1
ATOM 1379 O O . ALA A 1 168 ? 3.852 4.555 -8.891 1 97.44 168 ALA A O 1
ATOM 1380 N N . LEU A 1 169 ? 2.469 3.227 -7.703 1 97 169 LEU A N 1
ATOM 1381 C CA . LEU A 1 169 ? 2.836 2.016 -8.422 1 97 169 LEU A CA 1
ATOM 1382 C C . LEU A 1 169 ? 2.568 2.17 -9.914 1 97 169 LEU A C 1
ATOM 1384 O O . LEU A 1 169 ? 3.365 1.72 -10.742 1 97 169 LEU A O 1
ATOM 1388 N N . CYS A 1 170 ? 1.498 2.889 -10.203 1 96.69 170 CYS A N 1
ATOM 1389 C CA . CYS A 1 170 ? 1.077 3.094 -11.586 1 96.69 170 CYS A CA 1
ATOM 1390 C C . CYS A 1 170 ? 1.663 4.383 -12.148 1 96.69 170 CYS A C 1
ATOM 1392 O O . CYS A 1 170 ? 1.235 4.859 -13.203 1 96.69 170 CYS A O 1
ATOM 1394 N N . LYS A 1 171 ? 2.471 5.086 -11.477 1 95.56 171 LYS A N 1
ATOM 1395 C CA . LYS A 1 171 ? 3.197 6.277 -11.906 1 95.56 171 LYS A CA 1
ATOM 1396 C C . LYS A 1 171 ? 2.238 7.422 -12.219 1 95.56 171 LYS A C 1
ATOM 1398 O O . LYS A 1 171 ? 2.445 8.164 -13.18 1 95.56 171 LYS A O 1
ATOM 1403 N N . GLY A 1 172 ? 1.168 7.43 -11.477 1 96.81 172 GLY A N 1
ATOM 1404 C CA . GLY A 1 172 ? 0.248 8.547 -11.586 1 96.81 172 GLY A CA 1
ATOM 1405 C C . GLY A 1 172 ? -0.565 8.523 -12.867 1 96.81 172 GLY A C 1
ATOM 1406 O O . GLY A 1 172 ? -0.987 9.578 -13.359 1 96.81 172 GLY A O 1
ATOM 1407 N N . LYS A 1 173 ? -0.859 7.371 -13.383 1 96.31 173 LYS A N 1
ATOM 1408 C CA . LYS A 1 173 ? -1.431 7.23 -14.719 1 96.31 173 LYS A CA 1
ATOM 1409 C C . LYS A 1 173 ? -2.932 7.504 -14.703 1 96.31 173 LYS A C 1
ATOM 1411 O O . LYS A 1 173 ? -3.564 7.578 -15.766 1 96.31 173 LYS A O 1
ATOM 1416 N N . TYR A 1 174 ? -3.535 7.582 -13.633 1 97.38 174 TYR A N 1
ATOM 1417 C CA . TYR A 1 174 ? -4.957 7.887 -13.539 1 97.38 174 TYR A CA 1
ATOM 1418 C C . TYR A 1 174 ? -5.207 8.992 -12.523 1 97.38 174 TYR A C 1
ATOM 1420 O O . TYR A 1 174 ? -4.297 9.398 -11.797 1 97.38 174 TYR A O 1
ATOM 1428 N N . SER A 1 175 ? -6.387 9.531 -12.453 1 98.38 175 SER A N 1
ATOM 1429 C CA . SER A 1 175 ? -6.734 10.578 -11.5 1 98.38 175 SER A CA 1
ATOM 1430 C C . SER A 1 175 ? -6.898 10.008 -10.094 1 98.38 175 SER A C 1
ATOM 1432 O O . SER A 1 175 ? -7.832 9.25 -9.828 1 98.38 175 SER A O 1
ATOM 1434 N N . LEU A 1 176 ? -6.004 10.414 -9.25 1 98.5 176 LEU A N 1
ATOM 1435 C CA . LEU A 1 176 ? -6.031 9.992 -7.855 1 98.5 176 LEU A CA 1
ATOM 1436 C C . LEU A 1 176 ? -7.32 10.438 -7.18 1 98.5 176 LEU A C 1
ATOM 1438 O O . LEU A 1 176 ? -7.992 9.641 -6.523 1 98.5 176 LEU A O 1
ATOM 1442 N N . THR A 1 177 ? -7.699 11.656 -7.41 1 98.62 177 THR A N 1
ATOM 1443 C CA . THR A 1 177 ? -8.859 12.281 -6.785 1 98.62 177 THR A CA 1
ATOM 1444 C C . THR A 1 177 ? -10.148 11.617 -7.254 1 98.62 177 THR A C 1
ATOM 1446 O O . THR A 1 177 ? -10.977 11.211 -6.438 1 98.62 177 THR A O 1
ATOM 1449 N N . ALA A 1 178 ? -10.305 11.445 -8.523 1 98.38 178 ALA A N 1
ATOM 1450 C CA . ALA A 1 178 ? -11.516 10.859 -9.086 1 98.38 178 ALA A CA 1
ATOM 1451 C C . ALA A 1 178 ? -11.688 9.414 -8.625 1 98.38 178 ALA A C 1
ATOM 1453 O O . ALA A 1 178 ? -12.805 8.984 -8.312 1 98.38 178 ALA A O 1
ATOM 1454 N N . TYR A 1 179 ? -10.586 8.766 -8.609 1 97.81 179 TYR A N 1
ATOM 1455 C CA . TYR A 1 179 ? -10.648 7.367 -8.203 1 97.81 179 TYR A CA 1
ATOM 1456 C C . TYR A 1 179 ? -11.055 7.238 -6.742 1 97.81 179 TYR A C 1
ATOM 1458 O O . TYR A 1 179 ? -11.922 6.43 -6.402 1 97.81 179 TYR A O 1
ATOM 1466 N N . SER A 1 180 ? -10.484 8 -5.871 1 98.06 180 SER A N 1
ATOM 1467 C CA . SER A 1 180 ? -10.836 7.957 -4.453 1 98.06 180 SER A CA 1
ATOM 1468 C C . SER A 1 180 ? -12.266 8.43 -4.227 1 98.06 180 SER A C 1
ATOM 1470 O O . SER A 1 180 ? -12.984 7.871 -3.393 1 98.06 180 SER A O 1
ATOM 1472 N N . ASP A 1 181 ? -12.711 9.477 -4.973 1 97.94 181 ASP A N 1
ATOM 1473 C CA . ASP A 1 181 ? -14.078 9.961 -4.859 1 97.94 181 ASP A CA 1
ATOM 1474 C C . ASP A 1 181 ? -15.086 8.852 -5.137 1 97.94 181 ASP A C 1
ATOM 1476 O O . ASP A 1 181 ? -16.156 8.812 -4.539 1 97.94 181 ASP A O 1
ATOM 1480 N N . LYS A 1 182 ? -14.688 8.008 -5.988 1 95.88 182 LYS A N 1
ATOM 1481 C CA . LYS A 1 182 ? -15.578 6.918 -6.383 1 95.88 182 LYS A CA 1
ATOM 1482 C C . LYS A 1 182 ? -15.57 5.801 -5.34 1 95.88 182 LYS A C 1
ATOM 1484 O O . LYS A 1 182 ? -16.609 5.199 -5.062 1 95.88 182 LYS A O 1
ATOM 1489 N N . LEU A 1 183 ? -14.492 5.555 -4.727 1 96.44 183 LEU A N 1
ATOM 1490 C CA . LEU A 1 183 ? -14.32 4.34 -3.939 1 96.44 183 LEU A CA 1
ATOM 1491 C C . LEU A 1 183 ? -14.602 4.605 -2.465 1 96.44 183 LEU A C 1
ATOM 1493 O O . LEU A 1 183 ? -15.164 3.756 -1.772 1 96.44 183 LEU A O 1
ATOM 1497 N N . LEU A 1 184 ? -14.219 5.781 -1.947 1 97.94 184 LEU A N 1
ATOM 1498 C CA . LEU A 1 184 ? -14.227 6.035 -0.511 1 97.94 184 LEU A CA 1
ATOM 1499 C C . LEU A 1 184 ? -15.641 5.906 0.054 1 97.94 184 LEU A C 1
ATOM 1501 O O . LEU A 1 184 ? -15.82 5.402 1.163 1 97.94 184 LEU A O 1
ATOM 1505 N N . PRO A 1 185 ? -16.734 6.34 -0.651 1 97.31 185 PRO A N 1
ATOM 1506 C CA . PRO A 1 185 ? -18.078 6.191 -0.097 1 97.31 185 PRO A CA 1
ATOM 1507 C C . PRO A 1 185 ? -18.406 4.75 0.289 1 97.31 185 PRO A C 1
ATOM 1509 O O . PRO A 1 185 ? -19.078 4.512 1.288 1 97.31 185 PRO A O 1
ATOM 1512 N N . HIS A 1 186 ? -17.891 3.82 -0.422 1 94.38 186 HIS A N 1
ATOM 1513 C CA . HIS A 1 186 ? -18.203 2.42 -0.161 1 94.38 186 HIS A CA 1
ATOM 1514 C C . HIS A 1 186 ? -17.5 1.918 1.091 1 94.38 186 HIS A C 1
ATOM 1516 O O . HIS A 1 186 ? -18 1.022 1.776 1 94.38 186 HIS A O 1
ATOM 1522 N N . VAL A 1 187 ? -16.328 2.455 1.385 1 96.38 187 VAL A N 1
ATOM 1523 C CA . VAL A 1 187 ? -15.656 2.168 2.646 1 96.38 187 VAL A CA 1
ATOM 1524 C C . VAL A 1 187 ? -16.453 2.779 3.803 1 96.38 187 VAL A C 1
ATOM 1526 O O . VAL A 1 187 ? -16.734 2.104 4.793 1 96.38 187 VAL A O 1
ATOM 1529 N N . LEU A 1 188 ? -16.812 4.031 3.623 1 97.75 188 LEU A N 1
ATOM 1530 C CA . LEU A 1 188 ? -17.484 4.758 4.699 1 97.75 188 LEU A CA 1
ATOM 1531 C C . LEU A 1 188 ? -18.875 4.203 4.941 1 97.75 188 LEU A C 1
ATOM 1533 O O . LEU A 1 188 ? -19.391 4.266 6.062 1 97.75 188 LEU A O 1
ATOM 1537 N N . ASP A 1 189 ? -19.5 3.658 3.896 1 96.31 189 ASP A N 1
ATOM 1538 C CA . ASP A 1 189 ? -20.797 2.992 4.078 1 96.31 189 ASP A CA 1
ATOM 1539 C C . ASP A 1 189 ? -20.703 1.898 5.141 1 96.31 189 ASP A C 1
ATOM 1541 O O . ASP A 1 189 ? -21.641 1.701 5.918 1 96.31 189 ASP A O 1
ATOM 1545 N N . GLN A 1 190 ? -19.594 1.266 5.211 1 94.19 190 GLN A N 1
ATOM 1546 C CA . GLN A 1 190 ? -19.406 0.208 6.199 1 94.19 190 GLN A CA 1
ATOM 1547 C C . GLN A 1 190 ? -19.297 0.784 7.609 1 94.19 190 GLN A C 1
ATOM 1549 O O . GLN A 1 190 ? -19.656 0.12 8.586 1 94.19 190 GLN A O 1
ATOM 1554 N N . PHE A 1 191 ? -18.766 1.995 7.691 1 97.31 191 PHE A N 1
ATOM 1555 C CA . PHE A 1 191 ? -18.719 2.648 8.992 1 97.31 191 PHE A CA 1
ATOM 1556 C C . PHE A 1 191 ? -20.125 2.904 9.523 1 97.31 191 PHE A C 1
ATOM 1558 O O . PHE A 1 191 ? -20.375 2.775 10.727 1 97.31 191 PHE A O 1
ATOM 1565 N N . VAL A 1 192 ? -20.984 3.24 8.602 1 96.69 192 VAL A N 1
ATOM 1566 C CA . VAL A 1 192 ? -22.344 3.596 8.953 1 96.69 192 VAL A CA 1
ATOM 1567 C C . VAL A 1 192 ? -23.172 2.326 9.195 1 96.69 192 VAL A C 1
ATOM 1569 O O . VAL A 1 192 ? -23.922 2.238 10.172 1 96.69 192 VAL A O 1
ATOM 1572 N N . GLU A 1 193 ? -22.953 1.292 8.352 1 93.5 193 GLU A N 1
ATOM 1573 C CA . GLU A 1 193 ? -23.781 0.087 8.391 1 93.5 193 GLU A CA 1
ATOM 1574 C C . GLU A 1 193 ? -23.234 -0.914 9.406 1 93.5 193 GLU A C 1
ATOM 1576 O O . GLU A 1 193 ? -24 -1.713 9.961 1 93.5 193 GLU A O 1
ATOM 1581 N N . GLY A 1 194 ? -21.906 -0.863 9.578 1 91.06 194 GLY A N 1
ATOM 1582 C CA . GLY A 1 194 ? -21.266 -1.839 10.453 1 91.06 194 GLY A CA 1
ATOM 1583 C C . GLY A 1 194 ? -20.562 -2.945 9.688 1 91.06 194 GLY A C 1
ATOM 1584 O O . GLY A 1 194 ? -20.938 -3.275 8.562 1 91.06 194 GLY A O 1
ATOM 1585 N N . PHE A 1 195 ? -19.5 -3.432 10.281 1 85.25 195 PHE A N 1
ATOM 1586 C CA . PHE A 1 195 ? -18.734 -4.512 9.688 1 85.25 195 PHE A CA 1
ATOM 1587 C C . PHE A 1 195 ? -19.266 -5.871 10.125 1 85.25 195 PHE A C 1
ATOM 1589 O O . PHE A 1 195 ? -19.766 -6.016 11.25 1 85.25 195 PHE A O 1
ATOM 1596 N N . MET B 1 1 ? 14.719 -42.312 -13.602 1 34.84 1 MET B N 1
ATOM 1597 C CA . MET B 1 1 ? 14.086 -41.094 -14.102 1 34.84 1 MET B CA 1
ATOM 1598 C C . MET B 1 1 ? 14.977 -39.875 -13.859 1 34.84 1 MET B C 1
ATOM 1600 O O . MET B 1 1 ? 15.469 -39.688 -12.742 1 34.84 1 MET B O 1
ATOM 1604 N N . PRO B 1 2 ? 15.75 -39.375 -14.805 1 43.66 2 PRO B N 1
ATOM 1605 C CA . PRO B 1 2 ? 16.875 -38.469 -14.508 1 43.66 2 PRO B CA 1
ATOM 1606 C C . PRO B 1 2 ? 16.516 -37.375 -13.523 1 43.66 2 PRO B C 1
ATOM 1608 O O . PRO B 1 2 ? 15.359 -36.938 -13.469 1 43.66 2 PRO B O 1
ATOM 1611 N N . LYS B 1 3 ? 16.891 -37.469 -12.344 1 46.94 3 LYS B N 1
ATOM 1612 C CA . LYS B 1 3 ? 16.719 -36.5 -11.273 1 46.94 3 LYS B CA 1
ATOM 1613 C C . LYS B 1 3 ? 16.656 -35.094 -11.836 1 46.94 3 LYS B C 1
ATOM 1615 O O . LYS B 1 3 ? 17.609 -34.625 -12.461 1 46.94 3 LYS B O 1
ATOM 1620 N N . LYS B 1 4 ? 15.594 -34.594 -12.398 1 50.62 4 LYS B N 1
ATOM 1621 C CA . LYS B 1 4 ? 15.352 -33.344 -13.109 1 50.62 4 LYS B CA 1
ATOM 1622 C C . LYS B 1 4 ? 16.219 -32.219 -12.57 1 50.62 4 LYS B C 1
ATOM 1624 O O . LYS B 1 4 ? 16.109 -31.844 -11.406 1 50.62 4 LYS B O 1
ATOM 1629 N N . ARG B 1 5 ? 17.422 -32.094 -12.883 1 52.59 5 ARG B N 1
ATOM 1630 C CA . ARG B 1 5 ? 18.484 -31.156 -12.555 1 52.59 5 ARG B CA 1
ATOM 1631 C C . ARG B 1 5 ? 17.953 -29.734 -12.438 1 52.59 5 ARG B C 1
ATOM 1633 O O . ARG B 1 5 ? 17.281 -29.25 -13.352 1 52.59 5 ARG B O 1
ATOM 1640 N N . SER B 1 6 ? 17.734 -29.312 -11.211 1 64.19 6 SER B N 1
ATOM 1641 C CA . SER B 1 6 ? 17.266 -27.938 -11.047 1 64.19 6 SER B CA 1
ATOM 1642 C C . SER B 1 6 ? 17.938 -27 -12.047 1 64.19 6 SER B C 1
ATOM 1644 O O . SER B 1 6 ? 19.172 -27.031 -12.195 1 64.19 6 SER B O 1
ATOM 1646 N N . SER B 1 7 ? 17.156 -26.484 -13.047 1 83.5 7 SER B N 1
ATOM 1647 C CA . SER B 1 7 ? 17.688 -25.531 -14.016 1 83.5 7 SER B CA 1
ATOM 1648 C C . SER B 1 7 ? 18.594 -24.5 -13.344 1 83.5 7 SER B C 1
ATOM 1650 O O . SER B 1 7 ? 18.516 -24.297 -12.133 1 83.5 7 SER B O 1
ATOM 1652 N N . THR B 1 8 ? 19.719 -24.203 -14.008 1 90.44 8 THR B N 1
ATOM 1653 C CA . THR B 1 8 ? 20.594 -23.141 -13.539 1 90.44 8 THR B CA 1
ATOM 1654 C C . THR B 1 8 ? 19.797 -21.984 -12.953 1 90.44 8 THR B C 1
ATOM 1656 O O . THR B 1 8 ? 20.156 -21.438 -11.914 1 90.44 8 THR B O 1
ATOM 1659 N N . LYS B 1 9 ? 18.766 -21.797 -13.547 1 90.56 9 LYS B N 1
ATOM 1660 C CA . LYS B 1 9 ? 17.875 -20.734 -13.07 1 90.56 9 LYS B CA 1
ATOM 1661 C C . LYS B 1 9 ? 17.359 -21.047 -11.672 1 90.56 9 LYS B C 1
ATOM 1663 O O . LYS B 1 9 ? 17.391 -20.188 -10.789 1 90.56 9 LYS B O 1
ATOM 1668 N N . SER B 1 10 ? 16.969 -22.266 -11.477 1 89.81 10 SER B N 1
ATOM 1669 C CA . SER B 1 10 ? 16.422 -22.672 -10.195 1 89.81 10 SER B CA 1
ATOM 1670 C C . SER B 1 10 ? 17.5 -22.656 -9.102 1 89.81 10 SER B C 1
ATOM 1672 O O . SER B 1 10 ? 17.219 -22.297 -7.961 1 89.81 10 SER B O 1
ATOM 1674 N N . ARG B 1 11 ? 18.609 -22.969 -9.445 1 91.56 11 ARG B N 1
ATOM 1675 C CA . ARG B 1 11 ? 19.719 -22.938 -8.492 1 91.56 11 ARG B CA 1
ATOM 1676 C C . ARG B 1 11 ? 20.016 -21.516 -8.023 1 91.56 11 ARG B C 1
ATOM 1678 O O . ARG B 1 11 ? 20.266 -21.297 -6.836 1 91.56 11 ARG B O 1
ATOM 1685 N N . ILE B 1 12 ? 19.969 -20.656 -8.969 1 93.81 12 ILE B N 1
ATOM 1686 C CA . ILE B 1 12 ? 20.219 -19.25 -8.633 1 93.81 12 ILE B CA 1
ATOM 1687 C C . ILE B 1 12 ? 19.125 -18.75 -7.688 1 93.81 12 ILE B C 1
ATOM 1689 O O . ILE B 1 12 ? 19.406 -18.125 -6.668 1 93.81 12 ILE B O 1
ATOM 1693 N N . ILE B 1 13 ? 17.922 -19.109 -7.988 1 91.62 13 ILE B N 1
ATOM 1694 C CA . ILE B 1 13 ? 16.797 -18.688 -7.18 1 91.62 13 ILE B CA 1
ATOM 1695 C C . ILE B 1 13 ? 16.906 -19.266 -5.773 1 91.62 13 ILE B C 1
ATOM 1697 O O . ILE B 1 13 ? 16.781 -18.547 -4.781 1 91.62 13 ILE B O 1
ATOM 1701 N N . LYS B 1 14 ? 17.203 -20.531 -5.664 1 90.56 14 LYS B N 1
ATOM 1702 C CA . LYS B 1 14 ? 17.312 -21.188 -4.371 1 90.56 14 LYS B CA 1
ATOM 1703 C C . LYS B 1 14 ? 18.438 -20.578 -3.539 1 90.56 14 LYS B C 1
ATOM 1705 O O . LYS B 1 14 ? 18.266 -20.328 -2.346 1 90.56 14 LYS B O 1
ATOM 1710 N N . ALA B 1 15 ? 19.531 -20.359 -4.164 1 93.62 15 ALA B N 1
ATOM 1711 C CA . ALA B 1 15 ? 20.672 -19.75 -3.475 1 93.62 15 ALA B CA 1
ATOM 1712 C C . ALA B 1 15 ? 20.312 -18.359 -2.961 1 93.62 15 ALA B C 1
ATOM 1714 O O . ALA B 1 15 ? 20.625 -18.016 -1.819 1 93.62 15 ALA B O 1
ATOM 1715 N N . ALA B 1 16 ? 19.734 -17.578 -3.832 1 93.25 16 ALA B N 1
ATOM 1716 C CA . ALA B 1 16 ? 19.344 -16.219 -3.459 1 93.25 16 ALA B CA 1
ATOM 1717 C C . ALA B 1 16 ? 18.406 -16.219 -2.252 1 93.25 16 ALA B C 1
ATOM 1719 O O . ALA B 1 16 ? 18.641 -15.516 -1.271 1 93.25 16 ALA B O 1
ATOM 1720 N N . TRP B 1 17 ? 17.453 -17.031 -2.275 1 90.12 17 TRP B N 1
ATOM 1721 C CA . TRP B 1 17 ? 16.438 -17.062 -1.219 1 90.12 17 TRP B CA 1
ATOM 1722 C C . TRP B 1 17 ? 17.047 -17.562 0.09 1 90.12 17 TRP B C 1
ATOM 1724 O O . TRP B 1 17 ? 16.703 -17.062 1.166 1 90.12 17 TRP B O 1
ATOM 1734 N N . ASN B 1 18 ? 17.922 -18.516 -0.011 1 91.69 18 ASN B N 1
ATOM 1735 C CA . ASN B 1 18 ? 18.641 -18.953 1.184 1 91.69 18 ASN B CA 1
ATOM 1736 C C . ASN B 1 18 ? 19.422 -17.812 1.811 1 91.69 18 ASN B C 1
ATOM 1738 O O . ASN B 1 18 ? 19.406 -17.625 3.029 1 91.69 18 ASN B O 1
ATOM 1742 N N . LEU B 1 19 ? 20.094 -17.094 0.996 1 94.5 19 LEU B N 1
ATOM 1743 C CA . LEU B 1 19 ? 20.891 -15.969 1.472 1 94.5 19 LEU B CA 1
ATOM 1744 C C . LEU B 1 19 ? 19.984 -14.867 2.018 1 94.5 19 LEU B C 1
ATOM 1746 O O . LEU B 1 19 ? 20.281 -14.266 3.051 1 94.5 19 LEU B O 1
ATOM 1750 N N . PHE B 1 20 ? 18.844 -14.555 1.255 1 93.06 20 PHE B N 1
ATOM 1751 C CA . PHE B 1 20 ? 17.891 -13.562 1.736 1 93.06 20 PHE B CA 1
ATOM 1752 C C . PHE B 1 20 ? 17.375 -13.945 3.121 1 93.06 20 PHE B C 1
ATOM 1754 O O . PHE B 1 20 ? 17.25 -13.086 3.996 1 93.06 20 PHE B O 1
ATOM 1761 N N . TYR B 1 21 ? 17.141 -15.188 3.299 1 89.25 21 TYR B N 1
ATOM 1762 C CA . TYR B 1 21 ? 16.609 -15.664 4.57 1 89.25 21 TYR B CA 1
ATOM 1763 C C . TYR B 1 21 ? 17.641 -15.516 5.68 1 89.25 21 TYR B C 1
ATOM 1765 O O . TYR B 1 21 ? 17.312 -15.094 6.793 1 89.25 21 TYR B O 1
ATOM 1773 N N . LYS B 1 22 ? 18.859 -15.789 5.395 1 91.12 22 LYS B N 1
ATOM 1774 C CA . LYS B 1 22 ? 19.922 -15.82 6.395 1 91.12 22 LYS B CA 1
ATOM 1775 C C . LYS B 1 22 ? 20.438 -14.422 6.711 1 91.12 22 LYS B C 1
ATOM 1777 O O . LYS B 1 22 ? 20.656 -14.078 7.875 1 91.12 22 LYS B O 1
ATOM 1782 N N . HIS B 1 23 ? 20.609 -13.562 5.676 1 91.69 23 HIS B N 1
ATOM 1783 C CA . HIS B 1 23 ? 21.328 -12.305 5.852 1 91.69 23 HIS B CA 1
ATOM 1784 C C . HIS B 1 23 ? 20.422 -11.109 5.613 1 91.69 23 HIS B C 1
ATOM 1786 O O . HIS B 1 23 ? 20.797 -9.969 5.891 1 91.69 23 HIS B O 1
ATOM 1792 N N . GLY B 1 24 ? 19.25 -11.43 5.125 1 88.94 24 GLY B N 1
ATOM 1793 C CA . GLY B 1 24 ? 18.391 -10.328 4.699 1 88.94 24 GLY B CA 1
ATOM 1794 C C . GLY B 1 24 ? 18.641 -9.898 3.268 1 88.94 24 GLY B C 1
ATOM 1795 O O . GLY B 1 24 ? 19.719 -10.164 2.713 1 88.94 24 GLY B O 1
ATOM 1796 N N . TYR B 1 25 ? 17.75 -9.266 2.707 1 91.12 25 TYR B N 1
ATOM 1797 C CA . TYR B 1 25 ? 17.828 -8.852 1.31 1 91.12 25 TYR B CA 1
ATOM 1798 C C . TYR B 1 25 ? 18.906 -7.781 1.112 1 91.12 25 TYR B C 1
ATOM 1800 O O . TYR B 1 25 ? 19.766 -7.91 0.237 1 91.12 25 TYR B O 1
ATOM 1808 N N . GLU B 1 26 ? 18.844 -6.766 1.951 1 86 26 GLU B N 1
ATOM 1809 C CA . GLU B 1 26 ? 19.734 -5.617 1.782 1 86 26 GLU B CA 1
ATOM 1810 C C . GLU B 1 26 ? 21.203 -6.012 1.967 1 86 26 GLU B C 1
ATOM 1812 O O . GLU B 1 26 ? 22.078 -5.5 1.271 1 86 26 GLU B O 1
ATOM 1817 N N . GLN B 1 27 ? 21.453 -6.969 2.734 1 90.25 27 GLN B N 1
ATOM 1818 C CA . GLN B 1 27 ? 22.828 -7.324 3.088 1 90.25 27 GLN B CA 1
ATOM 1819 C C . GLN B 1 27 ? 23.375 -8.383 2.139 1 90.25 27 GLN B C 1
ATOM 1821 O O . GLN B 1 27 ? 24.562 -8.727 2.201 1 90.25 27 GLN B O 1
ATOM 1826 N N . THR B 1 28 ? 22.531 -8.906 1.333 1 95.31 28 THR B N 1
ATOM 1827 C CA . THR B 1 28 ? 22.953 -9.93 0.388 1 95.31 28 THR B CA 1
ATOM 1828 C C . THR B 1 28 ? 23.375 -9.297 -0.937 1 95.31 28 THR B C 1
ATOM 1830 O O . THR B 1 28 ? 22.672 -8.438 -1.473 1 95.31 28 THR B O 1
ATOM 1833 N N . THR B 1 29 ? 24.531 -9.719 -1.454 1 95.44 29 THR B N 1
ATOM 1834 C CA . THR B 1 29 ? 25.016 -9.148 -2.709 1 95.44 29 THR B CA 1
ATOM 1835 C C . THR B 1 29 ? 24.875 -10.156 -3.848 1 95.44 29 THR B C 1
ATOM 1837 O O . THR B 1 29 ? 24.734 -11.359 -3.609 1 95.44 29 THR B O 1
ATOM 1840 N N . VAL B 1 30 ? 24.906 -9.586 -5.078 1 95.69 30 VAL B N 1
ATOM 1841 C CA . VAL B 1 30 ? 24.859 -10.422 -6.273 1 95.69 30 VAL B CA 1
ATOM 1842 C C . VAL B 1 30 ? 26.062 -11.367 -6.293 1 95.69 30 VAL B C 1
ATOM 1844 O O . VAL B 1 30 ? 25.922 -12.547 -6.617 1 95.69 30 VAL B O 1
ATOM 1847 N N . ASP B 1 31 ? 27.172 -10.875 -5.887 1 96.56 31 ASP B N 1
ATOM 1848 C CA . ASP B 1 31 ? 28.375 -11.695 -5.867 1 96.56 31 ASP B CA 1
ATOM 1849 C C . ASP B 1 31 ? 28.219 -12.898 -4.941 1 96.56 31 ASP B C 1
ATOM 1851 O O . ASP B 1 31 ? 28.641 -14.008 -5.273 1 96.56 31 ASP B O 1
ATOM 1855 N N . GLU B 1 32 ? 27.641 -12.719 -3.832 1 97.25 32 GLU B N 1
ATOM 1856 C CA . GLU B 1 32 ? 27.391 -13.812 -2.898 1 97.25 32 GLU B CA 1
ATOM 1857 C C . GLU B 1 32 ? 26.453 -14.844 -3.51 1 97.25 32 GLU B C 1
ATOM 1859 O O . GLU B 1 32 ? 26.641 -16.047 -3.314 1 97.25 32 GLU B O 1
ATOM 1864 N N . ILE B 1 33 ? 25.438 -14.383 -4.195 1 96.81 33 ILE B N 1
ATOM 1865 C CA . ILE B 1 33 ? 24.469 -15.273 -4.816 1 96.81 33 ILE B CA 1
ATOM 1866 C C . ILE B 1 33 ? 25.141 -16.109 -5.906 1 96.81 33 ILE B C 1
ATOM 1868 O O . ILE B 1 33 ? 24.938 -17.312 -5.992 1 96.81 33 ILE B O 1
ATOM 1872 N N . ILE B 1 34 ? 25.938 -15.422 -6.703 1 96.81 34 ILE B N 1
ATOM 1873 C CA . ILE B 1 34 ? 26.672 -16.094 -7.77 1 96.81 34 ILE B CA 1
ATOM 1874 C C . ILE B 1 34 ? 27.562 -17.188 -7.176 1 96.81 34 ILE B C 1
ATOM 1876 O O . ILE B 1 34 ? 27.562 -18.312 -7.652 1 96.81 34 ILE B O 1
ATOM 1880 N N . SER B 1 35 ? 28.25 -16.859 -6.16 1 97.31 35 SER B N 1
ATOM 1881 C CA . SER B 1 35 ? 29.125 -17.812 -5.488 1 97.31 35 SER B CA 1
ATOM 1882 C C . SER B 1 35 ? 28.344 -18.984 -4.91 1 97.31 35 SER B C 1
ATOM 1884 O O . SER B 1 35 ? 28.703 -20.141 -5.125 1 97.31 35 SER B O 1
ATOM 1886 N N . ALA B 1 36 ? 27.344 -18.766 -4.273 1 95.81 36 ALA B N 1
ATOM 1887 C CA . ALA B 1 36 ? 26.547 -19.781 -3.594 1 95.81 36 ALA B CA 1
ATOM 1888 C C . ALA B 1 36 ? 25.859 -20.703 -4.598 1 95.81 36 ALA B C 1
ATOM 1890 O O . ALA B 1 36 ? 25.641 -21.891 -4.32 1 95.81 36 ALA B O 1
ATOM 1891 N N . SER B 1 37 ? 25.469 -20.156 -5.66 1 95.25 37 SER B N 1
ATOM 1892 C CA . SER B 1 37 ? 24.766 -20.938 -6.676 1 95.25 37 SER B CA 1
ATOM 1893 C C . SER B 1 37 ? 25.766 -21.688 -7.574 1 95.25 37 SER B C 1
ATOM 1895 O O . SER B 1 37 ? 25.359 -22.453 -8.438 1 95.25 37 SER B O 1
ATOM 1897 N N . LYS B 1 38 ? 26.984 -21.422 -7.406 1 95.19 38 LYS B N 1
ATOM 1898 C CA . LYS B 1 38 ? 28.047 -22.031 -8.203 1 95.19 38 LYS B CA 1
ATOM 1899 C C . LYS B 1 38 ? 27.828 -21.766 -9.688 1 95.19 38 LYS B C 1
ATOM 1901 O O . LYS B 1 38 ? 27.891 -22.688 -10.508 1 95.19 38 LYS B O 1
ATOM 1906 N N . THR B 1 39 ? 27.531 -20.547 -9.961 1 94.88 39 THR B N 1
ATOM 1907 C CA . THR B 1 39 ? 27.359 -20.109 -11.344 1 94.88 39 THR B CA 1
ATOM 1908 C C . THR B 1 39 ? 28.344 -18.969 -11.664 1 94.88 39 THR B C 1
ATOM 1910 O O . THR B 1 39 ? 29.125 -18.562 -10.812 1 94.88 39 THR B O 1
ATOM 1913 N N . SER B 1 40 ? 28.312 -18.594 -12.953 1 95.06 40 SER B N 1
ATOM 1914 C CA . SER B 1 40 ? 29.172 -17.484 -13.359 1 95.06 40 SER B CA 1
ATOM 1915 C C . SER B 1 40 ? 28.375 -16.188 -13.43 1 95.06 40 SER B C 1
ATOM 1917 O O . SER B 1 40 ? 27.141 -16.203 -13.461 1 95.06 40 SER B O 1
ATOM 1919 N N . LYS B 1 41 ? 29.156 -15.062 -13.406 1 95.31 41 LYS B N 1
ATOM 1920 C CA . LYS B 1 41 ? 28.531 -13.742 -13.555 1 95.31 41 LYS B CA 1
ATOM 1921 C C . LYS B 1 41 ? 27.734 -13.656 -14.852 1 95.31 41 LYS B C 1
ATOM 1923 O O . LYS B 1 41 ? 26.594 -13.18 -14.844 1 95.31 41 LYS B O 1
ATOM 1928 N N . GLY B 1 42 ? 28.281 -14.141 -15.938 1 95.38 42 GLY B N 1
ATOM 1929 C CA . GLY B 1 42 ? 27.594 -14.148 -17.219 1 95.38 42 GLY B CA 1
ATOM 1930 C C . GLY B 1 42 ? 26.297 -14.93 -17.203 1 95.38 42 GLY B C 1
ATOM 1931 O O . GLY B 1 42 ? 25.281 -14.445 -17.703 1 95.38 42 GLY B O 1
ATOM 1932 N N . THR B 1 43 ? 26.406 -16.062 -16.609 1 94.56 43 THR B N 1
ATOM 1933 C CA . THR B 1 43 ? 25.234 -16.906 -16.516 1 94.56 43 THR B CA 1
ATOM 1934 C C . THR B 1 43 ? 24.156 -16.234 -15.648 1 94.56 43 THR B C 1
ATOM 1936 O O . THR B 1 43 ? 22.969 -16.25 -15.992 1 94.56 43 THR B O 1
ATOM 1939 N N . PHE B 1 44 ? 24.562 -15.703 -14.508 1 95.81 44 PHE B N 1
ATOM 1940 C CA . PHE B 1 44 ? 23.641 -15 -13.633 1 95.81 44 PHE B CA 1
ATOM 1941 C C . PHE B 1 44 ? 22.891 -13.914 -14.406 1 95.81 44 PHE B C 1
ATOM 1943 O O . PHE B 1 44 ? 21.656 -13.875 -14.391 1 95.81 44 PHE B O 1
ATOM 1950 N N . TYR B 1 45 ? 23.594 -13.117 -15.125 1 94.62 45 TYR B N 1
ATOM 1951 C CA . TYR B 1 45 ? 23.016 -11.953 -15.781 1 94.62 45 TYR B CA 1
ATOM 1952 C C . TYR B 1 45 ? 22.234 -12.359 -17.031 1 94.62 45 TYR B C 1
ATOM 1954 O O . TYR B 1 45 ? 21.469 -11.562 -17.578 1 94.62 45 TYR B O 1
ATOM 1962 N N . HIS B 1 46 ? 22.531 -13.539 -17.484 1 94.12 46 HIS B N 1
ATOM 1963 C CA . HIS B 1 46 ? 21.672 -14.102 -18.531 1 94.12 46 HIS B CA 1
ATOM 1964 C C . HIS B 1 46 ? 20.25 -14.281 -18.031 1 94.12 46 HIS B C 1
ATOM 1966 O O . HIS B 1 46 ? 19.297 -14.031 -18.781 1 94.12 46 HIS B O 1
ATOM 1972 N N . TYR B 1 47 ? 20.141 -14.641 -16.734 1 91.25 47 TYR B N 1
ATOM 1973 C CA . TYR B 1 47 ? 18.828 -14.969 -16.188 1 91.25 47 TYR B CA 1
ATOM 1974 C C . TYR B 1 47 ? 18.25 -13.781 -15.422 1 91.25 47 TYR B C 1
ATOM 1976 O O . TYR B 1 47 ? 17.047 -13.562 -15.43 1 91.25 47 TYR B O 1
ATOM 1984 N N . PHE B 1 48 ? 19.078 -13.047 -14.711 1 92.56 48 PHE B N 1
ATOM 1985 C CA . PHE B 1 48 ? 18.609 -12 -13.812 1 92.56 48 PHE B CA 1
ATOM 1986 C C . PHE B 1 48 ? 19.438 -10.734 -13.977 1 92.56 48 PHE B C 1
ATOM 1988 O O . PHE B 1 48 ? 20.672 -10.766 -13.898 1 92.56 48 PHE B O 1
ATOM 1995 N N . LYS B 1 49 ? 18.766 -9.609 -14.125 1 89.12 49 LYS B N 1
ATOM 1996 C CA . LYS B 1 49 ? 19.453 -8.344 -14.328 1 89.12 49 LYS B CA 1
ATOM 1997 C C . LYS B 1 49 ? 19.938 -7.762 -13 1 89.12 49 LYS B C 1
ATOM 1999 O O . LYS B 1 49 ? 20.625 -6.742 -12.984 1 89.12 49 LYS B O 1
ATOM 2004 N N . GLY B 1 50 ? 19.688 -8.523 -11.875 1 89.81 50 GLY B N 1
ATOM 2005 C CA . GLY B 1 50 ? 20.062 -8.086 -10.547 1 89.81 50 GLY B CA 1
ATOM 2006 C C . GLY B 1 50 ? 19.312 -8.789 -9.445 1 89.81 50 GLY B C 1
ATOM 2007 O O . GLY B 1 50 ? 18.438 -9.625 -9.711 1 89.81 50 GLY B O 1
ATOM 2008 N N . LYS B 1 51 ? 19.688 -8.398 -8.25 1 90.31 51 LYS B N 1
ATOM 2009 C CA . LYS B 1 51 ? 19.062 -9.086 -7.117 1 90.31 51 LYS B CA 1
ATOM 2010 C C . LYS B 1 51 ? 17.578 -8.766 -7.027 1 90.31 51 LYS B C 1
ATOM 2012 O O . LYS B 1 51 ? 16.797 -9.562 -6.508 1 90.31 51 LYS B O 1
ATOM 2017 N N . GLU B 1 52 ? 17.188 -7.609 -7.582 1 89.31 52 GLU B N 1
ATOM 2018 C CA . GLU B 1 52 ? 15.773 -7.246 -7.578 1 89.31 52 GLU B CA 1
ATOM 2019 C C . GLU B 1 52 ? 14.938 -8.25 -8.367 1 89.31 52 GLU B C 1
ATOM 2021 O O . GLU B 1 52 ? 13.82 -8.594 -7.961 1 89.31 52 GLU B 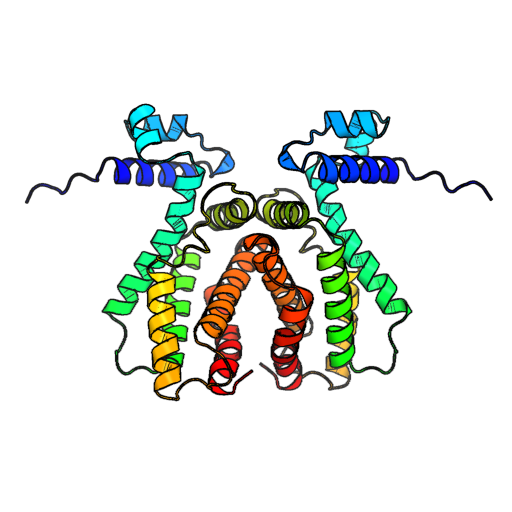O 1
ATOM 2026 N N . ALA B 1 53 ? 15.461 -8.648 -9.422 1 89.25 53 ALA B N 1
ATOM 2027 C CA . ALA B 1 53 ? 14.766 -9.633 -10.242 1 89.25 53 ALA B CA 1
ATOM 2028 C C . ALA B 1 53 ? 14.516 -10.922 -9.453 1 89.25 53 ALA B C 1
ATOM 2030 O O . ALA B 1 53 ? 13.5 -11.594 -9.648 1 89.25 53 ALA B O 1
ATOM 2031 N N . LEU B 1 54 ? 15.453 -11.203 -8.586 1 91.19 54 LEU B N 1
ATOM 2032 C CA . LEU B 1 54 ? 15.305 -12.383 -7.746 1 91.19 54 LEU B CA 1
ATOM 2033 C C . LEU B 1 54 ? 14.211 -12.172 -6.703 1 91.19 54 LEU B C 1
ATOM 2035 O O . LEU B 1 54 ? 13.43 -13.086 -6.426 1 91.19 54 LEU B O 1
ATOM 2039 N N . LEU B 1 55 ? 14.195 -10.977 -6.207 1 90.25 55 LEU B N 1
ATOM 2040 C CA . LEU B 1 55 ? 13.148 -10.633 -5.246 1 90.25 55 LEU B CA 1
ATOM 2041 C C . LEU B 1 55 ? 11.766 -10.742 -5.887 1 90.25 55 LEU B C 1
ATOM 2043 O O . LEU B 1 55 ? 10.82 -11.211 -5.254 1 90.25 55 LEU B O 1
ATOM 2047 N N . ASN B 1 56 ? 11.641 -10.43 -7.129 1 89.75 56 ASN B N 1
ATOM 2048 C CA . ASN B 1 56 ? 10.383 -10.469 -7.879 1 89.75 56 ASN B CA 1
ATOM 2049 C C . ASN B 1 56 ? 9.852 -11.891 -8 1 89.75 56 ASN B C 1
ATOM 2051 O O . ASN B 1 56 ? 8.664 -12.094 -8.242 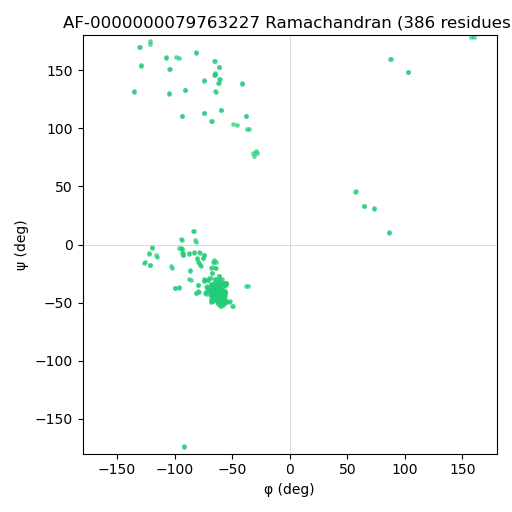1 89.75 56 ASN B O 1
ATOM 2055 N N . THR B 1 57 ? 10.711 -12.812 -7.816 1 87.88 57 THR B N 1
ATOM 2056 C CA . THR B 1 57 ? 10.266 -14.203 -7.91 1 87.88 57 THR B CA 1
ATOM 2057 C C . THR B 1 57 ? 9.289 -14.539 -6.789 1 87.88 57 THR B C 1
ATOM 2059 O O . THR B 1 57 ? 8.555 -15.523 -6.875 1 87.88 57 THR B O 1
ATOM 2062 N N . LEU B 1 58 ? 9.203 -13.727 -5.754 1 89.81 58 LEU B N 1
ATOM 2063 C CA . LEU B 1 58 ? 8.227 -13.922 -4.691 1 89.81 58 LEU B CA 1
ATOM 2064 C C . LEU B 1 58 ? 6.805 -13.836 -5.238 1 89.81 58 LEU B C 1
ATOM 2066 O O . LEU B 1 58 ? 5.93 -14.602 -4.828 1 89.81 58 LEU B O 1
ATOM 2070 N N . SER B 1 59 ? 6.559 -12.93 -6.16 1 90.88 59 SER B N 1
ATOM 2071 C CA . SER B 1 59 ? 5.242 -12.797 -6.773 1 90.88 59 SER B CA 1
ATOM 2072 C C . SER B 1 59 ? 4.848 -14.078 -7.504 1 90.88 59 SER B C 1
ATOM 2074 O O . SER B 1 59 ? 3.668 -14.438 -7.543 1 90.88 59 SER B O 1
ATOM 2076 N N . TYR B 1 60 ? 5.793 -14.805 -8.039 1 87.12 60 TYR B N 1
ATOM 2077 C CA . TYR B 1 60 ? 5.512 -16.047 -8.742 1 87.12 60 TYR B CA 1
ATOM 2078 C C . TYR B 1 60 ? 5.156 -17.156 -7.7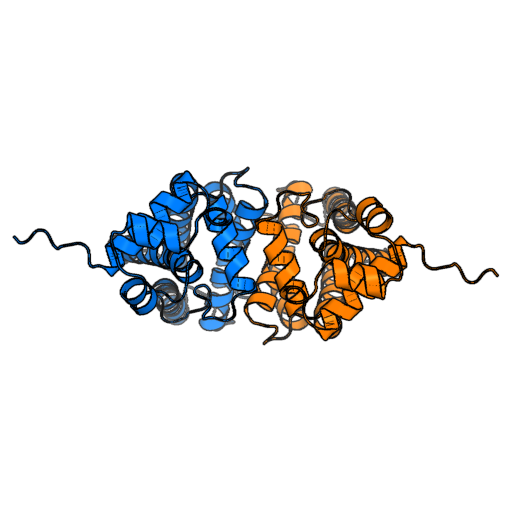66 1 87.12 60 TYR B C 1
ATOM 2080 O O . TYR B 1 60 ? 4.379 -18.062 -8.094 1 87.12 60 TYR B O 1
ATOM 2088 N N . LEU B 1 61 ? 5.734 -17.047 -6.59 1 87.62 61 LEU B N 1
ATOM 2089 C CA . LEU B 1 61 ? 5.32 -17.969 -5.543 1 87.62 61 LEU B CA 1
ATOM 2090 C C . LEU B 1 61 ? 3.834 -17.812 -5.234 1 87.62 61 LEU B C 1
ATOM 2092 O O . LEU B 1 61 ? 3.135 -18.797 -4.992 1 87.62 61 LEU B O 1
ATOM 2096 N N . PHE B 1 62 ? 3.365 -16.562 -5.242 1 92.38 62 PHE B N 1
ATOM 2097 C CA . PHE B 1 62 ? 1.946 -16.297 -5.027 1 92.38 62 PHE B CA 1
ATOM 2098 C C . PHE B 1 62 ? 1.113 -16.875 -6.168 1 92.38 62 PHE B C 1
ATOM 2100 O O . PHE B 1 62 ? 0.056 -17.469 -5.934 1 92.38 62 PHE B O 1
ATOM 2107 N N . ASP B 1 63 ? 1.652 -16.781 -7.348 1 94.81 63 ASP B N 1
ATOM 2108 C CA . ASP B 1 63 ? 0.984 -17.359 -8.508 1 94.81 63 ASP B CA 1
ATOM 2109 C C . ASP B 1 63 ? 0.884 -18.875 -8.391 1 94.81 63 ASP B C 1
ATOM 2111 O O . ASP B 1 63 ? -0.146 -19.469 -8.727 1 94.81 63 ASP B O 1
ATOM 2115 N N . GLU B 1 64 ? 1.962 -19.469 -7.98 1 93.19 64 GLU B N 1
ATOM 2116 C CA . GLU B 1 64 ? 1.973 -20.922 -7.82 1 93.19 64 GLU B CA 1
ATOM 2117 C C . GLU B 1 64 ? 0.9 -21.375 -6.832 1 93.19 64 GLU B C 1
ATOM 2119 O O . GLU B 1 64 ? 0.261 -22.406 -7.031 1 93.19 64 GLU B O 1
ATOM 2124 N N . LYS B 1 65 ? 0.749 -20.625 -5.805 1 95.5 65 LYS B N 1
ATOM 2125 C CA . LYS B 1 65 ? -0.292 -20.969 -4.84 1 95.5 65 LYS B CA 1
ATOM 2126 C C . LYS B 1 65 ? -1.68 -20.859 -5.469 1 95.5 65 LYS B C 1
ATOM 2128 O O . LYS B 1 65 ? -2.525 -21.734 -5.266 1 95.5 65 LYS B O 1
ATOM 2133 N N . TYR B 1 66 ? -1.942 -19.797 -6.203 1 96.31 66 TYR B N 1
ATOM 2134 C CA . TYR B 1 66 ? -3.213 -19.656 -6.902 1 96.31 66 TYR B CA 1
ATOM 2135 C C . TYR B 1 66 ? -3.438 -20.812 -7.863 1 96.31 66 TYR B C 1
ATOM 2137 O O . TYR B 1 66 ? -4.547 -21.328 -7.969 1 96.31 66 TYR B O 1
ATOM 2145 N N . GLU B 1 67 ? -2.41 -21.219 -8.562 1 95.75 67 GLU B N 1
ATOM 2146 C CA . GLU B 1 67 ? -2.504 -22.344 -9.492 1 95.75 67 GLU B CA 1
ATOM 2147 C C . GLU B 1 67 ? -2.848 -23.641 -8.766 1 95.75 67 GLU B C 1
ATOM 2149 O O . GLU B 1 67 ? -3.699 -24.406 -9.219 1 95.75 67 GLU B O 1
ATOM 2154 N N . GLU B 1 68 ? -2.162 -23.859 -7.719 1 96.62 68 GLU B N 1
ATOM 2155 C CA . GLU B 1 68 ? -2.449 -25.016 -6.887 1 96.62 68 GLU B CA 1
ATOM 2156 C C . GLU B 1 68 ? -3.91 -25.031 -6.441 1 96.62 68 GLU B C 1
ATOM 2158 O O . GLU B 1 68 ? -4.59 -26.062 -6.559 1 96.62 68 GLU B O 1
ATOM 2163 N N . LEU B 1 69 ? -4.379 -23.906 -5.938 1 97.56 69 LEU B N 1
ATOM 2164 C CA . LEU B 1 69 ? -5.742 -23.812 -5.43 1 97.56 69 LEU B CA 1
ATOM 2165 C C . LEU B 1 69 ? -6.758 -24 -6.551 1 97.56 69 LEU B C 1
ATOM 2167 O O . LEU B 1 69 ? -7.824 -24.578 -6.336 1 97.56 69 LEU B O 1
ATOM 2171 N N . ALA B 1 70 ? -6.449 -23.453 -7.719 1 96.25 70 ALA B N 1
ATOM 2172 C CA . ALA B 1 70 ? -7.332 -23.594 -8.875 1 96.25 70 ALA B CA 1
ATOM 2173 C C . ALA B 1 70 ? -7.543 -25.078 -9.227 1 96.25 70 ALA B C 1
ATOM 2175 O O . ALA B 1 70 ? -8.602 -25.453 -9.727 1 96.25 70 ALA B O 1
ATOM 2176 N N . GLY B 1 71 ? -6.547 -25.875 -8.938 1 95.75 71 GLY B N 1
ATOM 2177 C CA . GLY B 1 71 ? -6.613 -27.297 -9.242 1 95.75 71 GLY B CA 1
ATOM 2178 C C . GLY B 1 71 ? -7.434 -28.078 -8.242 1 95.75 71 GLY B C 1
ATOM 2179 O O . GLY B 1 71 ? -7.852 -29.203 -8.523 1 95.75 71 GLY B O 1
ATOM 2180 N N . ILE B 1 72 ? -7.703 -27.484 -7.09 1 96.25 72 ILE B N 1
ATOM 2181 C CA . ILE B 1 72 ? -8.336 -28.297 -6.051 1 96.25 72 ILE B CA 1
ATOM 2182 C C . ILE B 1 72 ? -9.672 -27.672 -5.652 1 96.25 72 ILE B C 1
ATOM 2184 O O . ILE B 1 72 ? -10.492 -28.312 -4.988 1 96.25 72 ILE B O 1
ATOM 2188 N N . VAL B 1 73 ? -9.883 -26.422 -5.969 1 96.62 73 VAL B N 1
ATOM 2189 C CA . VAL B 1 73 ? -11.086 -25.703 -5.547 1 96.62 73 VAL B CA 1
ATOM 2190 C C . VAL B 1 73 ? -12.328 -26.391 -6.121 1 96.62 73 VAL B C 1
ATOM 2192 O O . VAL B 1 73 ? -12.297 -26.891 -7.246 1 96.62 73 VAL B O 1
ATOM 2195 N N . ASP B 1 74 ? -13.422 -26.438 -5.324 1 95.81 74 ASP B N 1
ATOM 2196 C CA . ASP B 1 74 ? -14.719 -26.891 -5.793 1 95.81 74 ASP B CA 1
ATOM 2197 C C . ASP B 1 74 ? -15.227 -26.031 -6.953 1 95.81 74 ASP B C 1
ATOM 2199 O O . ASP B 1 74 ? -15.477 -24.844 -6.785 1 95.81 74 ASP B O 1
ATOM 2203 N N . PRO B 1 75 ? -15.375 -26.656 -8.117 1 92.88 75 PRO B N 1
ATOM 2204 C CA . PRO B 1 75 ? -15.781 -25.859 -9.281 1 92.88 75 PRO B CA 1
ATOM 2205 C C . PRO B 1 75 ? -17.188 -25.297 -9.133 1 92.88 75 PRO B C 1
ATOM 2207 O O . PRO B 1 75 ? -17.547 -24.344 -9.828 1 92.88 75 PRO B O 1
ATOM 2210 N N . ASP B 1 76 ? -17.953 -25.734 -8.219 1 95.12 76 ASP B N 1
ATOM 2211 C CA . ASP B 1 76 ? -19.344 -25.312 -8.086 1 95.12 76 ASP B CA 1
ATOM 2212 C C . ASP B 1 76 ? -19.469 -24.172 -7.066 1 95.12 76 ASP B C 1
ATOM 2214 O O . ASP B 1 76 ? -20.562 -23.609 -6.887 1 95.12 76 ASP B O 1
ATOM 2218 N N . LEU B 1 77 ? -18.391 -23.812 -6.449 1 97.06 77 LEU B N 1
ATOM 2219 C CA . LEU B 1 77 ? -18.422 -22.672 -5.535 1 97.06 77 LEU B CA 1
ATOM 2220 C C . LEU B 1 77 ? -18.719 -21.375 -6.285 1 97.06 77 LEU B C 1
ATOM 2222 O O . LEU B 1 77 ? -18.344 -21.219 -7.445 1 97.06 77 LEU B O 1
ATOM 2226 N N . SER B 1 78 ? -19.406 -20.469 -5.648 1 98 78 SER B N 1
ATOM 2227 C CA . SER B 1 78 ? -19.625 -19.156 -6.234 1 98 78 SER B CA 1
ATOM 2228 C C . SER B 1 78 ? -18.312 -18.391 -6.383 1 98 78 SER B C 1
ATOM 2230 O O . SER B 1 78 ? -17.344 -18.688 -5.699 1 98 78 SER B O 1
ATOM 2232 N N . ALA B 1 79 ? -18.281 -17.438 -7.254 1 98.19 79 ALA B N 1
ATOM 2233 C CA . ALA B 1 79 ? -17.094 -16.594 -7.395 1 98.19 79 ALA B CA 1
ATOM 2234 C C . ALA B 1 79 ? -16.75 -15.922 -6.07 1 98.19 79 ALA B C 1
ATOM 2236 O O . ALA B 1 79 ? -15.562 -15.828 -5.711 1 98.19 79 ALA B O 1
ATOM 2237 N N . TYR B 1 80 ? -17.766 -15.477 -5.344 1 98.5 80 TYR B N 1
ATOM 2238 C CA . TYR B 1 80 ? -17.594 -14.891 -4.02 1 98.5 80 TYR B CA 1
ATOM 2239 C C . TYR B 1 80 ? -16.844 -15.836 -3.092 1 98.5 80 TYR B C 1
ATOM 2241 O O . TYR B 1 80 ? -15.82 -15.461 -2.516 1 98.5 80 TYR B O 1
ATOM 2249 N N . ASP B 1 81 ? -17.25 -17.062 -3.029 1 98.5 81 ASP B N 1
ATOM 2250 C CA . ASP B 1 81 ? -16.672 -18.047 -2.123 1 98.5 81 ASP B CA 1
ATOM 2251 C C . ASP B 1 81 ? -15.273 -18.469 -2.598 1 98.5 81 ASP B C 1
ATOM 2253 O O . ASP B 1 81 ? -14.383 -18.719 -1.783 1 98.5 81 ASP B O 1
ATOM 2257 N N . LYS B 1 82 ? -15.102 -18.562 -3.887 1 98.5 82 LYS B N 1
ATOM 2258 C CA . LYS B 1 82 ? -13.781 -18.859 -4.426 1 98.5 82 LYS B CA 1
ATOM 2259 C C . LYS B 1 82 ? -12.766 -17.797 -4.035 1 98.5 82 LYS B C 1
ATOM 2261 O O . LYS B 1 82 ? -11.664 -18.109 -3.584 1 98.5 82 LYS B O 1
ATOM 2266 N N . LEU B 1 83 ? -13.133 -16.516 -4.211 1 98.62 83 LEU B N 1
ATOM 2267 C CA . LEU B 1 83 ? -12.227 -15.414 -3.883 1 98.62 83 LEU B CA 1
ATOM 2268 C C . LEU B 1 83 ? -11.891 -15.422 -2.396 1 98.62 83 LEU B C 1
ATOM 2270 O O . LEU B 1 83 ? -10.742 -15.18 -2.018 1 98.62 83 LEU B O 1
ATOM 2274 N N . LEU B 1 84 ? -12.891 -15.727 -1.56 1 98.62 84 LEU B N 1
ATOM 2275 C CA . LEU B 1 84 ? -12.641 -15.828 -0.126 1 98.62 84 LEU B CA 1
ATOM 2276 C C . LEU B 1 84 ? -11.656 -16.953 0.171 1 98.62 84 LEU B C 1
ATOM 2278 O O . LEU B 1 84 ? -10.695 -16.766 0.928 1 98.62 84 LEU B O 1
ATOM 2282 N N . PHE B 1 85 ? -11.922 -18.078 -0.422 1 98.5 85 PHE B N 1
ATOM 2283 C CA . PHE B 1 85 ? -11.102 -19.266 -0.187 1 98.5 85 PHE B CA 1
ATOM 2284 C C . PHE B 1 85 ? -9.664 -19.031 -0.651 1 98.5 85 PHE B C 1
ATOM 2286 O O . PHE B 1 85 ? -8.719 -19.328 0.078 1 98.5 85 PHE B O 1
ATOM 2293 N N . PHE B 1 86 ? -9.445 -18.5 -1.861 1 98.44 86 PHE B N 1
ATOM 2294 C CA . PHE B 1 86 ? -8.125 -18.219 -2.416 1 98.44 86 PHE B CA 1
ATOM 2295 C C . PHE B 1 86 ? -7.363 -17.234 -1.548 1 98.44 86 PHE B C 1
ATOM 2297 O O . PHE B 1 86 ? -6.191 -17.438 -1.231 1 98.44 86 PHE B O 1
ATOM 2304 N N . ASN B 1 87 ? -8.031 -16.156 -1.21 1 98.62 87 ASN B N 1
ATOM 2305 C CA . ASN B 1 87 ? -7.406 -15.141 -0.366 1 98.62 87 ASN B CA 1
ATOM 2306 C C . ASN B 1 87 ? -6.957 -15.727 0.969 1 98.62 87 ASN B C 1
ATOM 2308 O O . ASN B 1 87 ? -5.82 -15.5 1.397 1 98.62 87 ASN B O 1
ATOM 2312 N N . HIS B 1 88 ? -7.852 -16.484 1.599 1 98.69 88 HIS B N 1
ATOM 2313 C CA . HIS B 1 88 ? -7.539 -17.109 2.883 1 98.69 88 HIS B CA 1
ATOM 2314 C C . HIS B 1 88 ? -6.297 -17.984 2.783 1 98.69 88 HIS B C 1
ATOM 2316 O O . HIS B 1 88 ? -5.375 -17.859 3.594 1 98.69 88 HIS B O 1
ATOM 2322 N N . GLU B 1 89 ? -6.246 -18.844 1.828 1 98.31 89 GLU B N 1
ATOM 2323 C CA . GLU B 1 89 ? -5.145 -19.797 1.686 1 98.31 89 GLU B CA 1
ATOM 2324 C C . GLU B 1 89 ? -3.842 -19.078 1.335 1 98.31 89 GLU B C 1
ATOM 2326 O O . GLU B 1 89 ? -2.781 -19.422 1.865 1 98.31 89 GLU B O 1
ATOM 2331 N N . LEU B 1 90 ? -3.926 -18.141 0.45 1 97.94 90 LEU B N 1
ATOM 2332 C CA . LEU B 1 90 ? -2.736 -17.375 0.08 1 97.94 90 LEU B CA 1
ATOM 2333 C C . LEU B 1 90 ? -2.186 -16.609 1.278 1 97.94 90 LEU B C 1
ATOM 2335 O O . LEU B 1 90 ? -0.992 -16.688 1.576 1 97.94 90 LEU B O 1
ATOM 2339 N N . PHE B 1 91 ? -3.055 -15.844 1.97 1 98.56 91 PHE B N 1
ATOM 2340 C CA . PHE B 1 91 ? -2.625 -15.023 3.094 1 98.56 91 PHE B CA 1
ATOM 2341 C C . PHE B 1 91 ? -2.098 -15.891 4.23 1 98.56 91 PHE B C 1
ATOM 2343 O O . PHE B 1 91 ? -1.146 -15.516 4.918 1 98.56 91 PHE B O 1
ATOM 2350 N N . HIS B 1 92 ? -2.723 -17.062 4.395 1 98.38 92 HIS B N 1
ATOM 2351 C CA 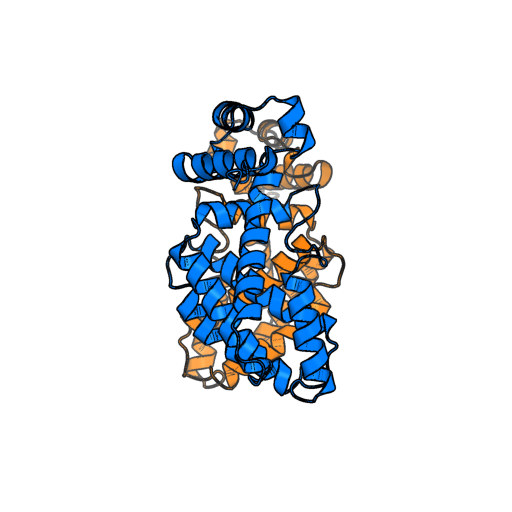. HIS B 1 92 ? -2.207 -18 5.387 1 98.38 92 HIS B CA 1
ATOM 2352 C C . HIS B 1 92 ? -0.797 -18.453 5.031 1 98.38 92 HIS B C 1
ATOM 2354 O O . HIS B 1 92 ? 0.083 -18.5 5.895 1 98.38 92 HIS B O 1
ATOM 2360 N N . MET B 1 93 ? -0.572 -18.844 3.844 1 97.19 93 MET B N 1
ATOM 2361 C CA . MET B 1 93 ? 0.756 -19.25 3.395 1 97.19 93 MET B CA 1
ATOM 2362 C C . MET B 1 93 ? 1.765 -18.125 3.588 1 97.19 93 MET B C 1
ATOM 2364 O O . MET B 1 93 ? 2.867 -18.344 4.09 1 97.19 93 MET B O 1
ATOM 2368 N N . ILE B 1 94 ? 1.398 -16.875 3.213 1 97 94 ILE B N 1
ATOM 2369 C CA . ILE B 1 94 ? 2.291 -15.734 3.363 1 97 94 ILE B CA 1
ATOM 2370 C C . ILE B 1 94 ? 2.604 -15.516 4.844 1 97 94 ILE B C 1
ATOM 2372 O O . ILE B 1 94 ? 3.77 -15.375 5.223 1 97 94 ILE B O 1
ATOM 2376 N N . GLU B 1 95 ? 1.612 -15.555 5.652 1 97.75 95 GLU B N 1
ATOM 2377 C CA . GLU B 1 95 ? 1.736 -15.328 7.09 1 97.75 95 GLU B CA 1
ATOM 2378 C C . GLU B 1 95 ? 2.674 -16.359 7.73 1 97.75 95 GLU B C 1
ATOM 2380 O O . GLU B 1 95 ? 3.455 -16.016 8.617 1 97.75 95 GLU B O 1
ATOM 2385 N N . THR B 1 96 ? 2.641 -17.562 7.25 1 96.38 96 THR B N 1
ATOM 2386 C CA . THR B 1 96 ? 3.314 -18.625 7.969 1 96.38 96 THR B CA 1
ATOM 2387 C C . THR B 1 96 ? 4.641 -18.984 7.297 1 96.38 96 THR B C 1
ATOM 2389 O O . THR B 1 96 ? 5.516 -19.578 7.918 1 96.38 96 THR B O 1
ATOM 2392 N N . SER B 1 97 ? 4.801 -18.594 6.012 1 92.5 97 SER B N 1
ATOM 2393 C CA . SER B 1 97 ? 5.934 -19.172 5.297 1 92.5 97 SER B CA 1
ATOM 2394 C C . SER B 1 97 ? 6.812 -18.078 4.68 1 92.5 97 SER B C 1
ATOM 2396 O O . SER B 1 97 ? 7.934 -18.359 4.246 1 92.5 97 SER B O 1
ATOM 2398 N N . VAL B 1 98 ? 6.305 -16.906 4.594 1 93.06 98 VAL B N 1
ATOM 2399 C CA . VAL B 1 98 ? 7.07 -15.844 3.955 1 93.06 98 VAL B CA 1
ATOM 2400 C C . VAL B 1 98 ? 7.629 -14.898 5.016 1 93.06 98 VAL B C 1
ATOM 2402 O O . VAL B 1 98 ? 6.902 -14.461 5.91 1 93.06 98 VAL B O 1
ATOM 2405 N N . ASP B 1 99 ? 8.914 -14.625 4.934 1 93.31 99 ASP B N 1
ATOM 2406 C CA . ASP B 1 99 ? 9.523 -13.641 5.82 1 93.31 99 ASP B CA 1
ATOM 2407 C C . ASP B 1 99 ? 8.953 -12.25 5.57 1 93.31 99 ASP B C 1
ATOM 2409 O O . ASP B 1 99 ? 8.922 -11.781 4.43 1 93.31 99 ASP B O 1
ATOM 2413 N N . VAL B 1 100 ? 8.57 -11.602 6.625 1 95.19 100 VAL B N 1
ATOM 2414 C CA . VAL B 1 100 ? 7.902 -10.312 6.504 1 95.19 100 VAL B CA 1
ATOM 2415 C C . VAL B 1 100 ? 8.875 -9.273 5.941 1 95.19 100 VAL B C 1
ATOM 2417 O O . VAL B 1 100 ? 8.469 -8.375 5.199 1 95.19 100 VAL B O 1
ATOM 2420 N N . GLY B 1 101 ? 10.125 -9.367 6.273 1 94.06 101 GLY B N 1
ATOM 2421 C CA . GLY B 1 101 ? 11.125 -8.469 5.73 1 94.06 101 GLY B CA 1
ATOM 2422 C C . GLY B 1 101 ? 11.312 -8.609 4.23 1 94.06 101 GLY B C 1
ATOM 2423 O O . GLY B 1 101 ? 11.539 -7.625 3.529 1 94.06 101 GLY B O 1
ATOM 2424 N N . LEU B 1 102 ? 11.258 -9.828 3.754 1 93.69 102 LEU B N 1
ATOM 2425 C CA . LEU B 1 102 ? 11.375 -10.07 2.32 1 93.69 102 LEU B CA 1
ATOM 2426 C C . LEU B 1 102 ? 10.148 -9.539 1.578 1 93.69 102 LEU B C 1
ATOM 2428 O O . LEU B 1 102 ? 10.273 -8.977 0.489 1 93.69 102 LEU B O 1
ATOM 2432 N N . LEU B 1 103 ? 8.984 -9.734 2.197 1 96 103 LEU B N 1
ATOM 2433 C CA . LEU B 1 103 ? 7.781 -9.148 1.619 1 96 103 LEU B CA 1
ATOM 2434 C C . LEU B 1 103 ? 7.895 -7.629 1.549 1 96 103 LEU B C 1
ATOM 2436 O O . LEU B 1 103 ? 7.586 -7.023 0.518 1 96 103 LEU B O 1
ATOM 2440 N N . ALA B 1 104 ? 8.344 -7.031 2.654 1 96.12 104 ALA B N 1
ATOM 2441 C CA . ALA B 1 104 ? 8.539 -5.582 2.699 1 96.12 104 ALA B CA 1
ATOM 2442 C C . ALA B 1 104 ? 9.484 -5.125 1.594 1 96.12 104 ALA B C 1
ATOM 2444 O O . ALA B 1 104 ? 9.219 -4.125 0.92 1 96.12 104 ALA B O 1
ATOM 2445 N N . SER B 1 105 ? 10.539 -5.871 1.374 1 94.69 105 SER B N 1
ATOM 2446 C CA . SER B 1 105 ? 11.516 -5.535 0.343 1 94.69 105 SER B CA 1
ATOM 2447 C C . SER B 1 105 ? 10.898 -5.617 -1.05 1 94.69 105 SER B C 1
ATOM 2449 O O . SER B 1 105 ? 11.164 -4.766 -1.9 1 94.69 105 SER B O 1
ATOM 2451 N N . LEU B 1 106 ? 10.125 -6.617 -1.26 1 94.38 106 LEU B N 1
ATOM 2452 C CA . LEU B 1 106 ? 9.461 -6.738 -2.549 1 94.38 106 LEU B CA 1
ATOM 2453 C C . LEU B 1 106 ? 8.562 -5.531 -2.812 1 94.38 106 LEU B C 1
ATOM 2455 O O . LEU B 1 106 ? 8.703 -4.855 -3.832 1 94.38 106 LEU B O 1
ATOM 2459 N N . TYR B 1 107 ? 7.676 -5.219 -1.864 1 96.75 107 TYR B N 1
ATOM 2460 C CA . TYR B 1 107 ? 6.727 -4.125 -2.033 1 96.75 107 TYR B CA 1
ATOM 2461 C C . TYR B 1 107 ? 7.453 -2.789 -2.156 1 96.75 107 TYR B C 1
ATOM 2463 O O . TYR B 1 107 ? 7.031 -1.916 -2.92 1 96.75 107 TYR B O 1
ATOM 2471 N N . SER B 1 108 ? 8.492 -2.676 -1.437 1 95.44 108 SER B N 1
ATOM 2472 C CA . SER B 1 108 ? 9.305 -1.469 -1.534 1 95.44 108 SER B CA 1
ATOM 2473 C C . SER B 1 108 ? 9.922 -1.329 -2.924 1 95.44 108 SER B C 1
ATOM 2475 O O . SER B 1 108 ? 9.805 -0.28 -3.559 1 95.44 108 SER B O 1
ATOM 2477 N N . SER B 1 109 ? 10.5 -2.371 -3.455 1 93.62 109 SER B N 1
ATOM 2478 C CA . SER B 1 109 ? 11.227 -2.336 -4.719 1 93.62 109 SER B CA 1
ATOM 2479 C C . SER B 1 109 ? 10.297 -2.016 -5.883 1 93.62 109 SER B C 1
ATOM 2481 O O . SER B 1 109 ? 10.695 -1.352 -6.844 1 93.62 109 SER B O 1
ATOM 2483 N N . GLN B 1 110 ? 9.07 -2.432 -5.777 1 95 110 GLN B N 1
ATOM 2484 C CA . GLN B 1 110 ? 8.125 -2.262 -6.875 1 95 110 GLN B CA 1
ATOM 2485 C C . GLN B 1 110 ? 7.781 -0.79 -7.086 1 95 110 GLN B C 1
ATOM 2487 O O . GLN B 1 110 ? 7.312 -0.404 -8.156 1 95 110 GLN B O 1
ATOM 2492 N N . LEU B 1 111 ? 7.996 0.035 -6.109 1 95.12 111 LEU B N 1
ATOM 2493 C CA . LEU B 1 111 ? 7.66 1.453 -6.184 1 95.12 111 LEU B CA 1
ATOM 2494 C C . LEU B 1 111 ? 8.797 2.25 -6.809 1 95.12 111 LEU B C 1
ATOM 2496 O O . LEU B 1 111 ? 8.578 3.328 -7.367 1 95.12 111 LEU B O 1
ATOM 2500 N N . ILE B 1 112 ? 10.016 1.702 -6.762 1 89.94 112 ILE B N 1
ATOM 2501 C CA . ILE B 1 112 ? 11.148 2.539 -7.156 1 89.94 112 ILE B CA 1
ATOM 2502 C C . ILE B 1 112 ? 11.898 1.882 -8.305 1 89.94 112 ILE B C 1
ATOM 2504 O O . ILE B 1 112 ? 12.742 2.516 -8.945 1 89.94 112 ILE B O 1
ATOM 2508 N N . THR B 1 113 ? 11.586 0.695 -8.656 1 86.25 113 THR B N 1
ATOM 2509 C CA . THR B 1 113 ? 12.289 -0.021 -9.711 1 86.25 113 THR B CA 1
ATOM 2510 C C . THR B 1 113 ? 12.07 0.665 -11.062 1 86.25 113 THR B C 1
ATOM 2512 O O . THR B 1 113 ? 11.023 1.264 -11.305 1 86.25 113 THR B O 1
ATOM 2515 N N . LYS B 1 114 ? 13.094 0.574 -11.805 1 82.06 114 LYS B N 1
ATOM 2516 C CA . LYS B 1 114 ? 12.992 1.056 -13.18 1 82.06 114 LYS B CA 1
ATOM 2517 C C . LYS B 1 114 ? 12.609 -0.074 -14.133 1 82.06 114 LYS B C 1
ATOM 2519 O O . LYS B 1 114 ? 12.328 0.167 -15.305 1 82.06 114 LYS B O 1
ATOM 2524 N N . ASP B 1 115 ? 12.57 -1.272 -13.641 1 80.69 115 ASP B N 1
ATOM 2525 C CA . ASP B 1 115 ? 12.234 -2.457 -14.422 1 80.69 115 ASP B CA 1
ATOM 2526 C C . ASP B 1 115 ? 10.734 -2.752 -14.352 1 80.69 115 ASP B C 1
ATOM 2528 O O . ASP B 1 115 ? 9.945 -1.896 -13.945 1 80.69 115 ASP B O 1
ATOM 2532 N N . LYS B 1 116 ? 10.43 -3.887 -14.938 1 82.31 116 LYS B N 1
ATOM 2533 C CA . LYS B 1 116 ? 9.039 -4.324 -14.875 1 82.31 116 LYS B CA 1
ATOM 2534 C C . LYS B 1 116 ? 8.602 -4.559 -13.43 1 82.31 116 LYS B C 1
ATOM 2536 O O . LYS B 1 116 ? 9.367 -5.09 -12.625 1 82.31 116 LYS B O 1
ATOM 2541 N N . ARG B 1 117 ? 7.406 -4.105 -13.234 1 88.75 117 ARG B N 1
ATOM 2542 C CA . ARG B 1 117 ? 6.809 -4.309 -11.914 1 88.75 117 ARG B CA 1
ATOM 2543 C C . ARG B 1 117 ? 5.965 -5.582 -11.891 1 88.75 117 ARG B C 1
ATOM 2545 O O . ARG B 1 117 ? 4.895 -5.633 -12.5 1 88.75 117 ARG B O 1
ATOM 2552 N N . SER B 1 118 ? 6.48 -6.504 -11.172 1 89 118 SER B N 1
ATOM 2553 C CA . SER B 1 118 ? 5.82 -7.805 -11.148 1 89 118 SER B CA 1
ATOM 2554 C C . SER B 1 118 ? 4.406 -7.695 -10.594 1 89 118 SER B C 1
ATOM 2556 O O . SER B 1 118 ? 3.518 -8.453 -10.992 1 89 118 SER B O 1
ATOM 2558 N N . LEU B 1 119 ? 4.094 -6.711 -9.734 1 92.5 119 LEU B N 1
ATOM 2559 C CA . LEU B 1 119 ? 2.793 -6.562 -9.094 1 92.5 119 LEU B CA 1
ATOM 2560 C C . LEU B 1 119 ? 1.758 -6.043 -10.086 1 92.5 119 LEU B C 1
ATOM 2562 O O . LEU B 1 119 ? 0.556 -6.066 -9.812 1 92.5 119 LEU B O 1
ATOM 2566 N N . LEU B 1 120 ? 2.217 -5.645 -11.258 1 92.44 120 LEU B N 1
ATOM 2567 C CA . LEU B 1 120 ? 1.297 -5.117 -12.266 1 92.44 120 LEU B CA 1
ATOM 2568 C C . LEU B 1 120 ? 1.328 -5.965 -13.531 1 92.44 120 LEU B C 1
ATOM 2570 O O . LEU B 1 120 ? 0.627 -5.668 -14.5 1 92.44 120 LEU B O 1
ATOM 2574 N N . GLU B 1 121 ? 2.152 -6.949 -13.578 1 91.44 121 GLU B N 1
ATOM 2575 C CA . GLU B 1 121 ? 2.268 -7.781 -14.773 1 91.44 121 GLU B CA 1
ATOM 2576 C C . GLU B 1 121 ? 1.001 -8.602 -15 1 91.44 121 GLU B C 1
ATOM 2578 O O . GLU B 1 121 ? 0.804 -9.641 -14.367 1 91.44 121 GLU B O 1
ATOM 2583 N N . ASN B 1 122 ? 0.266 -8.203 -15.945 1 91.25 122 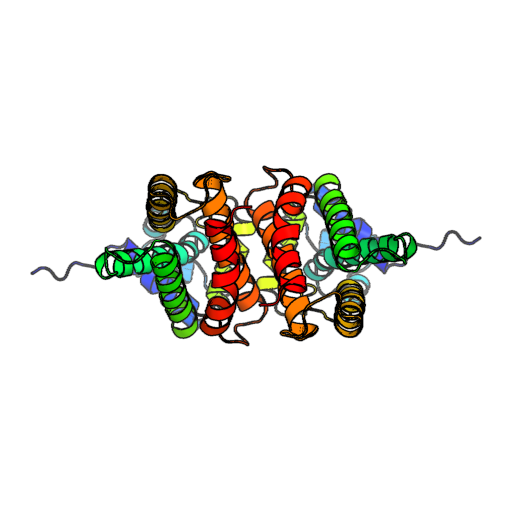ASN B N 1
ATOM 2584 C CA . ASN B 1 122 ? -1.099 -8.695 -16.109 1 91.25 122 ASN B CA 1
ATOM 2585 C C . ASN B 1 122 ? -1.125 -10.086 -16.734 1 91.25 122 ASN B C 1
ATOM 2587 O O . ASN B 1 122 ? -2.178 -10.719 -16.797 1 91.25 122 ASN B O 1
ATOM 2591 N N . ASP B 1 123 ? 0.034 -10.586 -17.172 1 91.88 123 ASP B N 1
ATOM 2592 C CA . ASP B 1 123 ? 0.063 -11.922 -17.766 1 91.88 123 ASP B CA 1
ATOM 2593 C C . ASP B 1 123 ? 0.399 -12.984 -16.719 1 91.88 123 ASP B C 1
ATOM 2595 O O . ASP B 1 123 ? 0.405 -14.18 -17.031 1 91.88 123 ASP B O 1
ATOM 2599 N N . ARG B 1 124 ? 0.66 -12.562 -15.578 1 92.56 124 ARG B N 1
ATOM 2600 C CA . ARG B 1 124 ? 0.839 -13.523 -14.5 1 92.56 124 ARG B CA 1
ATOM 2601 C C . ARG B 1 124 ? -0.429 -14.336 -14.273 1 92.56 124 ARG B C 1
ATOM 2603 O O . ARG B 1 124 ? -1.537 -13.852 -14.5 1 92.56 124 ARG B O 1
ATOM 2610 N N . TYR B 1 125 ? -0.247 -15.523 -13.773 1 95.06 125 TYR B N 1
ATOM 2611 C CA . TYR B 1 125 ? -1.373 -16.422 -13.531 1 95.06 125 TYR B CA 1
ATOM 2612 C C . TYR B 1 125 ? -2.395 -15.781 -12.602 1 95.06 125 TYR B C 1
ATOM 2614 O O . TYR B 1 125 ? -3.604 -15.938 -12.797 1 95.06 125 TYR B O 1
ATOM 2622 N N . TYR B 1 126 ? -1.995 -15.117 -11.625 1 95.69 126 TYR B N 1
ATOM 2623 C CA . TYR B 1 126 ? -2.828 -14.398 -10.672 1 95.69 126 TYR B CA 1
ATOM 2624 C C . TYR B 1 126 ? -3.85 -13.523 -11.391 1 95.69 126 TYR B C 1
ATOM 2626 O O . TYR B 1 126 ? -5.055 -13.664 -11.172 1 95.69 126 TYR B O 1
ATOM 2634 N N . PHE B 1 127 ? -3.432 -12.727 -12.25 1 96.06 127 PHE B N 1
ATOM 2635 C CA . PHE B 1 127 ? -4.305 -11.789 -12.945 1 96.06 127 PHE B CA 1
ATOM 2636 C C . PHE B 1 127 ? -5.191 -12.523 -13.945 1 96.06 127 PHE B C 1
ATOM 2638 O O . PHE B 1 127 ? -6.371 -12.195 -14.102 1 96.06 127 PHE B O 1
ATOM 2645 N N . VAL B 1 128 ? -4.645 -13.477 -14.609 1 96.44 128 VAL B N 1
ATOM 2646 C CA . VAL B 1 128 ? -5.406 -14.242 -15.594 1 96.44 128 VAL B CA 1
ATOM 2647 C C . VAL B 1 128 ? -6.559 -14.969 -14.898 1 96.44 128 VAL B C 1
ATOM 2649 O O . VAL B 1 128 ? -7.707 -14.883 -15.344 1 96.44 128 VAL B O 1
ATOM 2652 N N . TRP B 1 129 ? -6.23 -15.594 -13.828 1 96.88 129 TRP B N 1
ATOM 2653 C CA . TRP B 1 129 ? -7.246 -16.328 -13.086 1 96.88 129 TRP B CA 1
ATOM 2654 C C . TRP B 1 129 ? -8.328 -15.391 -12.555 1 96.88 129 TRP B C 1
ATOM 2656 O O . TRP B 1 129 ? -9.516 -15.68 -12.664 1 96.88 129 TRP B O 1
ATOM 2666 N N . LEU B 1 130 ? -7.941 -14.281 -11.945 1 97.25 130 LEU B N 1
ATOM 2667 C CA . LEU B 1 130 ? -8.883 -13.305 -11.422 1 97.25 130 LEU B CA 1
ATOM 2668 C C . LEU B 1 130 ? -9.789 -12.773 -12.523 1 97.25 130 LEU B C 1
ATOM 2670 O O . LEU B 1 130 ? -11 -12.648 -12.336 1 97.25 130 LEU B O 1
ATOM 2674 N N . THR B 1 131 ? -9.172 -12.414 -13.641 1 97.31 131 THR B N 1
ATOM 2675 C CA . THR B 1 131 ? -9.945 -11.898 -14.766 1 97.31 131 THR B CA 1
ATOM 2676 C C . THR B 1 131 ? -11.008 -12.898 -15.203 1 97.31 131 THR B C 1
ATOM 2678 O O . THR B 1 131 ? -12.172 -12.539 -15.383 1 97.31 131 THR B O 1
ATOM 2681 N N . GLU B 1 132 ? -10.617 -14.094 -15.367 1 97.06 132 GLU B N 1
ATOM 2682 C CA . GLU B 1 132 ? -11.547 -15.141 -15.789 1 97.06 132 GLU B CA 1
ATOM 2683 C C . GLU B 1 132 ? -12.664 -15.328 -14.766 1 97.06 132 GLU B C 1
ATOM 2685 O O . GLU B 1 132 ? -13.836 -15.398 -15.125 1 97.06 132 GLU B O 1
ATOM 2690 N N . THR B 1 133 ? -12.312 -15.43 -13.5 1 97.88 133 THR B N 1
ATOM 2691 C CA . THR B 1 133 ? -13.258 -15.672 -12.422 1 97.88 133 THR B CA 1
ATOM 2692 C C . THR B 1 133 ? -14.258 -14.523 -12.312 1 97.88 133 THR B C 1
ATOM 2694 O O . THR B 1 133 ? -15.469 -14.75 -12.266 1 97.88 133 THR B O 1
ATOM 2697 N N . ILE B 1 134 ? -13.797 -13.281 -12.375 1 98.25 134 ILE B N 1
ATOM 2698 C CA . ILE B 1 134 ? -14.633 -12.102 -12.211 1 98.25 134 ILE B CA 1
ATOM 2699 C C . ILE B 1 134 ? -15.5 -11.906 -13.453 1 98.25 134 ILE B C 1
ATOM 2701 O O . ILE B 1 134 ? -16.688 -11.609 -13.352 1 98.25 134 ILE B O 1
ATOM 2705 N N . SER B 1 135 ? -14.906 -12.102 -14.648 1 98.19 135 SER B N 1
ATOM 2706 C CA . SER B 1 135 ? -15.664 -11.984 -15.883 1 98.19 135 SER B CA 1
ATOM 2707 C C . SER B 1 135 ? -16.812 -12.984 -15.93 1 98.19 135 SER B C 1
ATOM 2709 O O . SER B 1 135 ? -17.938 -12.633 -16.312 1 98.19 135 SER B O 1
ATOM 2711 N N . THR B 1 136 ? -16.562 -14.203 -15.562 1 97.81 136 THR B N 1
ATOM 2712 C CA . THR B 1 136 ? -17.578 -15.242 -15.523 1 97.81 136 THR B CA 1
ATOM 2713 C C . THR B 1 136 ? -18.672 -14.883 -14.523 1 97.81 136 THR B C 1
ATOM 2715 O O . THR B 1 136 ? -19.859 -15.055 -14.805 1 97.81 136 THR B O 1
ATOM 2718 N N . ALA B 1 137 ? -18.312 -14.383 -13.352 1 98.31 137 ALA B N 1
ATOM 2719 C CA . ALA B 1 137 ? -19.266 -13.992 -12.312 1 98.31 137 ALA B CA 1
ATOM 2720 C C . ALA B 1 137 ? -20.188 -12.883 -12.812 1 98.31 137 ALA B C 1
ATOM 2722 O O . ALA B 1 137 ? -21.375 -12.867 -12.492 1 98.31 137 ALA B O 1
ATOM 2723 N N . LEU B 1 138 ? -19.609 -11.953 -13.562 1 98.19 138 LEU B N 1
ATOM 2724 C CA . LEU B 1 138 ? -20.406 -10.875 -14.148 1 98.19 138 LEU B CA 1
ATOM 2725 C C . LEU B 1 138 ? -21.375 -11.422 -15.188 1 98.19 138 LEU B C 1
ATOM 2727 O O . LEU B 1 138 ? -22.547 -11.062 -15.188 1 98.19 138 LEU B O 1
ATOM 2731 N N . LYS B 1 139 ? -20.875 -12.258 -16.016 1 97.44 139 LYS B N 1
ATOM 2732 C CA . LYS B 1 139 ? -21.688 -12.859 -17.062 1 97.44 139 LYS B CA 1
ATOM 2733 C C . LYS B 1 139 ? -22.859 -13.656 -16.484 1 97.44 139 LYS B C 1
ATOM 2735 O O . LYS B 1 139 ? -23.969 -13.609 -17 1 97.44 139 LYS B O 1
ATOM 2740 N N . ASN B 1 140 ? -22.641 -14.352 -15.375 1 97.06 140 ASN B N 1
ATOM 2741 C CA . ASN B 1 140 ? -23.625 -15.219 -14.758 1 97.06 140 ASN B CA 1
ATOM 2742 C C . ASN B 1 140 ? -24.531 -14.445 -13.789 1 97.06 140 ASN B C 1
ATOM 2744 O O . ASN B 1 140 ? -25.422 -15.023 -13.18 1 97.06 140 ASN B O 1
ATOM 2748 N N . GLY B 1 141 ? -24.203 -13.25 -13.539 1 97.19 141 GLY B N 1
ATOM 2749 C CA . GLY B 1 141 ? -25.031 -12.406 -12.688 1 97.19 141 GLY B CA 1
ATOM 2750 C C . GLY B 1 141 ? -24.719 -12.547 -11.211 1 97.19 141 GLY B C 1
ATOM 2751 O O . GLY B 1 141 ? -25.484 -12.086 -10.359 1 97.19 141 GLY B O 1
ATOM 2752 N N . GLU B 1 142 ? -23.641 -13.211 -10.891 1 98 142 GLU B N 1
ATOM 2753 C CA . GLU B 1 142 ? -23.203 -13.305 -9.492 1 98 142 GLU B CA 1
ATOM 2754 C C . GLU B 1 142 ? -22.719 -11.953 -8.977 1 98 142 GLU B C 1
ATOM 2756 O O . GLU B 1 142 ? -22.906 -11.633 -7.797 1 98 142 GLU B O 1
ATOM 2761 N N . PHE B 1 143 ? -21.984 -11.219 -9.773 1 98.19 143 PHE B N 1
ATOM 2762 C CA . PHE B 1 143 ? -21.547 -9.859 -9.469 1 98.19 143 PHE B CA 1
ATOM 2763 C C . PHE B 1 143 ? -22.344 -8.844 -10.273 1 98.19 143 PHE B C 1
ATOM 2765 O O . PHE B 1 143 ? -22.766 -9.125 -11.391 1 98.19 143 PHE B O 1
ATOM 2772 N N . ASN B 1 144 ? -22.469 -7.684 -9.688 1 96.38 144 ASN B N 1
ATOM 2773 C CA . ASN B 1 144 ? -23.297 -6.641 -10.273 1 96.38 144 ASN B CA 1
ATOM 2774 C C . ASN B 1 144 ? -22.625 -5.992 -11.477 1 96.38 144 ASN B C 1
ATOM 2776 O O . ASN B 1 144 ? -21.438 -5.68 -11.438 1 96.38 144 ASN B O 1
ATOM 2780 N N . GLY B 1 145 ? -23.359 -5.672 -12.516 1 91.88 145 GLY B N 1
ATOM 2781 C CA . GLY B 1 145 ? -22.844 -5.203 -13.789 1 91.88 145 GLY B CA 1
ATOM 2782 C C . GLY B 1 145 ? -22.547 -3.715 -13.805 1 91.88 145 GLY B C 1
ATOM 2783 O O . GLY B 1 145 ? -22.281 -3.141 -14.859 1 91.88 145 GLY B O 1
ATOM 2784 N N . THR B 1 146 ? -22.547 -3.082 -12.727 1 93.94 146 THR B N 1
ATOM 2785 C CA . THR B 1 146 ? -22.297 -1.648 -12.672 1 93.94 146 THR B CA 1
ATOM 2786 C C . THR B 1 146 ? -20.797 -1.362 -12.867 1 93.94 146 THR B C 1
ATOM 2788 O O . THR B 1 146 ? -20.406 -0.21 -13.047 1 93.94 146 THR B O 1
ATOM 2791 N N . SER B 1 147 ? -19.984 -2.408 -12.805 1 94.94 147 SER B N 1
ATOM 2792 C CA . SER B 1 147 ? -18.547 -2.283 -13.008 1 94.94 147 SER B CA 1
ATOM 2793 C C . SER B 1 147 ? -18.047 -3.293 -14.039 1 94.94 147 SER B C 1
ATOM 2795 O O . SER B 1 147 ? -18.656 -4.352 -14.227 1 94.94 147 SER B O 1
ATOM 2797 N N . THR B 1 148 ? -17 -2.92 -14.625 1 96.44 148 THR B N 1
ATOM 2798 C CA . THR B 1 148 ? -16.375 -3.842 -15.562 1 96.44 148 THR B CA 1
ATOM 2799 C C . THR B 1 148 ? -15.516 -4.859 -14.82 1 96.44 148 THR B C 1
ATOM 2801 O O . THR B 1 148 ? -15.203 -4.68 -13.641 1 96.44 148 THR B O 1
ATOM 2804 N N . ALA B 1 149 ? -15.141 -5.918 -15.508 1 97.12 149 ALA B N 1
ATOM 2805 C CA . ALA B 1 149 ? -14.25 -6.918 -14.938 1 97.12 149 ALA B CA 1
ATOM 2806 C C . ALA B 1 149 ? -12.914 -6.297 -14.539 1 97.12 149 ALA B C 1
ATOM 2808 O O . ALA B 1 149 ? -12.367 -6.609 -13.477 1 97.12 149 ALA B O 1
ATOM 2809 N N . ASP B 1 150 ? -12.43 -5.395 -15.375 1 96.62 150 ASP B N 1
ATOM 2810 C CA . ASP B 1 150 ? -11.156 -4.73 -15.109 1 96.62 150 ASP B CA 1
ATOM 2811 C C . ASP B 1 150 ? -11.227 -3.889 -13.836 1 96.62 150 ASP B C 1
ATOM 2813 O O . ASP B 1 150 ? -10.281 -3.863 -13.047 1 96.62 150 ASP B O 1
ATOM 2817 N N . GLU B 1 151 ? -12.305 -3.26 -13.648 1 96.19 151 GLU B N 1
ATOM 2818 C CA . GLU B 1 151 ? -12.484 -2.436 -12.461 1 96.19 151 GLU B CA 1
ATOM 2819 C C . GLU B 1 151 ? -12.523 -3.291 -11.195 1 96.19 151 GLU B C 1
ATOM 2821 O O . GLU B 1 151 ? -11.875 -2.963 -10.195 1 96.19 151 GLU B O 1
ATOM 2826 N N . LEU B 1 152 ? -13.266 -4.352 -11.266 1 97.88 152 LEU B N 1
ATOM 2827 C CA . LEU B 1 152 ? -13.383 -5.23 -10.109 1 97.88 152 LEU B CA 1
ATOM 2828 C C . LEU B 1 152 ? -12.047 -5.91 -9.805 1 97.88 152 LEU B C 1
ATOM 2830 O O . LEU B 1 152 ? -11.68 -6.07 -8.641 1 97.88 152 LEU B O 1
ATOM 2834 N N . LEU B 1 153 ? -11.344 -6.301 -10.859 1 97.62 153 LEU B N 1
ATOM 2835 C CA . LEU B 1 153 ? -10.016 -6.867 -10.695 1 97.62 153 LEU B CA 1
ATOM 2836 C C . LEU B 1 153 ? -9.086 -5.883 -9.984 1 97.62 153 LEU B C 1
ATOM 2838 O O . LEU B 1 153 ? -8.375 -6.262 -9.055 1 97.62 153 LEU B O 1
ATOM 2842 N N . LYS B 1 154 ? -9.086 -4.664 -10.375 1 96.62 154 LYS B N 1
ATOM 2843 C CA . LYS B 1 154 ? -8.242 -3.633 -9.781 1 96.62 154 LYS B CA 1
ATOM 2844 C C . LYS B 1 154 ? -8.562 -3.438 -8.305 1 96.62 154 LYS B C 1
ATOM 2846 O O . LYS B 1 154 ? -7.66 -3.305 -7.477 1 96.62 154 LYS B O 1
ATOM 2851 N N . ILE B 1 155 ? -9.82 -3.428 -8.023 1 97.25 155 ILE B N 1
ATOM 2852 C CA . ILE B 1 155 ? -10.25 -3.238 -6.645 1 97.25 155 ILE B CA 1
ATOM 2853 C C . ILE B 1 155 ? -9.773 -4.414 -5.789 1 97.25 155 ILE B C 1
ATOM 2855 O O . ILE B 1 155 ? -9.227 -4.219 -4.707 1 97.25 155 ILE B O 1
ATOM 2859 N N . TYR B 1 156 ? -9.961 -5.645 -6.281 1 98.06 156 TYR B N 1
ATOM 2860 C CA . TYR B 1 156 ? -9.547 -6.824 -5.535 1 98.06 156 TYR B CA 1
ATOM 2861 C C . TYR B 1 156 ? -8.031 -6.848 -5.34 1 98.06 156 TYR B C 1
ATOM 2863 O O 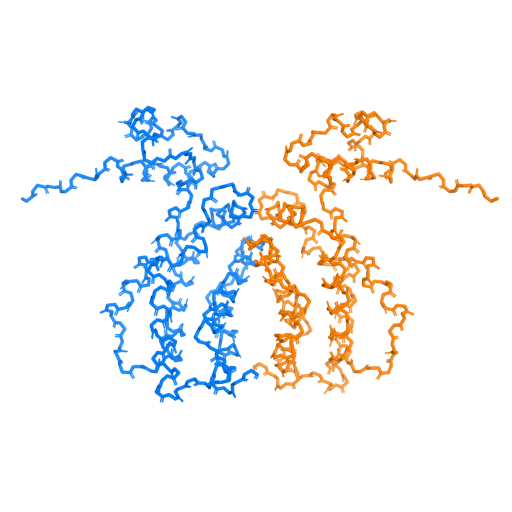. TYR B 1 156 ? -7.547 -7.098 -4.234 1 98.06 156 TYR B O 1
ATOM 2871 N N . ALA B 1 157 ? -7.336 -6.598 -6.371 1 97.38 157 ALA B N 1
ATOM 2872 C CA . ALA B 1 157 ? -5.875 -6.582 -6.305 1 97.38 157 ALA B CA 1
ATOM 2873 C C . ALA B 1 157 ? -5.379 -5.484 -5.371 1 97.38 157 ALA B C 1
ATOM 2875 O O . ALA B 1 157 ? -4.43 -5.691 -4.609 1 97.38 157 ALA B O 1
ATOM 2876 N N . MET B 1 158 ? -5.973 -4.32 -5.441 1 97.19 158 MET B N 1
ATOM 2877 C CA . MET B 1 158 ? -5.605 -3.219 -4.555 1 97.19 158 MET B CA 1
ATOM 2878 C C . MET B 1 158 ? -5.871 -3.58 -3.1 1 97.19 158 MET B C 1
ATOM 2880 O O . MET B 1 158 ? -5.07 -3.264 -2.219 1 97.19 158 MET B O 1
ATOM 2884 N N . TYR B 1 159 ? -6.984 -4.223 -2.855 1 97.31 159 TYR B N 1
ATOM 2885 C CA . TYR B 1 159 ? -7.297 -4.676 -1.505 1 97.31 159 TYR B CA 1
ATOM 2886 C C . TYR B 1 159 ? -6.203 -5.598 -0.974 1 97.31 159 TYR B C 1
ATOM 2888 O O . TYR B 1 159 ? -5.711 -5.41 0.141 1 97.31 159 TYR B O 1
ATOM 2896 N N . GLU B 1 160 ? -5.855 -6.605 -1.751 1 97.88 160 GLU B N 1
ATOM 2897 C CA . GLU B 1 160 ? -4.836 -7.543 -1.299 1 97.88 160 GLU B CA 1
ATOM 2898 C C . GLU B 1 160 ? -3.508 -6.832 -1.04 1 97.88 160 GLU B C 1
ATOM 2900 O O . GLU B 1 160 ? -2.855 -7.078 -0.023 1 97.88 160 GLU B O 1
ATOM 2905 N N . ARG B 1 161 ? -3.17 -5.996 -1.957 1 97.06 161 ARG B N 1
ATOM 2906 C CA . ARG B 1 161 ? -1.92 -5.262 -1.794 1 97.06 161 ARG B CA 1
ATOM 2907 C C . ARG B 1 161 ? -1.964 -4.375 -0.553 1 97.06 161 ARG B C 1
ATOM 2909 O O . ARG B 1 161 ? -0.953 -4.203 0.131 1 97.06 161 ARG B O 1
ATOM 2916 N N . ALA B 1 162 ? -3.105 -3.803 -0.271 1 97.56 162 ALA B N 1
ATOM 2917 C CA . ALA B 1 162 ? -3.273 -2.924 0.883 1 97.56 162 ALA B CA 1
ATOM 2918 C C . ALA B 1 162 ? -3 -3.67 2.186 1 97.56 162 ALA B C 1
ATOM 2920 O O . ALA B 1 162 ? -2.244 -3.191 3.035 1 97.56 162 ALA B O 1
ATOM 2921 N N . VAL B 1 163 ? -3.59 -4.816 2.311 1 98.44 163 VAL B N 1
ATOM 2922 C CA . VAL B 1 163 ? -3.467 -5.586 3.547 1 98.44 163 VAL B CA 1
ATOM 2923 C C . VAL B 1 163 ? -2.035 -6.098 3.697 1 98.44 163 VAL B C 1
ATOM 2925 O O . VAL B 1 163 ? -1.464 -6.051 4.789 1 98.44 163 VAL B O 1
ATOM 2928 N N . LEU B 1 164 ? -1.455 -6.48 2.615 1 98.38 164 LEU B N 1
ATOM 2929 C CA . LEU B 1 164 ? -0.081 -6.969 2.66 1 98.38 164 LEU B CA 1
ATOM 2930 C C . LEU B 1 164 ? 0.888 -5.836 2.982 1 98.38 164 LEU B C 1
ATOM 2932 O O . LEU B 1 164 ? 1.831 -6.023 3.756 1 98.38 164 LEU B O 1
ATOM 2936 N N . TYR B 1 165 ? 0.695 -4.719 2.363 1 98.25 165 TYR B N 1
ATOM 2937 C CA . TYR B 1 165 ? 1.53 -3.562 2.668 1 98.25 165 TYR B CA 1
ATOM 2938 C C . TYR B 1 165 ? 1.44 -3.199 4.145 1 98.25 165 TYR B C 1
ATOM 2940 O O . TYR B 1 165 ? 2.463 -2.996 4.805 1 98.25 165 TYR B O 1
ATOM 2948 N N . ASP B 1 166 ? 0.248 -3.102 4.602 1 98.12 166 ASP B N 1
ATOM 2949 C CA . ASP B 1 166 ? 0.038 -2.738 6 1 98.12 166 ASP B CA 1
ATOM 2950 C C . ASP B 1 166 ? 0.676 -3.762 6.934 1 98.12 166 ASP B C 1
ATOM 2952 O O . ASP B 1 166 ? 1.274 -3.396 7.949 1 98.12 166 ASP B O 1
ATOM 2956 N N . TRP B 1 167 ? 0.5 -5.027 6.625 1 98.31 167 TRP B N 1
ATOM 2957 C CA . TRP B 1 167 ? 1.075 -6.098 7.434 1 98.31 167 TRP B CA 1
ATOM 2958 C C . TRP B 1 167 ? 2.596 -5.988 7.484 1 98.31 167 TRP B C 1
ATOM 2960 O O . TRP B 1 167 ? 3.199 -6.129 8.547 1 98.31 167 TRP B O 1
ATOM 2970 N N . ALA B 1 168 ? 3.189 -5.723 6.371 1 97.5 168 ALA B N 1
ATOM 2971 C CA . ALA B 1 168 ? 4.637 -5.52 6.305 1 97.5 168 ALA B CA 1
ATOM 2972 C C . ALA B 1 168 ? 5.051 -4.262 7.062 1 97.5 168 ALA B C 1
ATOM 2974 O O . ALA B 1 168 ? 6.055 -4.262 7.777 1 97.5 168 ALA B O 1
ATOM 2975 N N . LEU B 1 169 ? 4.277 -3.219 6.852 1 97.06 169 LEU B N 1
ATOM 2976 C CA . LEU B 1 169 ? 4.535 -1.949 7.52 1 97.06 169 LEU B CA 1
ATOM 2977 C C . LEU B 1 169 ? 4.551 -2.127 9.039 1 97.06 169 LEU B C 1
ATOM 2979 O O . LEU B 1 169 ? 5.379 -1.529 9.727 1 97.06 169 LEU B O 1
ATOM 2983 N N . CYS B 1 170 ? 3.705 -3.031 9.484 1 96.75 170 CYS B N 1
ATOM 2984 C CA . CYS B 1 170 ? 3.566 -3.289 10.914 1 96.75 170 CYS B CA 1
ATOM 2985 C C . CYS B 1 170 ? 4.461 -4.445 11.344 1 96.75 170 CYS B C 1
ATOM 2987 O O . CYS B 1 170 ? 4.301 -4.98 12.445 1 96.75 170 CYS B O 1
ATOM 2989 N N . LYS B 1 171 ? 5.254 -4.988 10.539 1 95.56 171 LYS B N 1
ATOM 2990 C CA . LYS B 1 171 ? 6.246 -6.023 10.82 1 95.56 171 LYS B CA 1
ATOM 2991 C C . LYS B 1 171 ? 5.574 -7.316 11.273 1 95.56 171 LYS B C 1
ATOM 2993 O O . LYS B 1 171 ? 6.07 -7.996 12.18 1 95.56 171 LYS B O 1
ATOM 2998 N N . GLY B 1 172 ? 4.41 -7.531 10.719 1 96.81 172 GLY B N 1
ATOM 2999 C CA . GLY B 1 172 ? 3.74 -8.797 10.969 1 96.81 172 GLY B CA 1
ATOM 3000 C C . GLY B 1 172 ? 3.16 -8.898 12.367 1 96.81 172 GLY B C 1
ATOM 3001 O O . GLY B 1 172 ? 3.018 -10 12.906 1 96.81 172 GLY B O 1
ATOM 3002 N N . LYS B 1 173 ? 2.758 -7.812 12.93 1 96.31 173 LYS B N 1
ATOM 3003 C CA . LYS B 1 173 ? 2.402 -7.758 14.352 1 96.31 173 LYS B CA 1
ATOM 3004 C C . LYS B 1 173 ? 0.994 -8.297 14.586 1 96.31 173 LYS B C 1
ATOM 3006 O O . LYS B 1 173 ? 0.576 -8.477 15.727 1 96.31 173 LYS B O 1
ATOM 3011 N N . TYR B 1 174 ? 0.23 -8.492 13.625 1 97.38 174 TYR B N 1
ATOM 3012 C CA . TYR B 1 174 ? -1.109 -9.055 13.766 1 97.38 174 TYR B CA 1
ATOM 3013 C C . TYR B 1 174 ? -1.319 -10.203 12.789 1 97.38 174 TYR B C 1
ATOM 3015 O O . TYR B 1 174 ? -0.487 -10.445 11.914 1 97.38 174 TYR B O 1
ATOM 3023 N N . SER B 1 175 ? -2.375 -10.945 12.906 1 98.38 175 SER B N 1
ATOM 3024 C CA . SER B 1 175 ? -2.678 -12.055 12.008 1 98.38 175 SER B CA 1
ATOM 3025 C C . SER B 1 175 ? -3.17 -11.547 10.656 1 98.38 175 SER B C 1
ATOM 3027 O O . SER B 1 175 ? -4.258 -10.969 10.562 1 98.38 175 SER B O 1
ATOM 3029 N N . LEU B 1 176 ? -2.361 -11.797 9.672 1 98.5 176 LEU B N 1
ATOM 3030 C CA . LEU B 1 176 ? -2.693 -11.406 8.305 1 98.5 176 LEU B CA 1
ATOM 3031 C C . LEU B 1 176 ? -3.977 -12.094 7.84 1 98.5 176 LEU B C 1
ATOM 3033 O O . LEU B 1 176 ? -4.879 -11.438 7.316 1 98.5 176 LEU B O 1
ATOM 3037 N N . THR B 1 177 ? -4.078 -13.352 8.117 1 98.62 177 THR B N 1
ATOM 3038 C CA . THR B 1 177 ? -5.195 -14.188 7.676 1 98.62 177 THR B CA 1
ATOM 3039 C C . THR B 1 177 ? -6.488 -13.758 8.359 1 98.62 177 THR B C 1
ATOM 3041 O O . THR B 1 177 ? -7.5 -13.516 7.699 1 98.62 177 THR B O 1
ATOM 3044 N N . ALA B 1 178 ? -6.461 -13.594 9.641 1 98.38 178 ALA B N 1
ATOM 3045 C CA . ALA B 1 178 ? -7.656 -13.234 10.398 1 98.38 178 ALA B CA 1
ATOM 3046 C C . ALA B 1 178 ? -8.156 -11.844 10 1 98.38 178 ALA B C 1
ATOM 3048 O O . ALA B 1 178 ? -9.367 -11.625 9.883 1 98.38 178 ALA B O 1
ATOM 3049 N N . TYR B 1 179 ? -7.211 -11.016 9.82 1 97.81 179 TYR B N 1
ATOM 3050 C CA . TYR B 1 179 ? -7.582 -9.656 9.453 1 97.81 179 TYR B CA 1
ATOM 3051 C C . TYR B 1 179 ? -8.242 -9.617 8.078 1 97.81 179 TYR B C 1
ATOM 3053 O O . TYR B 1 179 ? -9.289 -8.984 7.906 1 97.81 179 TYR B O 1
ATOM 3061 N N . SER B 1 180 ? -7.688 -10.281 7.113 1 98 180 SER B N 1
ATOM 3062 C CA . SER B 1 180 ? -8.273 -10.32 5.777 1 98 180 SER B CA 1
ATOM 3063 C C . SER B 1 180 ? -9.617 -11.039 5.781 1 98 180 SER B C 1
ATOM 3065 O O . SER B 1 180 ? -10.547 -10.633 5.086 1 98 180 SER B O 1
ATOM 3067 N N . ASP B 1 181 ? -9.734 -12.133 6.57 1 98 181 ASP B N 1
ATOM 3068 C CA . ASP B 1 181 ? -10.992 -12.867 6.676 1 98 181 ASP B CA 1
ATOM 3069 C C . ASP B 1 181 ? -12.125 -11.945 7.137 1 98 181 ASP B C 1
ATOM 3071 O O . ASP B 1 181 ? -13.273 -12.109 6.727 1 98 181 ASP B O 1
ATOM 3075 N N . LYS B 1 182 ? -11.75 -11.039 7.922 1 95.88 182 LYS B N 1
ATOM 3076 C CA . LYS B 1 182 ? -12.742 -10.125 8.477 1 95.88 182 LYS B CA 1
ATOM 3077 C C . LYS B 1 182 ? -13.109 -9.039 7.469 1 95.88 182 LYS B C 1
ATOM 3079 O O . LYS B 1 182 ? -14.273 -8.633 7.383 1 95.88 182 LYS B O 1
ATOM 3084 N N . LEU B 1 183 ? -12.211 -8.609 6.691 1 96.44 183 LEU B N 1
ATOM 3085 C CA . LEU B 1 183 ? -12.398 -7.395 5.902 1 96.44 183 LEU B CA 1
ATOM 3086 C C . LEU B 1 183 ? -12.875 -7.734 4.492 1 96.44 183 LEU B C 1
ATOM 3088 O O . LEU B 1 183 ? -13.695 -7.016 3.918 1 96.44 183 LEU B O 1
ATOM 3092 N N . LEU B 1 184 ? -12.383 -8.836 3.895 1 97.94 184 LEU B N 1
ATOM 3093 C CA . LEU B 1 184 ? -12.586 -9.109 2.479 1 97.94 184 LEU B CA 1
ATOM 3094 C C . LEU B 1 184 ? -14.07 -9.242 2.158 1 97.94 184 LEU B C 1
ATOM 3096 O O . LEU B 1 184 ? -14.523 -8.797 1.104 1 97.94 184 LEU B O 1
ATOM 3100 N N . PRO B 1 185 ? -14.938 -9.852 3.033 1 97.31 185 PRO B N 1
ATOM 3101 C CA . PRO B 1 185 ? -16.359 -9.953 2.715 1 97.31 185 PRO B CA 1
ATOM 3102 C C . PRO B 1 185 ? -17 -8.594 2.41 1 97.31 185 PRO B C 1
ATOM 3104 O O . PRO B 1 185 ? -17.859 -8.5 1.541 1 97.31 185 PRO B O 1
ATOM 3107 N N . HIS B 1 186 ? -16.547 -7.59 3.035 1 94.44 186 HIS B N 1
ATOM 3108 C CA . HIS B 1 186 ? -17.156 -6.273 2.854 1 94.44 186 HIS B CA 1
ATOM 3109 C C . HIS B 1 186 ? -16.766 -5.668 1.509 1 94.44 186 HIS B C 1
ATOM 3111 O O . HIS B 1 186 ? -17.516 -4.887 0.933 1 94.44 186 HIS B O 1
ATOM 3117 N N . VAL B 1 187 ? -15.586 -5.996 1.018 1 96.38 187 VAL B N 1
ATOM 3118 C CA . VAL B 1 187 ? -15.195 -5.609 -0.334 1 96.38 187 VAL B CA 1
ATOM 3119 C C . VAL B 1 187 ? -16.047 -6.371 -1.354 1 96.38 187 VAL B C 1
ATOM 3121 O O . VAL B 1 187 ? -16.609 -5.773 -2.27 1 96.38 187 VAL B O 1
ATOM 3124 N N . LEU B 1 188 ? -16.156 -7.66 -1.133 1 97.81 188 LEU B N 1
ATOM 3125 C CA . LEU B 1 188 ? -16.844 -8.508 -2.098 1 97.81 188 LEU B CA 1
ATOM 3126 C C . LEU B 1 188 ? -18.344 -8.227 -2.096 1 97.81 188 LEU B C 1
ATOM 3128 O O . LEU B 1 188 ? -19.016 -8.398 -3.115 1 97.81 188 LEU B O 1
ATOM 3132 N N . ASP B 1 189 ? -18.875 -7.785 -0.955 1 96.31 189 ASP B N 1
ATOM 3133 C CA . ASP B 1 189 ? -20.266 -7.367 -0.91 1 96.31 189 ASP B CA 1
ATOM 3134 C C . ASP B 1 189 ? -20.547 -6.293 -1.955 1 96.31 189 ASP B C 1
ATOM 3136 O O . ASP B 1 189 ? -21.625 -6.277 -2.562 1 96.31 189 ASP B O 1
ATOM 3140 N N . GLN B 1 190 ? -19.594 -5.465 -2.201 1 94.25 190 GLN B N 1
ATOM 3141 C CA . GLN B 1 190 ? -19.781 -4.41 -3.189 1 94.25 190 GLN B CA 1
ATOM 3142 C C . GLN B 1 190 ? -19.812 -4.977 -4.605 1 94.25 190 GLN B C 1
ATOM 3144 O O . GLN B 1 190 ? -20.438 -4.402 -5.496 1 94.25 190 GLN B O 1
ATOM 3149 N N . PHE B 1 191 ? -19.078 -6.074 -4.789 1 97.31 191 PHE B N 1
ATOM 3150 C CA . PHE B 1 191 ? -19.125 -6.727 -6.09 1 97.31 191 PHE B CA 1
ATOM 3151 C C . PHE B 1 191 ? -20.531 -7.246 -6.383 1 97.31 191 PHE B C 1
ATOM 3153 O O . PHE B 1 191 ? -21 -7.18 -7.523 1 97.31 191 PHE B O 1
ATOM 3160 N N . VAL B 1 192 ? -21.141 -7.73 -5.344 1 96.69 192 VAL B N 1
ATOM 3161 C CA . VAL B 1 192 ? -22.469 -8.336 -5.473 1 96.69 192 VAL B CA 1
ATOM 3162 C C . VAL B 1 192 ? -23.531 -7.242 -5.559 1 96.69 192 VAL B C 1
ATOM 3164 O O . VAL B 1 192 ? -24.438 -7.309 -6.395 1 96.69 192 VAL B O 1
ATOM 3167 N N . GLU B 1 193 ? -23.375 -6.172 -4.738 1 93.5 193 GLU B N 1
ATOM 3168 C CA . GLU B 1 193 ? -24.391 -5.137 -4.625 1 93.5 193 GLU B CA 1
ATOM 3169 C C . GLU B 1 193 ? -24.219 -4.07 -5.707 1 93.5 193 GLU B C 1
ATOM 3171 O O . GLU B 1 193 ? -25.203 -3.436 -6.117 1 93.5 193 GLU B O 1
ATOM 3176 N N . GLY B 1 194 ? -22.953 -3.881 -6.098 1 91.06 194 GLY B N 1
ATOM 3177 C CA . GLY B 1 194 ? -22.672 -2.816 -7.043 1 91.06 194 GLY B CA 1
ATOM 3178 C C . GLY B 1 194 ? -22.062 -1.587 -6.391 1 91.06 194 GLY B C 1
ATOM 3179 O O . GLY B 1 194 ? -22.312 -1.315 -5.215 1 91.06 194 GLY B O 1
ATOM 3180 N N . PHE B 1 195 ? -21.234 -0.917 -7.133 1 85.31 195 PHE B N 1
ATOM 3181 C CA . PHE B 1 195 ? -20.594 0.302 -6.66 1 85.31 195 PHE B CA 1
ATOM 3182 C C . PHE B 1 195 ? -21.438 1.524 -6.984 1 85.31 195 PHE B C 1
ATOM 3184 O O . PHE B 1 195 ? -22.141 1.549 -8 1 85.31 195 PHE B O 1
#

Radius of gyration: 22.9 Å; Cα contacts (8 Å, |Δi|>4): 366; chains: 2; bounding box: 54×84×39 Å

Secondary structure (DSSP, 8-state):
-------HHHHHHHHHHHHHHHH-TTT--HHHHHHHHT--HHHHHHH-SSHHHHHTHHHHHHHHHHHHHHHHS-TTS-HHHHHHHHHHHHHHHHHHHS-HHHHHHHHHHHHH-SS--GGG-TTSHHHHHHHHHHHHHHHTTSS-TTS-HHHHHHHHHHHHHHHHHHHHHTTT-S-HHHHHHHHHHHHHHHHHH--/-------HHHHHHHHHHHHHHHH-TTT--HHHHHHHHT--HHHHHHH-SSHHHHHTHHHHHHHHHHHHHHHHS-TTS-HHHHHHHHHHHHHHHHHHHS-HHHHHHHHHHHHH-SS--GGG-TTSHHHHHHHHHHHHHHHTTSS-TTS-HHHHHHHHHHHHHHHHHHHHHTTT-S-HHHHHHHHHHHHHHHHHH--